Protein AF-A0A7Y9R5J8-F1 (afdb_monomer_lite)

Secondary structure (DSSP, 8-state):
------------PPPPPPPPPS--EE-TTTT-EE--SSHHHHHHHHHHHHHHTGGGGG--S---TTSTTHHHHHHHHHHHHHHHHHHHHHHHHHHHTTSS-HHHHHHHHHHHHHHHHHHHHIIIIIS-PPPTTSHHHHHHHHHHHHT-HHHHHHHHHHHHS---TTS--TT--HHHHHHHHHHHHHHTTTTTTTHHHHHHHHHHHHHHHHHHHHHHHHHHHHHHHHHHHHHHHHHHHHHHHHHHHHHHHHHHHHHHHHHHHHHHHHHHHHHHHHHHHHHHHHHHHHHHHHHHHHHHHHHHHHHHHHHHHHHHHHHHHHHHHHHHHHHHHTS-TTSPPPHHHHHHHHHHHHHHHHHHHHHHHHHHHHHHHHHHHHHHHHHHHHHHHHHHTT----HHHHHHHHHHHTPPP--TTSS----S--HHHHHSSS---

Foldseek 3Di:
DDDDDDDDDDDDDDDDDQAFFLDWDALDLQPGIDGHRDLVRVLVQLVVQCVLLVVLVVDDPDLDPLQLSNLLVLLSVLSV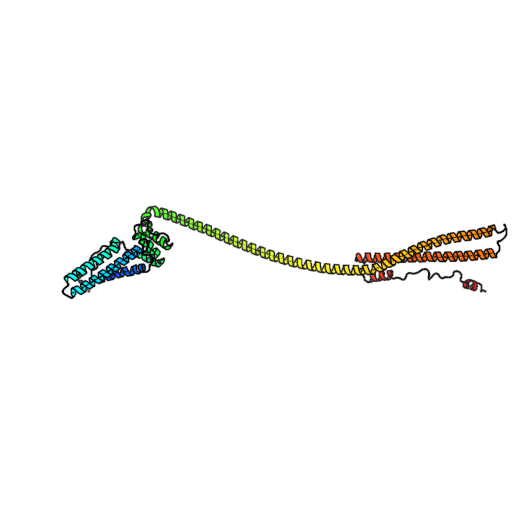LLNVLSVLLVVLVVVLVPDDCVVVSPVSNNVSNVSSSVSNCCNCVVQVNHRCPHPLSVVLVVLCVPPHNLLSSLLVCLRRPDPDPPRCPDPDDPSNVNSVVVSVCVVVVVVPVCPPPVVVVVVVVVVVVVVVVVVVVVVVVVVVVVVVVVVVVVVVVVVVVVVVCVVVVVVVVVVVVVVVVVVVVVVVVVVVLVVVLVVVVVVLVVVLVVLVVQLVVLVVQLVVLVVVLVVLVVCLCVVLVVLVVVQVVPDDPPDDGDPVSVVVSVVSNVVSVVVSVVSVLSSVLSVLSSVLSVVLSVLSVVVSVCVVVCVCVDPVSVVVSVCVNPDDRPRPPPPPPPDPDDPVVVVVVPDDD

Sequence (433 aa):
MSEDNQAEEIETSAPEPKPEPLFTLDLGANGGVLAPTSYAEIKSWIETELTFWGWVSRYSHRTSEGDPGYRLQLGLQMLRQAQQHLVDAEKNKSDANKVEENQKNLAAEKSNQERCQSRIREAYVGGKFPHSSTSAAKRIQQLQASSDDISAFMYAAVYLQPVNAQNSIYGQPLSGWRGLVEGLVDRYDLIGEVSDGRQQAAEASFEQLRNKAEQFVSEKSQACDALHRDYAGLTDSVRQEAERQVTEFGESHTRWQAEFDQLKAKHQQDMEKLRKTFEEEMGLRAPALYWKDKQKTHGTWSNVWGAVSFLGIVGAASGLGFQIHDLLKNTPANTAPETWRLAVLALVAVFTVWGVRLIVRLFLSHQHLYTDAQERITMVQTYLSLMEGEHLASRKDRQLILQALFRPASDGLVKDEGVPFSLAEVITRQGKP

InterPro domains:
  IPR046159 Domain of unknown function DUF6161 [PF19658] (213-417)

pLDDT: mean 77.53, std 15.86, range [37.41, 97.06]

Organism: NCBI:txid522889

Structure (mmCIF, N/CA/C/O backbone):
data_AF-A0A7Y9R5J8-F1
#
_entry.id   AF-A0A7Y9R5J8-F1
#
loop_
_atom_site.group_PDB
_atom_site.id
_atom_site.type_symbol
_atom_site.label_atom_id
_atom_site.label_alt_id
_atom_site.label_comp_id
_atom_site.label_asym_id
_atom_site.label_entity_id
_atom_site.label_seq_id
_atom_site.pdbx_PDB_ins_code
_atom_site.Cartn_x
_atom_site.Cartn_y
_atom_site.Cartn_z
_atom_site.occupancy
_atom_site.B_iso_or_equiv
_atom_site.auth_seq_id
_atom_site.auth_comp_id
_atom_site.auth_asym_id
_atom_site.auth_atom_id
_atom_site.pdbx_PDB_model_num
ATOM 1 N N . MET A 1 1 ? -17.378 -50.065 108.145 1.00 40.97 1 MET A N 1
ATOM 2 C CA . MET A 1 1 ? -16.885 -49.335 106.964 1.00 40.97 1 MET A CA 1
ATOM 3 C C . MET A 1 1 ? -17.875 -48.227 106.705 1.00 40.97 1 MET A C 1
ATOM 5 O O . MET A 1 1 ? -19.066 -48.494 106.652 1.00 40.97 1 MET A O 1
ATOM 9 N N . SER A 1 2 ? -17.337 -47.021 106.746 1.00 41.38 2 SER A N 1
ATOM 10 C CA . SER A 1 2 ? -17.929 -45.705 106.537 1.00 41.38 2 SER A CA 1
ATOM 11 C C . SER A 1 2 ? -18.759 -45.600 105.259 1.00 41.38 2 SER A C 1
ATOM 13 O O . SER A 1 2 ? -18.359 -46.165 104.248 1.00 41.38 2 SER A O 1
ATOM 15 N N . GLU A 1 3 ? -19.845 -44.831 105.290 1.00 39.44 3 GLU A N 1
ATOM 16 C CA . GLU A 1 3 ? -19.858 -43.462 104.749 1.00 39.44 3 GLU A CA 1
ATOM 17 C C . GLU A 1 3 ? -21.209 -42.790 105.042 1.00 39.44 3 GLU A C 1
ATOM 19 O O . GLU A 1 3 ? -22.273 -43.304 104.700 1.00 39.44 3 GLU A O 1
ATOM 24 N N . ASP A 1 4 ? -21.123 -41.654 105.738 1.00 42.91 4 ASP A N 1
ATOM 25 C CA . ASP A 1 4 ? -22.171 -40.647 105.887 1.00 42.91 4 ASP A CA 1
ATOM 26 C C . ASP A 1 4 ? -22.551 -40.085 104.514 1.00 42.91 4 ASP A C 1
ATOM 28 O O . ASP A 1 4 ? -21.674 -39.749 103.719 1.00 42.91 4 ASP A O 1
ATOM 32 N N . ASN A 1 5 ? -23.845 -39.876 104.275 1.00 39.56 5 ASN A N 1
ATOM 33 C CA . ASN A 1 5 ? -24.283 -38.908 103.278 1.00 39.56 5 ASN A CA 1
ATOM 34 C C . ASN A 1 5 ? -25.372 -38.029 103.897 1.00 39.56 5 ASN A C 1
ATOM 36 O O . ASN A 1 5 ? -26.485 -38.484 104.168 1.00 39.56 5 ASN A O 1
ATOM 40 N N . GLN A 1 6 ? -24.991 -36.788 104.195 1.00 37.41 6 GLN A N 1
ATOM 41 C CA . GLN A 1 6 ? -25.854 -35.746 104.734 1.00 37.41 6 GLN A CA 1
ATOM 42 C C . GLN A 1 6 ? -26.847 -35.305 103.653 1.00 37.41 6 GLN A C 1
ATOM 44 O O . GLN A 1 6 ? -26.457 -34.963 102.540 1.00 37.41 6 GLN A O 1
ATOM 49 N N . ALA A 1 7 ? -28.134 -35.317 103.991 1.00 39.88 7 ALA A N 1
ATOM 50 C CA . ALA A 1 7 ? -29.174 -34.678 103.201 1.00 39.88 7 ALA A CA 1
ATOM 51 C C . ALA A 1 7 ? -29.146 -33.170 103.491 1.00 39.88 7 ALA A C 1
ATOM 53 O O . ALA A 1 7 ? -29.428 -32.752 104.613 1.00 39.88 7 ALA A O 1
ATOM 54 N N . GLU A 1 8 ? -28.781 -32.371 102.491 1.00 39.62 8 GLU A N 1
ATOM 55 C CA . GLU A 1 8 ? -28.863 -30.911 102.531 1.00 39.62 8 GLU A CA 1
ATOM 56 C C . GLU A 1 8 ? -30.209 -30.489 101.918 1.00 39.62 8 GLU A C 1
ATOM 58 O O . GLU A 1 8 ? -30.462 -30.637 100.720 1.00 39.62 8 GLU A O 1
ATOM 63 N N . GLU A 1 9 ? -31.118 -30.054 102.786 1.00 40.31 9 GLU A N 1
ATOM 64 C CA . GLU A 1 9 ? -32.468 -29.588 102.475 1.00 40.31 9 GLU A CA 1
ATOM 65 C C . GLU A 1 9 ? -32.381 -28.132 101.980 1.00 40.31 9 GLU A C 1
ATOM 67 O O . GLU A 1 9 ? -32.170 -27.207 102.760 1.00 40.31 9 GLU A O 1
ATOM 72 N N . ILE A 1 10 ? -32.477 -27.919 100.662 1.00 43.81 10 ILE A N 1
ATOM 73 C CA . ILE A 1 10 ? -32.489 -26.576 100.062 1.00 43.81 10 ILE A CA 1
ATOM 74 C C . ILE A 1 10 ? -33.928 -26.044 100.086 1.00 43.81 10 ILE A C 1
ATOM 76 O O . ILE A 1 10 ? -34.751 -26.390 99.234 1.00 43.81 10 ILE A O 1
ATOM 80 N N . GLU A 1 11 ? -34.220 -25.173 101.055 1.00 43.16 11 GLU A N 1
ATOM 81 C CA . GLU A 1 11 ? -35.382 -24.280 101.038 1.00 43.16 11 GLU A CA 1
ATOM 82 C C . GLU A 1 11 ? -35.344 -23.408 99.772 1.00 43.16 11 GLU A C 1
ATOM 84 O O . GLU A 1 11 ? -34.515 -22.511 99.617 1.00 43.16 11 GLU A O 1
ATOM 89 N N . THR A 1 12 ? -36.266 -23.662 98.845 1.00 41.41 12 THR A N 1
ATOM 90 C CA . THR A 1 12 ? -36.516 -22.787 97.697 1.00 41.41 12 THR A CA 1
ATOM 91 C C . THR A 1 12 ? -37.517 -21.714 98.114 1.00 41.41 12 THR A C 1
ATOM 93 O O . THR A 1 12 ? -38.727 -21.935 98.141 1.00 41.41 12 THR A O 1
ATOM 96 N N . SER A 1 13 ? -37.012 -20.531 98.467 1.00 44.38 13 SER A N 1
ATOM 97 C CA . SER A 1 13 ? -37.839 -19.335 98.620 1.00 44.38 13 SER A CA 1
ATOM 98 C C . SER A 1 13 ? -38.467 -18.969 97.269 1.00 44.38 13 SER A C 1
ATOM 100 O O . SER A 1 13 ? -37.791 -18.849 96.246 1.00 44.38 13 SER A O 1
ATOM 102 N N . ALA A 1 14 ? -39.794 -18.839 97.245 1.00 42.12 14 ALA A N 1
ATOM 103 C CA . ALA A 1 14 ? -40.527 -18.408 96.061 1.00 42.12 14 ALA A CA 1
ATOM 104 C C . ALA A 1 14 ? -40.142 -16.956 95.692 1.00 42.12 14 ALA A C 1
ATOM 106 O O . ALA A 1 14 ? -40.027 -16.120 96.590 1.00 42.12 14 ALA A O 1
ATOM 107 N N . PRO A 1 15 ? -39.954 -16.623 94.400 1.00 43.84 15 PRO A N 1
ATOM 108 C CA . PRO A 1 15 ? -39.610 -15.267 93.975 1.00 43.84 15 PRO A CA 1
ATOM 109 C C . PRO A 1 15 ? -40.742 -14.269 94.279 1.00 43.84 15 PRO A C 1
ATOM 111 O O . PRO A 1 15 ? -41.916 -14.571 94.059 1.00 43.84 15 PRO A O 1
ATOM 114 N N . GLU A 1 16 ? -40.374 -13.077 94.766 1.00 49.28 16 GLU A N 1
ATOM 115 C CA . GLU A 1 16 ? -41.291 -11.968 95.067 1.00 49.28 16 GLU A CA 1
ATOM 116 C C . GLU A 1 16 ? -42.192 -11.612 93.862 1.00 49.28 16 GLU A C 1
ATOM 118 O O . GLU A 1 16 ? -41.730 -11.622 92.713 1.00 49.28 16 GLU A O 1
ATOM 123 N N . PRO A 1 17 ? -43.481 -11.285 94.090 1.00 51.00 17 PRO A N 1
ATOM 124 C CA . PRO A 1 17 ? -44.402 -10.921 93.020 1.00 51.00 17 PRO A CA 1
ATOM 125 C C . PRO A 1 17 ? -43.940 -9.634 92.328 1.00 51.00 17 PRO A C 1
ATOM 127 O O . PRO A 1 17 ? -43.669 -8.622 92.974 1.00 51.00 17 PRO A O 1
ATOM 130 N N . LYS A 1 18 ? -43.862 -9.670 90.991 1.00 54.66 18 LYS A N 1
ATOM 131 C CA . LYS A 1 18 ? -43.503 -8.499 90.180 1.00 54.66 18 LYS A CA 1
ATOM 132 C C . LYS A 1 18 ? -44.492 -7.346 90.443 1.00 54.66 18 LYS A C 1
ATOM 134 O O . LYS A 1 18 ? -45.693 -7.611 90.516 1.00 54.66 18 LYS A O 1
ATOM 139 N N . PRO A 1 19 ? -44.019 -6.090 90.556 1.00 67.12 19 PRO A N 1
ATOM 140 C CA . PRO A 1 19 ? -44.882 -4.920 90.728 1.00 67.12 19 PRO A CA 1
ATOM 141 C C . PRO A 1 19 ? -45.920 -4.794 89.602 1.00 67.12 19 PRO A C 1
ATOM 143 O O . PRO A 1 19 ? -45.661 -5.203 88.468 1.00 67.12 19 PRO A O 1
ATOM 146 N N . GLU A 1 20 ? -47.091 -4.224 89.916 1.00 71.69 20 GLU A N 1
ATOM 147 C CA . GLU A 1 20 ? -48.155 -4.007 88.927 1.00 71.69 20 GLU A CA 1
ATOM 148 C C . GLU A 1 20 ? -47.654 -3.129 87.764 1.00 71.69 20 GLU A C 1
ATOM 150 O O . GLU A 1 20 ? -46.968 -2.126 87.993 1.00 71.69 20 GLU A O 1
ATOM 155 N N . PRO A 1 21 ? -47.972 -3.488 86.507 1.00 77.31 21 PRO A N 1
ATOM 156 C CA . PRO A 1 21 ? -47.527 -2.726 85.354 1.00 77.31 21 PRO A CA 1
ATOM 157 C C . PRO A 1 21 ? -48.221 -1.363 85.312 1.00 77.31 21 PRO A C 1
ATOM 159 O O . PRO A 1 21 ? -49.416 -1.252 85.583 1.00 77.31 21 PRO A O 1
ATOM 162 N N . LEU A 1 22 ? -47.489 -0.330 84.889 1.00 80.62 22 LEU A N 1
ATOM 163 C CA . LEU A 1 22 ? -48.034 1.013 84.677 1.00 80.62 22 LEU A CA 1
ATOM 164 C C . LEU A 1 22 ? -49.226 0.956 83.714 1.00 80.62 22 LEU A C 1
ATOM 166 O O . LEU A 1 22 ? -50.276 1.544 83.962 1.00 80.62 22 LEU A O 1
ATOM 170 N N . PHE A 1 23 ? -49.076 0.206 82.627 1.00 82.75 23 PHE A N 1
ATOM 171 C CA . PHE A 1 23 ? -50.154 -0.162 81.721 1.00 82.75 23 PHE A CA 1
ATOM 172 C C . PHE A 1 23 ? -49.800 -1.461 80.998 1.00 82.75 23 PHE A C 1
ATOM 174 O O . PHE A 1 23 ? -48.646 -1.882 80.981 1.00 82.75 23 PHE A O 1
ATOM 181 N N . THR A 1 24 ? -50.781 -2.062 80.329 1.00 78.94 24 THR A N 1
ATOM 182 C CA . THR A 1 24 ? -50.566 -3.212 79.443 1.00 78.94 24 THR A CA 1
ATOM 183 C C . THR A 1 24 ? -51.010 -2.865 78.028 1.00 78.94 24 THR A C 1
ATOM 185 O O . THR A 1 24 ? -52.100 -2.328 77.819 1.00 78.94 24 THR A O 1
ATOM 188 N N . LEU A 1 25 ? -50.156 -3.137 77.046 1.00 80.75 25 LEU A N 1
ATOM 189 C CA . LEU A 1 25 ? -50.439 -2.939 75.631 1.00 80.75 25 LEU A CA 1
ATOM 190 C C . LEU A 1 25 ? -50.018 -4.180 74.846 1.00 80.75 25 LEU A C 1
ATOM 192 O O . LEU A 1 25 ? -48.844 -4.532 74.819 1.00 80.75 25 LEU A O 1
ATOM 196 N N . ASP A 1 26 ? -50.979 -4.819 74.190 1.00 77.12 26 ASP A N 1
ATOM 197 C CA . ASP A 1 26 ? -50.710 -5.942 73.299 1.00 77.12 26 ASP A CA 1
ATOM 198 C C . ASP A 1 26 ? -50.351 -5.432 71.895 1.00 77.12 26 ASP A C 1
ATOM 200 O O . ASP A 1 26 ? -51.147 -4.746 71.247 1.00 77.12 26 ASP A O 1
ATOM 204 N N . LEU A 1 27 ? -49.132 -5.736 71.447 1.00 75.62 27 LEU A N 1
ATOM 205 C CA . LEU A 1 27 ? -48.619 -5.457 70.104 1.00 75.62 27 LEU A CA 1
ATOM 206 C C . LEU A 1 27 ? -48.731 -6.693 69.186 1.00 75.62 27 LEU A C 1
ATOM 208 O O . LEU A 1 27 ? -48.358 -6.634 68.011 1.00 75.62 27 LEU A O 1
ATOM 212 N N . GLY A 1 28 ? -49.241 -7.821 69.692 1.00 74.81 28 GLY A N 1
ATOM 213 C CA . GLY A 1 28 ? -49.423 -9.069 68.958 1.00 74.81 28 GLY A CA 1
ATOM 214 C C . GLY A 1 28 ? -48.113 -9.621 68.392 1.00 74.81 28 GLY A C 1
ATOM 215 O O . GLY A 1 28 ? -47.068 -9.605 69.040 1.00 74.81 28 GLY A O 1
ATOM 216 N N . ALA A 1 29 ? -48.142 -10.074 67.135 1.00 67.25 29 ALA A N 1
ATOM 217 C CA . ALA A 1 29 ? -46.948 -10.545 66.423 1.00 67.25 29 ALA A CA 1
ATOM 218 C C . ALA A 1 29 ? -45.885 -9.443 66.197 1.00 67.25 29 ALA A C 1
ATOM 220 O O . ALA A 1 29 ? -44.755 -9.741 65.816 1.00 67.25 29 ALA A O 1
ATOM 221 N N . ASN A 1 30 ? -46.231 -8.175 66.441 1.00 70.44 30 ASN A N 1
ATOM 222 C CA . ASN A 1 30 ? -45.393 -7.004 66.211 1.00 70.44 30 ASN A CA 1
ATOM 223 C C . ASN A 1 30 ? -44.743 -6.487 67.510 1.00 70.44 30 ASN A C 1
ATOM 225 O O . ASN A 1 30 ? -44.787 -5.296 67.800 1.00 70.44 30 ASN A O 1
ATOM 229 N N . GLY A 1 31 ? -44.166 -7.390 68.309 1.00 67.25 31 GLY A N 1
ATOM 230 C CA . GLY A 1 31 ? -43.444 -7.040 69.542 1.00 67.25 31 GLY A CA 1
ATOM 231 C C . GLY A 1 31 ? -44.000 -7.643 70.836 1.00 67.25 31 GLY A C 1
ATOM 232 O O . GLY A 1 31 ? -43.413 -7.421 71.890 1.00 67.25 31 GLY A O 1
ATOM 233 N N . GLY A 1 32 ? -45.070 -8.441 70.777 1.00 73.25 32 GLY A N 1
ATOM 234 C CA . GLY A 1 32 ? -45.648 -9.109 71.946 1.00 73.25 32 GLY A CA 1
ATOM 235 C C . GLY A 1 32 ? -46.385 -8.151 72.885 1.00 73.25 32 GLY A C 1
ATOM 236 O O . GLY A 1 32 ? -46.927 -7.138 72.454 1.00 73.25 32 GLY A O 1
ATOM 237 N N . VAL A 1 33 ? -46.422 -8.470 74.180 1.00 76.12 33 VAL A N 1
ATOM 238 C CA . VAL A 1 33 ? -47.106 -7.647 75.189 1.00 76.12 33 VAL A CA 1
ATOM 239 C C . VAL A 1 33 ? -46.108 -6.723 75.882 1.00 76.12 33 VAL A C 1
ATOM 241 O O . VAL A 1 33 ? -45.167 -7.181 76.527 1.00 76.12 33 VAL A O 1
ATOM 244 N N . LEU A 1 34 ? -46.353 -5.417 75.796 1.00 78.50 34 LEU A N 1
ATOM 245 C CA . LEU A 1 34 ? -45.625 -4.382 76.520 1.00 78.50 34 LEU A CA 1
ATOM 246 C C . LEU A 1 34 ? -46.340 -4.090 77.849 1.00 78.50 34 LEU A C 1
ATOM 248 O O . LEU A 1 34 ? -47.455 -3.563 77.857 1.00 78.50 34 LEU A O 1
ATOM 252 N N . ALA A 1 35 ? -45.700 -4.429 78.970 1.00 77.06 35 ALA A N 1
ATOM 253 C CA . ALA A 1 35 ? -46.237 -4.236 80.321 1.00 77.06 35 ALA A CA 1
ATOM 254 C C . ALA A 1 35 ? -45.166 -3.681 81.284 1.00 77.06 35 ALA A C 1
ATOM 256 O O . ALA A 1 35 ? -44.714 -4.399 82.176 1.00 77.06 35 ALA A O 1
ATOM 257 N N . PRO A 1 36 ? -44.714 -2.428 81.088 1.00 79.75 36 PRO A N 1
ATOM 258 C CA . PRO A 1 36 ? -43.628 -1.852 81.867 1.00 79.75 36 PRO A CA 1
ATOM 259 C C . PRO A 1 36 ? -44.050 -1.635 83.318 1.00 79.75 36 PRO A C 1
ATOM 261 O O . PRO A 1 36 ? -45.131 -1.120 83.599 1.00 79.75 36 PRO A O 1
ATOM 264 N N . THR A 1 37 ? -43.159 -1.969 84.240 1.00 77.75 37 THR A N 1
ATOM 265 C CA . THR A 1 37 ? -43.347 -1.833 85.690 1.00 77.75 37 THR A CA 1
ATOM 266 C C . THR A 1 37 ? -42.757 -0.539 86.256 1.00 77.75 37 THR A C 1
ATOM 268 O O . THR A 1 37 ? -43.031 -0.162 87.395 1.00 77.75 37 THR A O 1
ATOM 271 N N . SER A 1 38 ? -41.963 0.186 85.461 1.00 82.88 38 SER A N 1
ATOM 272 C CA . SER A 1 38 ? -41.358 1.464 85.850 1.00 82.88 38 SER A CA 1
ATOM 273 C C . SER A 1 38 ? -41.208 2.433 84.673 1.00 82.88 38 SER A C 1
ATOM 275 O O . SER A 1 38 ? -41.140 2.015 83.517 1.00 82.88 38 SER A O 1
ATOM 277 N N . TYR A 1 39 ? -41.103 3.736 84.971 1.00 87.62 39 TYR A N 1
ATOM 278 C CA . TYR A 1 39 ? -40.827 4.785 83.975 1.00 87.62 39 TYR A CA 1
ATOM 279 C C . TYR A 1 39 ? -39.477 4.574 83.271 1.00 87.62 39 TYR A C 1
ATOM 281 O O . TYR A 1 39 ? -39.366 4.806 82.069 1.00 87.62 39 TYR A O 1
ATOM 289 N N . ALA A 1 40 ? -38.472 4.071 83.994 1.00 87.19 40 ALA A N 1
ATOM 290 C CA . ALA A 1 40 ? -37.159 3.756 83.436 1.00 87.19 40 ALA A CA 1
ATOM 291 C C . ALA A 1 40 ? -37.222 2.614 82.408 1.00 87.19 40 ALA A C 1
ATOM 293 O O . ALA A 1 40 ? -36.589 2.699 81.357 1.00 87.19 40 ALA A O 1
ATOM 294 N N . GLU A 1 41 ? -38.020 1.578 82.682 1.00 81.25 41 GLU A N 1
ATOM 295 C CA . GLU A 1 41 ? -38.196 0.429 81.788 1.00 81.25 41 GLU A CA 1
ATOM 296 C C . GLU A 1 41 ? -38.827 0.847 80.455 1.00 81.25 41 GLU A C 1
ATOM 298 O O . GLU A 1 41 ? -38.275 0.569 79.390 1.00 81.25 41 GLU A O 1
ATOM 303 N N . ILE A 1 42 ? -39.934 1.594 80.495 1.00 88.69 42 ILE A N 1
ATOM 304 C CA . ILE A 1 42 ? -40.563 2.101 79.269 1.00 88.69 42 ILE A CA 1
ATOM 305 C C . ILE A 1 42 ? -39.687 3.134 78.551 1.00 88.69 42 ILE A C 1
ATOM 307 O O . ILE A 1 42 ? -39.650 3.141 77.323 1.00 88.69 42 ILE A O 1
ATOM 311 N N . LYS A 1 43 ? -38.937 3.974 79.274 1.00 91.62 43 LYS A N 1
ATOM 312 C CA . LYS A 1 43 ? -37.991 4.913 78.657 1.00 91.62 43 LYS A CA 1
ATOM 313 C C . LYS A 1 43 ? -36.917 4.170 77.866 1.00 91.62 43 LYS A C 1
ATOM 315 O O . LYS A 1 43 ? -36.712 4.484 76.698 1.00 91.62 43 LYS A O 1
ATOM 320 N N . SER A 1 44 ? -36.293 3.161 78.475 1.00 87.88 44 SER A N 1
ATOM 321 C CA . SER A 1 44 ? -35.281 2.325 77.823 1.00 87.88 44 SER A CA 1
ATOM 322 C C . SER A 1 44 ? -35.850 1.576 76.613 1.00 87.88 44 SER A C 1
ATOM 324 O O . SER A 1 44 ? -35.199 1.499 75.568 1.00 87.88 44 SER A O 1
ATOM 326 N N . TRP A 1 45 ? -37.090 1.090 76.711 1.00 88.62 45 TRP A N 1
ATOM 327 C CA . TRP A 1 45 ? -37.788 0.464 75.590 1.00 88.62 45 TRP A CA 1
ATOM 328 C C . TRP A 1 45 ? -37.996 1.443 74.421 1.00 88.62 45 TRP A C 1
ATOM 330 O O . TRP A 1 45 ? -37.615 1.139 73.291 1.00 88.62 45 TRP A O 1
ATOM 340 N N . ILE A 1 46 ? -38.509 2.653 74.687 1.00 92.44 46 ILE A N 1
ATOM 341 C CA . ILE A 1 46 ? -38.690 3.686 73.652 1.00 92.44 46 ILE A CA 1
ATOM 342 C C . ILE A 1 46 ? -37.335 4.096 73.051 1.00 92.44 46 ILE A C 1
ATOM 344 O O . ILE A 1 46 ? -37.222 4.241 71.836 1.00 92.44 46 ILE A O 1
ATOM 348 N N . GLU A 1 47 ? -36.294 4.261 73.869 1.00 93.69 47 GLU A N 1
ATOM 349 C CA . GLU A 1 47 ? -34.943 4.618 73.413 1.00 93.69 47 GLU A CA 1
ATOM 350 C C . GLU A 1 47 ? -34.319 3.543 72.518 1.00 93.69 47 GLU A C 1
ATOM 352 O O . GLU A 1 47 ? -33.662 3.877 71.529 1.00 93.69 47 GLU A O 1
ATOM 357 N N . THR A 1 48 ? -34.562 2.267 72.817 1.00 90.31 48 THR A N 1
ATOM 358 C CA . THR A 1 48 ? -34.113 1.143 71.985 1.00 90.31 48 THR A CA 1
ATOM 359 C C . THR A 1 48 ? -34.724 1.231 70.588 1.00 90.31 48 THR A C 1
ATOM 361 O O . THR A 1 48 ? -34.000 1.185 69.592 1.00 90.31 48 THR A O 1
ATOM 364 N N . GLU A 1 49 ? -36.036 1.457 70.502 1.00 91.62 49 GLU A N 1
ATOM 365 C CA . GLU A 1 49 ? -36.735 1.604 69.221 1.00 91.62 49 GLU A CA 1
ATOM 366 C C . GLU A 1 49 ? -36.308 2.877 68.472 1.00 91.62 49 GLU A C 1
ATOM 368 O O . GLU A 1 49 ? -36.025 2.832 67.274 1.00 91.62 49 GLU A O 1
ATOM 373 N N . LEU A 1 50 ? -36.179 4.013 69.166 1.00 93.12 50 LEU A N 1
ATOM 374 C CA . LEU A 1 50 ? -35.695 5.264 68.570 1.00 93.12 50 LEU A CA 1
ATOM 375 C C . LEU A 1 50 ? -34.274 5.126 68.010 1.00 93.12 50 LEU A C 1
ATOM 377 O O . LEU A 1 50 ? -33.972 5.699 66.962 1.00 93.12 50 LEU A O 1
ATOM 381 N N . THR A 1 51 ? -33.412 4.371 68.694 1.00 92.50 51 THR A N 1
ATOM 382 C CA . THR A 1 51 ? -32.035 4.109 68.257 1.00 92.50 51 THR A CA 1
ATOM 383 C C . THR A 1 51 ? -32.018 3.189 67.043 1.00 92.50 51 THR A C 1
ATOM 385 O O . THR A 1 51 ? -31.369 3.509 66.046 1.00 92.50 51 THR A O 1
ATOM 388 N N . PHE A 1 52 ? -32.775 2.088 67.082 1.00 90.69 52 PHE A N 1
ATOM 389 C CA . PHE A 1 52 ? -32.877 1.137 65.974 1.00 90.69 52 PHE A CA 1
ATOM 390 C C . PHE A 1 52 ? -33.338 1.820 64.677 1.00 90.69 52 PHE A C 1
ATOM 392 O O . PHE A 1 52 ? -32.752 1.622 63.612 1.00 90.69 52 PHE A O 1
ATOM 399 N N . TRP A 1 53 ? -34.345 2.688 64.779 1.00 91.94 53 TRP A N 1
ATOM 400 C CA . TRP A 1 53 ? -34.931 3.410 63.650 1.00 91.94 53 TRP A CA 1
ATOM 401 C C . TRP A 1 53 ? -34.296 4.779 63.381 1.00 91.94 53 TRP A C 1
ATOM 403 O O . TRP A 1 53 ? -34.764 5.517 62.513 1.00 91.94 53 TRP A O 1
ATOM 413 N N . GLY A 1 54 ? -33.212 5.136 64.077 1.00 88.38 54 GLY A N 1
ATOM 414 C CA . GLY A 1 54 ? -32.595 6.462 63.977 1.00 88.38 54 GLY A CA 1
ATOM 415 C C . GLY A 1 54 ? -32.165 6.832 62.554 1.00 88.38 54 GLY A C 1
ATOM 416 O O . GLY A 1 54 ? -32.249 8.001 62.161 1.00 88.38 54 GLY A O 1
ATOM 417 N N . TRP A 1 55 ? -31.794 5.835 61.746 1.00 89.31 55 TRP A N 1
ATOM 418 C CA . TRP A 1 55 ? -31.398 6.016 60.350 1.00 89.31 55 TRP A CA 1
ATOM 419 C C . TRP A 1 55 ? -32.513 6.625 59.485 1.00 89.31 55 TRP A C 1
ATOM 421 O O . TRP A 1 55 ? -32.202 7.411 58.594 1.00 89.31 55 TRP A O 1
ATOM 431 N N . VAL A 1 56 ? -33.790 6.356 59.795 1.00 87.56 56 VAL A N 1
ATOM 432 C CA . VAL A 1 56 ? -34.961 6.861 59.048 1.00 87.56 56 VAL A CA 1
ATOM 433 C C . VAL A 1 56 ? -34.971 8.388 58.994 1.00 87.56 56 VAL A C 1
ATOM 435 O O . VAL A 1 56 ? -35.374 8.983 58.002 1.00 87.56 56 VAL A O 1
ATOM 438 N N . SER A 1 57 ? -34.477 9.041 60.049 1.00 80.44 57 SER A N 1
ATOM 439 C CA . SER A 1 57 ? -34.430 10.502 60.142 1.00 80.44 57 SER A CA 1
ATOM 440 C C . SER A 1 57 ? -33.363 11.166 59.266 1.00 80.44 57 SER A C 1
ATOM 442 O O . SER A 1 57 ? -33.423 12.377 59.064 1.00 80.44 57 SER A O 1
ATOM 444 N N . ARG A 1 58 ? -32.405 10.395 58.732 1.00 78.38 58 ARG A N 1
ATOM 445 C CA . ARG A 1 58 ? -31.386 10.900 57.796 1.00 78.38 58 ARG A CA 1
ATOM 446 C C . ARG A 1 58 ? -31.952 11.130 56.396 1.00 78.38 58 ARG A C 1
ATOM 448 O O . ARG A 1 58 ? -31.384 11.907 55.633 1.00 78.38 58 ARG A O 1
ATOM 455 N N . TYR A 1 59 ? -33.068 10.484 56.068 1.00 69.44 59 TYR A N 1
ATOM 456 C CA . TYR A 1 59 ? -33.721 10.625 54.778 1.00 69.44 59 TYR A CA 1
ATOM 457 C C . TYR A 1 59 ? -34.646 11.850 54.793 1.00 69.44 59 TYR A C 1
ATOM 459 O O . TYR A 1 59 ? -35.706 11.846 55.411 1.00 69.44 59 TYR A O 1
ATOM 467 N N . SER A 1 60 ? -34.203 12.940 54.161 1.00 55.59 60 SER A N 1
ATOM 468 C CA . SER A 1 60 ? -34.832 14.270 54.247 1.00 55.59 60 SER A CA 1
ATOM 469 C C . SER A 1 60 ? -35.654 14.675 53.016 1.00 55.59 60 SER A C 1
ATOM 471 O O . SER A 1 60 ? -36.039 15.840 52.890 1.00 55.59 60 SER A O 1
ATOM 473 N N . HIS A 1 61 ? -35.921 13.751 52.088 1.00 55.53 61 HIS A N 1
ATOM 474 C CA . HIS A 1 61 ? -36.733 14.067 50.912 1.00 55.53 61 HIS A CA 1
ATOM 475 C C . HIS A 1 61 ? -38.229 14.136 51.263 1.00 55.53 61 HIS A C 1
ATOM 477 O O . HIS A 1 61 ? -38.683 13.581 52.259 1.00 55.53 61 HIS A O 1
ATOM 483 N N . ARG A 1 62 ? -38.948 14.960 50.489 1.00 54.53 62 ARG A N 1
ATOM 484 C CA . ARG A 1 62 ? -40.305 15.486 50.731 1.00 54.53 62 ARG A CA 1
ATOM 485 C C . ARG A 1 62 ? -41.212 14.540 51.523 1.00 54.53 62 ARG A C 1
ATOM 487 O O . ARG A 1 62 ? -41.624 13.501 51.026 1.00 54.53 62 ARG A O 1
ATOM 494 N N . THR A 1 63 ? -41.666 15.013 52.682 1.00 53.81 63 THR A N 1
ATOM 495 C CA . THR A 1 63 ? -42.698 14.399 53.533 1.00 53.81 63 THR A CA 1
ATOM 496 C C . THR A 1 63 ? -44.091 14.476 52.890 1.00 53.81 63 THR A C 1
ATOM 498 O O . THR A 1 63 ? -45.011 15.089 53.432 1.00 53.81 63 THR A O 1
ATOM 501 N N . SER A 1 64 ? -44.243 13.932 51.688 1.00 64.62 64 SER A N 1
ATOM 502 C CA . SER A 1 64 ? -45.552 13.689 51.088 1.00 64.62 64 SER A CA 1
ATOM 503 C C . SER A 1 64 ? -46.007 12.281 51.455 1.00 64.62 64 SER A C 1
ATOM 505 O O . SER A 1 64 ? -45.176 11.386 51.584 1.00 64.62 64 SER A O 1
ATOM 507 N N . GLU A 1 65 ? -47.315 12.062 51.593 1.00 60.88 65 GLU A N 1
ATOM 508 C CA . GLU A 1 65 ? -47.864 10.740 51.936 1.00 60.88 65 GLU A CA 1
ATOM 509 C C . GLU A 1 65 ? -47.470 9.633 50.939 1.00 60.88 65 GLU A C 1
ATOM 511 O O . GLU A 1 65 ? -47.483 8.456 51.296 1.00 60.88 65 GLU A O 1
ATOM 516 N N . GLY A 1 66 ? -47.092 10.012 49.712 1.00 61.56 66 GLY A N 1
ATOM 517 C CA . GLY A 1 66 ? -46.622 9.113 48.658 1.00 61.56 66 GLY A CA 1
ATOM 518 C C . GLY A 1 66 ? -45.117 8.817 48.667 1.00 61.56 66 GLY A C 1
ATOM 519 O O . GLY A 1 66 ? -44.660 8.104 47.772 1.00 61.56 66 GLY A O 1
ATOM 520 N N . ASP A 1 67 ? -44.341 9.354 49.617 1.00 70.62 67 ASP A N 1
ATOM 521 C CA . ASP A 1 67 ? -42.915 9.030 49.760 1.00 70.62 67 ASP A CA 1
ATOM 522 C C . ASP A 1 67 ? -42.743 7.662 50.462 1.00 70.62 67 ASP A C 1
ATOM 524 O O . ASP A 1 67 ? -43.379 7.418 51.498 1.00 70.62 67 ASP A O 1
ATOM 528 N N . PRO A 1 68 ? -41.883 6.766 49.940 1.00 68.69 68 PRO A N 1
ATOM 529 C CA . PRO A 1 68 ? -41.591 5.467 50.551 1.00 68.69 68 PRO A CA 1
ATOM 530 C C . PRO A 1 68 ? -41.224 5.517 52.044 1.00 68.69 68 PRO A C 1
ATOM 532 O O . PRO A 1 68 ? -41.589 4.615 52.798 1.00 68.69 68 PRO A O 1
ATOM 535 N N . GLY A 1 69 ? -40.530 6.567 52.496 1.00 76.31 69 GLY A N 1
ATOM 536 C CA . GLY A 1 69 ? -40.082 6.703 53.886 1.00 76.31 69 GLY A CA 1
ATOM 537 C C . GLY A 1 69 ? -41.124 7.275 54.851 1.00 76.31 69 GLY A C 1
ATOM 538 O O . GLY A 1 69 ? -40.969 7.161 56.071 1.00 76.31 69 GLY A O 1
ATOM 539 N N . TYR A 1 70 ? -42.215 7.849 54.335 1.00 79.81 70 TYR A N 1
ATOM 540 C CA . TYR A 1 70 ? -43.149 8.664 55.117 1.00 79.81 70 TYR A CA 1
ATOM 541 C C . TYR A 1 70 ? -43.772 7.920 56.310 1.00 79.81 70 TYR A C 1
ATOM 543 O O . TYR A 1 70 ? -43.851 8.452 57.417 1.00 79.81 70 TYR A O 1
ATOM 551 N N . ARG A 1 71 ? -44.198 6.664 56.123 1.00 79.81 71 ARG A N 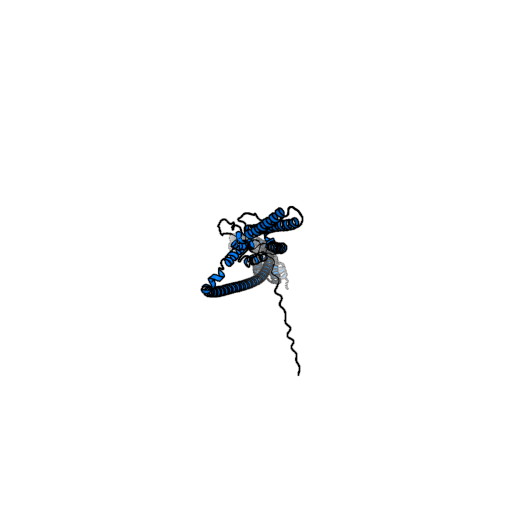1
ATOM 552 C CA . ARG A 1 71 ? -44.877 5.889 57.181 1.00 79.81 71 ARG A CA 1
ATOM 553 C C . ARG A 1 71 ? -43.939 5.493 58.321 1.00 79.81 71 ARG A C 1
ATOM 555 O O . ARG A 1 71 ? -44.353 5.533 59.478 1.00 79.81 71 ARG A O 1
ATOM 562 N N . LEU A 1 72 ? -42.684 5.162 58.011 1.00 86.75 72 LEU A N 1
ATOM 563 C CA . LEU A 1 72 ? -41.674 4.906 59.039 1.00 86.75 72 LEU A CA 1
ATOM 564 C C . LEU A 1 72 ? -41.353 6.188 59.813 1.00 86.75 72 LEU A C 1
ATOM 566 O O . LEU A 1 72 ? -41.247 6.161 61.037 1.00 86.75 72 LEU A O 1
ATOM 570 N N . GLN A 1 73 ? -41.280 7.329 59.125 1.00 86.88 73 GLN A N 1
ATOM 571 C CA . GLN A 1 73 ? -41.077 8.618 59.778 1.00 86.88 73 GLN A CA 1
ATOM 572 C C . GLN A 1 73 ? -42.247 8.997 60.698 1.00 86.88 73 GLN A C 1
ATOM 574 O O . GLN A 1 73 ? -42.016 9.484 61.805 1.00 86.88 73 GLN A O 1
ATOM 579 N N . LEU A 1 74 ? -43.489 8.735 60.279 1.00 85.94 74 LEU A N 1
ATOM 580 C CA . LEU A 1 74 ? -44.682 8.972 61.093 1.00 85.94 74 LEU A CA 1
ATOM 581 C C . LEU A 1 74 ? -44.683 8.107 62.362 1.00 85.94 74 LEU A C 1
ATOM 583 O O . LEU A 1 74 ? -44.915 8.626 63.453 1.00 85.94 74 LEU A O 1
ATOM 587 N N . GLY A 1 75 ? -44.364 6.813 62.241 1.00 88.25 75 GLY A N 1
ATOM 588 C CA . GLY A 1 75 ? -44.217 5.927 63.399 1.00 88.25 75 GLY A CA 1
ATOM 589 C C . GLY A 1 75 ? -43.119 6.405 64.353 1.00 88.25 75 GLY A C 1
ATOM 590 O O . GLY A 1 75 ? -43.351 6.530 65.555 1.00 88.25 75 GLY A O 1
ATOM 591 N N . LEU A 1 76 ? -41.961 6.806 63.818 1.00 90.69 76 LEU A N 1
ATOM 592 C CA . LEU A 1 76 ? -40.867 7.366 64.615 1.00 90.69 76 LEU A CA 1
ATOM 593 C C . LEU A 1 76 ? -41.275 8.663 65.336 1.00 90.69 76 LEU A C 1
ATOM 595 O O . LEU A 1 76 ? -40.906 8.884 66.489 1.00 90.69 76 LEU A O 1
ATOM 599 N N . GLN A 1 77 ? -42.062 9.521 64.682 1.00 90.69 77 GLN A N 1
ATOM 600 C CA . GLN A 1 77 ? -42.602 10.737 65.289 1.00 90.69 77 GLN A CA 1
ATOM 601 C C . GLN A 1 77 ? -43.562 10.418 66.443 1.00 90.69 77 GLN A C 1
ATOM 603 O O . GLN A 1 77 ? -43.490 1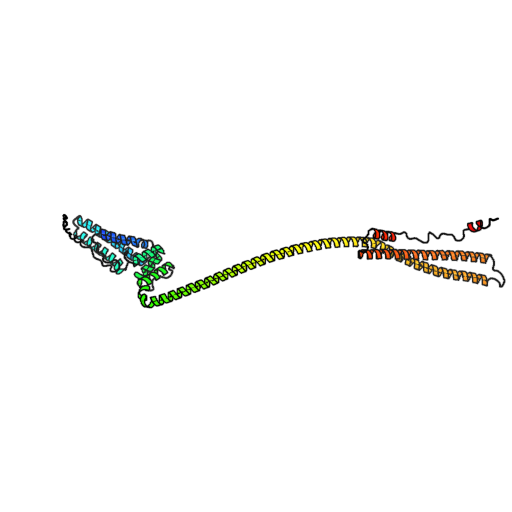1.075 67.482 1.00 90.69 77 GLN A O 1
ATOM 608 N N . MET A 1 78 ? -44.420 9.405 66.298 1.00 91.69 78 MET A N 1
ATOM 609 C CA . MET A 1 78 ? -45.308 8.948 67.372 1.00 91.69 78 MET A CA 1
ATOM 610 C C . MET A 1 78 ? -44.515 8.422 68.575 1.00 91.69 78 MET A C 1
ATOM 612 O O . MET A 1 78 ? -44.854 8.754 69.709 1.00 91.69 78 MET A O 1
ATOM 616 N N . LEU A 1 79 ? -43.411 7.696 68.358 1.00 93.50 79 LEU A N 1
ATOM 617 C CA . LEU A 1 79 ? -42.530 7.253 69.450 1.00 93.50 79 LEU A CA 1
ATOM 618 C C . LEU A 1 79 ? -41.844 8.418 70.165 1.00 93.50 79 LEU A C 1
ATOM 620 O O . LEU A 1 79 ? -41.767 8.423 71.391 1.00 93.50 79 LEU A O 1
ATOM 624 N N . ARG A 1 80 ? -41.413 9.449 69.430 1.00 94.25 80 ARG A N 1
ATOM 625 C CA . ARG A 1 80 ? -40.882 10.680 70.042 1.00 94.25 80 ARG A CA 1
ATOM 626 C C . ARG A 1 80 ? -41.942 11.405 70.877 1.00 94.25 80 ARG A C 1
ATOM 628 O O . ARG A 1 80 ? -41.640 11.889 71.962 1.00 94.25 80 ARG A O 1
ATOM 635 N N . GLN A 1 81 ? -43.191 11.451 70.410 1.00 94.31 81 GLN A N 1
ATOM 636 C CA . GLN A 1 81 ? -44.304 12.014 71.185 1.00 94.31 81 GLN A CA 1
ATOM 637 C C . GLN A 1 81 ? -44.616 11.176 72.432 1.00 94.31 81 GLN A C 1
ATOM 639 O O . GLN A 1 81 ? -44.875 11.741 73.492 1.00 94.31 81 GLN A O 1
ATOM 644 N N . ALA A 1 82 ? -44.552 9.845 72.330 1.00 94.38 82 ALA A N 1
ATOM 645 C CA . ALA A 1 82 ? -44.683 8.954 73.478 1.00 94.38 82 ALA A CA 1
ATOM 646 C C . ALA A 1 82 ? -43.584 9.222 74.516 1.00 94.38 82 ALA A C 1
ATOM 648 O O . ALA A 1 82 ? -43.888 9.382 75.696 1.00 94.38 82 ALA A O 1
ATOM 649 N N . GLN A 1 83 ? -42.330 9.364 74.069 1.00 95.00 83 GLN A N 1
ATOM 650 C CA . GLN A 1 83 ? -41.201 9.716 74.931 1.00 95.00 83 GLN A CA 1
ATOM 651 C C . GLN A 1 83 ? -41.434 11.048 75.653 1.00 95.00 83 GLN A C 1
ATOM 653 O O . GLN A 1 83 ? -41.196 11.140 76.854 1.00 95.00 83 GLN A O 1
ATOM 658 N N . GLN A 1 84 ? -41.947 12.064 74.952 1.00 94.19 84 GLN A N 1
ATOM 659 C CA . GLN A 1 84 ? -42.248 13.358 75.563 1.00 94.19 84 GLN A CA 1
ATOM 660 C C . GLN A 1 84 ? -43.329 13.240 76.647 1.00 94.19 84 GLN A C 1
ATOM 662 O O . GLN A 1 84 ? -43.132 13.713 77.763 1.00 94.19 84 GLN A O 1
ATOM 667 N N . HIS A 1 85 ? -44.442 12.560 76.353 1.00 93.62 85 HIS A N 1
ATOM 668 C CA . HIS A 1 85 ? -45.501 12.336 77.341 1.00 93.62 85 HIS A CA 1
ATOM 669 C C . HIS A 1 85 ? -45.015 11.522 78.544 1.00 93.62 85 HIS A C 1
ATOM 671 O O . HIS A 1 85 ? -45.445 11.775 79.666 1.00 93.62 85 HIS A O 1
ATOM 677 N N . LEU A 1 86 ? -44.095 10.580 78.334 1.00 93.06 86 LEU A N 1
ATOM 678 C CA . LEU A 1 86 ? -43.479 9.816 79.410 1.00 93.06 86 LEU A CA 1
ATOM 679 C C . LEU A 1 86 ? -42.639 10.701 80.342 1.00 93.06 86 LEU A C 1
ATOM 681 O O . LEU A 1 86 ? -42.770 10.592 81.559 1.00 93.06 86 LEU A O 1
ATOM 685 N N . VAL A 1 87 ? -41.816 11.589 79.779 1.00 92.62 87 VAL A N 1
ATOM 686 C CA . VAL A 1 87 ? -41.013 12.555 80.549 1.00 92.62 87 VAL A CA 1
ATOM 687 C C . VAL A 1 87 ? -41.917 13.496 81.349 1.00 92.62 87 VAL A C 1
ATOM 689 O O . VAL A 1 87 ? -41.658 13.752 82.525 1.00 92.62 87 VAL A O 1
ATOM 692 N N . ASP A 1 88 ? -43.013 13.968 80.749 1.00 91.56 88 ASP A N 1
ATOM 693 C CA . ASP A 1 88 ? -43.982 14.825 81.436 1.00 91.56 88 ASP A CA 1
ATOM 694 C C . ASP A 1 88 ? -44.717 14.073 82.565 1.00 91.56 88 ASP A C 1
ATOM 696 O O . ASP A 1 88 ? -44.984 14.649 83.620 1.00 91.56 88 ASP A O 1
ATOM 700 N N . ALA A 1 89 ? -45.029 12.783 82.383 1.00 89.31 89 ALA A N 1
ATOM 701 C CA . ALA A 1 89 ? -45.619 11.938 83.425 1.00 89.31 89 ALA A CA 1
ATOM 702 C C . ALA A 1 89 ? -44.649 11.700 84.596 1.00 89.31 89 ALA A C 1
ATOM 704 O O . ALA A 1 89 ? -45.031 11.873 85.753 1.00 89.31 89 ALA A O 1
ATOM 705 N N . GLU A 1 90 ? -43.382 11.388 84.309 1.00 89.38 90 GLU A N 1
ATOM 706 C CA . GLU A 1 90 ? -42.338 11.203 85.326 1.00 89.38 90 GLU A CA 1
ATOM 707 C C . GLU A 1 90 ? -42.109 12.488 86.141 1.00 89.38 90 GLU A C 1
ATOM 709 O O . GLU A 1 90 ? -41.997 12.447 87.371 1.00 89.38 90 GLU A O 1
ATOM 714 N N . LYS A 1 91 ? -42.125 13.649 85.474 1.00 88.12 91 LYS A N 1
ATOM 715 C CA . LYS A 1 91 ? -42.067 14.955 86.138 1.00 88.12 91 LYS A CA 1
ATOM 716 C C . LYS A 1 91 ? -43.279 15.185 87.046 1.00 88.12 91 LYS A C 1
ATOM 718 O O . LYS A 1 91 ? -43.095 15.533 88.210 1.00 88.12 91 LYS A O 1
ATOM 723 N N . ASN A 1 92 ? -44.495 14.936 86.554 1.00 86.38 92 ASN A N 1
ATOM 724 C CA . ASN A 1 92 ? -45.722 15.086 87.344 1.00 86.38 92 ASN A CA 1
ATOM 725 C C . ASN A 1 92 ? -45.731 14.173 88.579 1.00 86.38 92 ASN A C 1
ATOM 727 O O . ASN A 1 92 ? -46.138 14.618 89.649 1.00 86.38 92 ASN A O 1
ATOM 731 N N . LYS A 1 93 ? -45.213 12.942 88.467 1.00 85.00 93 LYS A N 1
ATOM 732 C CA . LYS A 1 93 ? -45.021 12.032 89.606 1.00 85.00 93 LYS A CA 1
ATOM 733 C C . LYS A 1 93 ? -44.027 12.589 90.626 1.00 85.00 93 LYS A C 1
ATOM 735 O O . LYS A 1 93 ? -44.279 12.556 91.830 1.00 85.00 93 LYS A O 1
ATOM 740 N N . SER A 1 94 ? -42.893 13.116 90.153 1.00 83.38 94 SER A N 1
ATOM 741 C CA . SER A 1 94 ? -41.888 13.757 91.013 1.00 83.38 94 SER A CA 1
ATOM 742 C C . SER A 1 94 ? -42.469 14.952 91.771 1.00 83.38 94 SER A C 1
ATOM 744 O O . SER A 1 94 ? -42.160 15.137 92.947 1.00 83.38 94 SER A O 1
ATOM 746 N N . ASP A 1 95 ? -43.317 15.748 91.119 1.00 79.75 95 ASP A N 1
ATOM 747 C CA . ASP A 1 95 ? -43.910 16.956 91.694 1.00 79.75 95 ASP A CA 1
ATOM 748 C C . ASP A 1 95 ? -45.137 16.659 92.582 1.00 79.75 95 ASP A C 1
ATOM 750 O O . ASP A 1 95 ? -45.339 17.347 93.584 1.00 79.75 95 ASP A O 1
ATOM 754 N N . ALA A 1 96 ? -45.901 15.592 92.309 1.00 73.50 96 ALA A N 1
ATOM 755 C CA . ALA A 1 96 ? -46.964 15.083 93.188 1.00 73.50 96 ALA A CA 1
ATOM 756 C C . ALA A 1 96 ? -46.427 14.644 94.563 1.00 73.50 96 ALA A C 1
ATOM 758 O O . ALA A 1 96 ? -47.063 14.881 95.589 1.00 73.50 96 ALA A O 1
ATOM 759 N N . ASN A 1 97 ? -45.210 14.093 94.595 1.00 72.25 97 ASN A N 1
ATOM 760 C CA . ASN A 1 97 ? -44.532 13.701 95.831 1.00 72.25 97 ASN A CA 1
ATOM 761 C C . ASN A 1 97 ? -44.047 14.894 96.682 1.00 72.25 97 ASN A C 1
ATOM 763 O O . ASN A 1 97 ? -43.547 14.669 97.784 1.00 72.25 97 ASN A O 1
ATOM 767 N N . LYS A 1 98 ? -44.152 16.145 96.192 1.00 69.75 98 LYS A N 1
ATOM 768 C CA . LYS A 1 98 ? -43.593 17.333 96.857 1.00 69.75 98 LYS A CA 1
ATOM 769 C C . LYS A 1 98 ? -44.611 18.147 97.687 1.00 69.75 98 LYS A C 1
ATOM 771 O O . LYS A 1 98 ? -44.267 18.377 98.837 1.00 69.75 98 LYS A O 1
ATOM 776 N N . VAL A 1 99 ? -45.802 18.582 97.211 1.00 62.44 99 VAL A N 1
ATOM 777 C CA . VAL A 1 99 ? -46.745 19.501 97.951 1.00 62.44 99 VAL A CA 1
ATOM 778 C C . VAL A 1 99 ? -48.198 19.573 97.359 1.00 62.44 99 VAL A C 1
ATOM 780 O O . VAL A 1 99 ? -48.403 19.228 96.199 1.00 62.44 99 VAL A O 1
ATOM 783 N N . GLU A 1 100 ? -49.174 20.049 98.174 1.00 58.59 100 GLU A N 1
ATOM 784 C CA . GLU A 1 100 ? -50.622 20.443 98.043 1.00 58.59 100 GLU A CA 1
ATOM 785 C C . GLU A 1 100 ? -51.424 20.315 96.720 1.00 58.59 100 GLU A C 1
ATOM 787 O O . GLU A 1 100 ? -52.625 20.064 96.796 1.00 58.59 100 GLU A O 1
ATOM 792 N N . GLU A 1 101 ? -50.844 20.396 95.517 1.00 61.84 101 GLU A N 1
ATOM 793 C CA . GLU A 1 101 ? -51.564 20.125 94.246 1.00 61.84 101 GLU A CA 1
ATOM 794 C C . GLU A 1 101 ? -51.546 18.626 93.864 1.00 61.84 101 GLU A C 1
ATOM 796 O O . GLU A 1 101 ? -51.724 18.253 92.701 1.00 61.84 101 GLU A O 1
ATOM 801 N N . ASN A 1 102 ? -51.356 17.742 94.849 1.00 70.31 102 ASN A N 1
ATOM 802 C CA . ASN A 1 102 ? -51.151 16.301 94.669 1.00 70.31 102 ASN A CA 1
ATOM 803 C C . ASN A 1 102 ? -52.210 15.652 93.755 1.00 70.31 102 ASN A C 1
ATOM 805 O O . ASN A 1 102 ? -51.880 14.932 92.819 1.00 70.31 102 ASN A O 1
ATOM 809 N N . GLN A 1 103 ? -53.491 15.980 93.942 1.00 75.19 103 GLN A N 1
ATOM 810 C CA . GLN A 1 103 ? -54.572 15.369 93.163 1.00 75.19 103 GLN A CA 1
ATOM 811 C C . GLN A 1 103 ? -54.568 15.794 91.682 1.00 75.19 103 GLN A C 1
ATOM 813 O O . GLN A 1 103 ? -54.871 14.989 90.802 1.00 75.19 103 GLN A O 1
ATOM 818 N N . LYS A 1 104 ? -54.187 17.044 91.394 1.00 81.75 104 LYS A N 1
ATOM 819 C CA . LYS A 1 104 ? -54.073 17.583 90.031 1.00 81.75 104 LYS A CA 1
ATOM 820 C C . LYS A 1 104 ? -52.836 17.026 89.323 1.00 81.75 104 LYS A C 1
ATOM 822 O O . LYS A 1 104 ? -52.931 16.650 88.157 1.00 81.75 104 LYS A O 1
ATOM 827 N N . ASN A 1 105 ? -51.715 16.906 90.036 1.00 83.06 105 ASN A N 1
ATOM 828 C CA . ASN A 1 105 ? -50.479 16.327 89.506 1.00 83.06 105 ASN A CA 1
ATOM 829 C C . ASN A 1 105 ? -50.610 14.817 89.264 1.00 83.06 105 ASN A C 1
ATOM 831 O O . ASN A 1 105 ? -50.173 14.342 88.221 1.00 83.06 105 ASN A O 1
ATOM 835 N N . LEU A 1 106 ? -51.299 14.082 90.143 1.00 82.38 106 LEU A N 1
ATOM 836 C CA . LEU A 1 106 ? -51.598 12.657 89.957 1.00 82.38 106 LEU A CA 1
ATOM 837 C C . LEU A 1 106 ? -52.548 12.418 88.768 1.00 82.38 106 LEU A C 1
ATOM 839 O O . LEU A 1 106 ? -52.352 11.496 87.976 1.00 82.38 106 LEU A O 1
ATOM 843 N N . ALA A 1 107 ? -53.555 13.282 88.585 1.00 85.50 107 ALA A N 1
ATOM 844 C CA . ALA A 1 107 ? -54.418 13.237 87.403 1.00 85.50 107 ALA A CA 1
ATOM 845 C C . ALA A 1 107 ? -53.641 13.552 86.109 1.00 85.50 107 ALA A C 1
ATOM 847 O O . ALA A 1 107 ? -53.854 12.903 85.082 1.00 85.50 107 ALA A O 1
ATOM 848 N N . ALA A 1 108 ? -52.718 14.518 86.155 1.00 87.56 108 ALA A N 1
ATOM 849 C CA . ALA A 1 108 ? -51.864 14.873 85.025 1.00 87.56 108 ALA A CA 1
ATOM 850 C C . ALA A 1 108 ? -50.820 13.787 84.704 1.00 87.56 108 ALA A C 1
ATOM 852 O O . ALA A 1 108 ? -50.547 13.545 83.530 1.00 87.56 108 ALA A O 1
ATOM 853 N N . GLU A 1 109 ? -50.258 13.111 85.713 1.00 88.69 109 GLU A N 1
ATOM 854 C CA . GLU A 1 109 ? -49.417 11.916 85.550 1.00 88.69 109 GLU A CA 1
ATOM 855 C C . GLU A 1 109 ? -50.186 10.841 84.781 1.00 88.69 109 GLU A C 1
ATOM 857 O O . GLU A 1 109 ? -49.756 10.434 83.700 1.00 88.69 109 GLU A O 1
ATOM 862 N N . LYS A 1 110 ? -51.362 10.445 85.285 1.00 87.75 110 LYS A N 1
ATOM 863 C CA . LYS A 1 110 ? -52.180 9.401 84.661 1.00 87.75 110 LYS A CA 1
ATOM 864 C C . LYS A 1 110 ? -52.576 9.761 83.227 1.00 87.75 110 LYS A C 1
ATOM 866 O O . LYS A 1 110 ? -52.448 8.931 82.332 1.00 87.75 110 LYS A O 1
ATOM 871 N N . SER A 1 111 ? -52.981 11.009 82.979 1.00 90.69 111 SER A N 1
ATOM 872 C CA . SER A 1 111 ? -53.328 11.468 81.628 1.00 90.69 111 SER A CA 1
ATOM 873 C C . SER A 1 111 ? -52.135 11.419 80.665 1.00 90.69 111 SER A C 1
ATOM 875 O O . SER A 1 111 ? -52.282 11.002 79.516 1.00 90.69 111 SER A O 1
ATOM 877 N N . ASN A 1 112 ? -50.939 11.810 81.113 1.00 91.31 112 ASN A N 1
ATOM 878 C CA . ASN A 1 112 ? -49.732 11.726 80.291 1.00 91.31 112 ASN A CA 1
ATOM 879 C C . ASN A 1 112 ? -49.292 10.274 80.061 1.00 91.31 112 ASN A C 1
ATOM 881 O O . ASN A 1 112 ? -48.868 9.938 78.954 1.00 91.31 112 ASN A O 1
ATOM 885 N N . GLN A 1 113 ? -49.472 9.391 81.045 1.00 90.44 113 GLN A N 1
ATOM 886 C CA . GLN A 1 113 ? -49.251 7.957 80.878 1.00 90.44 113 GLN A CA 1
ATOM 887 C C . GLN A 1 113 ? -50.196 7.360 79.821 1.00 90.44 113 GLN A C 1
ATOM 889 O O . GLN A 1 113 ? -49.750 6.645 78.924 1.00 90.44 113 GLN A O 1
ATOM 894 N N . GLU A 1 114 ? -51.485 7.706 79.867 1.00 91.75 114 GLU A N 1
ATOM 895 C CA . GLU A 1 114 ? -52.480 7.289 78.871 1.00 91.75 114 GLU A CA 1
ATOM 896 C C . GLU A 1 114 ? -52.144 7.824 77.470 1.00 91.75 114 GLU A C 1
ATOM 898 O O . GLU A 1 114 ? -52.253 7.092 76.485 1.00 91.75 114 GLU A O 1
ATOM 903 N N . ARG A 1 115 ? -51.664 9.072 77.357 1.00 93.44 115 ARG A N 1
ATOM 904 C CA . ARG A 1 115 ? -51.194 9.640 76.080 1.00 93.44 115 ARG A CA 1
ATOM 905 C C . ARG A 1 115 ? -49.953 8.928 75.553 1.00 93.44 115 ARG A C 1
ATOM 907 O O . ARG A 1 115 ? -49.894 8.649 74.358 1.00 93.44 115 ARG A O 1
ATOM 914 N N . CYS A 1 116 ? -48.990 8.604 76.417 1.00 93.44 116 CYS A N 1
ATOM 915 C CA . CYS A 1 116 ? -47.820 7.807 76.051 1.00 93.44 116 CYS A CA 1
ATOM 916 C C . CYS A 1 116 ? -48.252 6.446 75.486 1.00 93.44 116 CYS A C 1
ATOM 918 O O . CYS A 1 116 ? -47.909 6.111 74.351 1.00 93.44 116 CYS A O 1
ATOM 920 N N . GLN A 1 117 ? -49.103 5.720 76.218 1.00 92.06 117 GLN A N 1
ATOM 921 C CA . GLN A 1 117 ? -49.654 4.445 75.763 1.00 92.06 117 GLN A CA 1
ATOM 922 C C . GLN A 1 117 ? -50.425 4.594 74.440 1.00 92.06 117 GLN A C 1
ATOM 924 O O . GLN A 1 117 ? -50.267 3.758 73.550 1.00 92.06 117 GLN A O 1
ATOM 929 N N . SER A 1 118 ? -51.228 5.654 74.279 1.00 93.31 118 SER A N 1
ATOM 930 C CA . SER A 1 118 ? -51.977 5.922 73.043 1.00 93.31 118 SER A CA 1
ATOM 931 C C . SER A 1 118 ? -51.049 6.124 71.853 1.00 93.31 118 SER A C 1
ATOM 933 O O . SER A 1 118 ? -51.279 5.530 70.807 1.00 93.31 118 SER A O 1
ATOM 935 N N . ARG A 1 119 ? -49.961 6.890 72.004 1.00 94.19 119 ARG A N 1
ATOM 936 C CA . ARG A 1 119 ? -48.990 7.110 70.921 1.00 94.19 119 ARG A CA 1
ATOM 937 C C . ARG A 1 119 ? -48.242 5.840 70.533 1.00 94.19 119 ARG A C 1
ATOM 939 O O . ARG A 1 119 ? -48.055 5.594 69.345 1.00 94.19 119 ARG A O 1
ATOM 946 N N . ILE A 1 120 ? -47.877 5.002 71.505 1.00 91.94 120 ILE A N 1
ATOM 947 C CA . ILE A 1 120 ? -47.279 3.686 71.227 1.00 91.94 120 ILE A CA 1
ATOM 948 C C . ILE A 1 120 ? -48.290 2.794 70.492 1.00 91.94 120 ILE A C 1
ATOM 950 O O . ILE A 1 120 ? -47.953 2.173 69.484 1.00 91.94 120 ILE A O 1
ATOM 954 N N . ARG A 1 121 ? -49.551 2.771 70.941 1.00 91.12 121 ARG A N 1
ATOM 955 C CA . ARG A 1 121 ? -50.632 2.021 70.284 1.00 91.12 121 ARG A CA 1
ATOM 956 C C . ARG A 1 121 ? -50.872 2.510 68.855 1.00 91.12 121 ARG A C 1
ATOM 958 O O . ARG A 1 121 ? -50.989 1.696 67.945 1.00 91.12 121 ARG A O 1
ATOM 965 N N . GLU A 1 122 ? -50.930 3.818 68.641 1.00 89.50 122 GLU A N 1
ATOM 966 C CA . GLU A 1 122 ? -51.090 4.421 67.316 1.00 89.50 122 GLU A CA 1
ATOM 967 C C . GLU A 1 122 ? -49.935 4.042 66.386 1.00 89.50 122 GLU A C 1
ATOM 969 O O . GLU A 1 122 ? -50.196 3.687 65.241 1.00 89.50 122 GLU A O 1
ATOM 974 N N . ALA A 1 123 ? -48.691 4.029 66.875 1.00 89.75 123 ALA A N 1
ATOM 975 C CA . ALA A 1 123 ? -47.533 3.633 66.078 1.00 89.75 123 ALA A CA 1
ATOM 976 C C . ALA A 1 123 ? -47.591 2.150 65.668 1.00 89.75 123 ALA A C 1
ATOM 978 O O . ALA A 1 123 ? -47.565 1.828 64.478 1.00 89.75 123 ALA A O 1
ATOM 979 N N . TYR A 1 124 ? -47.703 1.245 66.642 1.00 87.06 124 TYR A N 1
ATOM 980 C CA . TYR A 1 124 ? -47.516 -0.195 66.422 1.00 87.06 124 TYR A CA 1
ATOM 981 C C . TYR A 1 124 ? -48.782 -0.945 66.014 1.00 87.06 124 TYR A C 1
ATOM 983 O O . TYR A 1 124 ? -48.710 -1.858 65.194 1.00 87.06 124 TYR A O 1
ATOM 991 N N . VAL A 1 125 ? -49.938 -0.574 66.570 1.00 84.88 125 VAL A N 1
ATOM 992 C CA . VAL A 1 125 ? -51.220 -1.243 66.292 1.00 84.88 125 VAL A CA 1
ATOM 993 C C . VAL A 1 125 ? -51.935 -0.547 65.138 1.00 84.88 125 VAL A C 1
ATOM 995 O O . VAL A 1 125 ? -52.354 -1.200 64.186 1.00 84.88 125 VAL A O 1
ATOM 998 N N . GLY A 1 126 ? -52.042 0.785 65.193 1.00 82.81 126 GLY A N 1
ATOM 999 C CA . GLY A 1 126 ? -52.712 1.574 64.155 1.00 82.81 126 GLY A CA 1
ATOM 1000 C C . GLY A 1 126 ? -51.890 1.692 62.870 1.00 82.81 126 GLY A C 1
ATOM 1001 O O . GLY A 1 126 ? -52.369 1.380 61.783 1.00 82.81 126 GLY A O 1
ATOM 1002 N N . GLY A 1 127 ? -50.639 2.132 63.002 1.00 80.44 127 GLY A N 1
ATOM 1003 C CA . GLY A 1 127 ? -49.714 2.375 61.896 1.00 80.44 127 GLY A CA 1
ATOM 1004 C C . GLY A 1 127 ? -48.926 1.147 61.445 1.00 80.44 127 GLY A C 1
ATOM 1005 O O . GLY A 1 127 ? -48.235 1.227 60.431 1.00 80.44 127 GLY A O 1
ATOM 1006 N N . LYS A 1 128 ? -49.026 0.027 62.178 1.00 83.75 128 LYS A N 1
ATOM 1007 C CA . LYS A 1 128 ? -48.264 -1.214 61.949 1.00 83.75 128 LYS A CA 1
ATOM 1008 C C . LYS A 1 128 ? -46.747 -1.013 61.904 1.00 83.75 128 LYS A C 1
ATOM 1010 O O . LYS A 1 128 ? -46.048 -1.808 61.282 1.00 83.75 128 LYS A O 1
ATOM 1015 N N . PHE A 1 129 ? -46.237 0.039 62.546 1.00 87.94 129 PHE A N 1
ATOM 1016 C CA . PHE A 1 129 ? -44.809 0.336 62.590 1.00 87.94 129 PHE A CA 1
ATOM 1017 C C . PHE A 1 129 ? -44.035 -0.895 63.093 1.00 87.94 129 PHE A C 1
ATOM 1019 O O . PHE A 1 129 ? -44.452 -1.455 64.104 1.00 87.94 129 PHE A O 1
ATOM 1026 N N . PRO A 1 130 ? -42.976 -1.380 62.422 1.00 87.12 130 PRO A N 1
ATOM 1027 C CA . PRO A 1 130 ? -42.392 -2.671 62.771 1.00 87.12 130 PRO A CA 1
ATOM 1028 C C . PRO A 1 130 ? -41.561 -2.555 64.052 1.00 87.12 130 PRO A C 1
ATOM 1030 O O . PRO A 1 130 ? -40.664 -1.720 64.136 1.00 87.12 130 PRO A O 1
ATOM 1033 N N . HIS A 1 131 ? -41.824 -3.398 65.046 1.00 85.94 131 HIS A N 1
ATOM 1034 C CA . HIS A 1 131 ? -41.006 -3.441 66.261 1.00 85.94 131 HIS A CA 1
ATOM 1035 C C . HIS A 1 131 ? -39.635 -4.053 65.963 1.00 85.94 131 HIS A C 1
ATOM 1037 O O . HIS A 1 131 ? -39.562 -5.042 65.226 1.00 85.94 131 HIS A O 1
ATOM 1043 N N . SER A 1 132 ? -38.555 -3.507 66.536 1.00 83.12 132 SER A N 1
ATOM 1044 C CA . SER A 1 132 ? -37.166 -3.904 66.225 1.00 83.12 132 SER A CA 1
ATOM 1045 C C . SER A 1 132 ? -36.881 -5.406 66.391 1.00 83.12 132 SER A C 1
ATOM 1047 O O . SER A 1 132 ? -36.026 -5.973 65.707 1.00 83.12 132 SER A O 1
ATOM 1049 N N . SER A 1 133 ? -37.629 -6.089 67.263 1.00 74.94 133 SER A N 1
ATOM 1050 C CA . SER A 1 133 ? -37.499 -7.536 67.485 1.00 74.94 133 SER A CA 1
ATOM 1051 C C . SER A 1 133 ? -38.057 -8.406 66.349 1.00 74.94 133 SER A C 1
ATOM 1053 O O . SER A 1 133 ? -37.696 -9.584 66.260 1.00 74.94 133 SER A O 1
ATOM 1055 N N . THR A 1 134 ? -38.906 -7.855 65.478 1.00 76.75 134 THR A N 1
ATOM 1056 C CA . THR A 1 134 ? -39.571 -8.601 64.400 1.00 76.75 134 THR A CA 1
ATOM 1057 C C . THR A 1 134 ? -38.606 -8.974 63.275 1.00 76.75 134 THR A C 1
ATOM 1059 O O . THR A 1 134 ? -37.626 -8.277 63.002 1.00 76.75 134 THR A O 1
ATOM 1062 N N . SER A 1 135 ? -38.895 -10.074 62.574 1.00 74.88 135 SER A N 1
ATOM 1063 C CA . SER A 1 135 ? -38.147 -10.470 61.372 1.00 74.88 135 SER A CA 1
ATOM 1064 C C . SER A 1 135 ? -38.193 -9.383 60.296 1.00 74.88 135 SER A C 1
ATOM 1066 O O . SER A 1 135 ? -37.165 -9.076 59.697 1.00 74.88 135 SER A O 1
ATOM 1068 N N . ALA A 1 136 ? -39.351 -8.740 60.120 1.00 78.44 136 ALA A N 1
ATOM 1069 C CA . ALA A 1 136 ? -39.533 -7.633 59.188 1.00 78.44 136 ALA A CA 1
ATOM 1070 C C . ALA A 1 136 ? -38.612 -6.445 59.514 1.00 78.44 136 ALA A C 1
ATOM 1072 O O . ALA A 1 136 ? -37.918 -5.957 58.624 1.00 78.44 136 ALA A O 1
ATOM 1073 N N . ALA A 1 137 ? -38.537 -6.013 60.778 1.00 82.31 137 ALA A N 1
ATOM 1074 C CA . ALA A 1 137 ? -37.642 -4.927 61.184 1.00 82.31 137 ALA A CA 1
ATOM 1075 C C . ALA A 1 137 ? -36.163 -5.276 60.962 1.00 82.31 137 ALA A C 1
ATOM 1077 O O . ALA A 1 137 ? -35.412 -4.477 60.399 1.00 82.31 137 ALA A O 1
ATOM 1078 N N . LYS A 1 138 ? -35.749 -6.496 61.330 1.00 83.56 138 LYS A N 1
ATOM 1079 C CA . LYS A 1 138 ? -34.381 -6.983 61.091 1.00 83.56 138 LYS A CA 1
ATOM 1080 C C . LYS A 1 138 ? -34.042 -7.018 59.601 1.00 83.56 138 LYS A C 1
ATOM 1082 O O . LYS A 1 138 ? -32.939 -6.634 59.217 1.00 83.56 138 LYS A O 1
ATOM 1087 N N . ARG A 1 139 ? -34.990 -7.428 58.753 1.00 81.38 139 ARG A N 1
ATOM 1088 C CA . ARG A 1 139 ? -34.810 -7.448 57.298 1.00 81.38 139 ARG A CA 1
ATOM 1089 C C . ARG A 1 139 ? -34.669 -6.040 56.721 1.00 81.38 139 ARG A C 1
ATOM 1091 O O . ARG A 1 139 ? -33.763 -5.806 55.925 1.00 81.38 139 ARG A O 1
ATOM 1098 N N . ILE A 1 140 ? -35.486 -5.091 57.180 1.00 86.75 140 ILE A N 1
ATOM 1099 C CA . ILE A 1 140 ? -35.378 -3.675 56.798 1.00 86.75 140 ILE A CA 1
ATOM 1100 C C . ILE A 1 140 ? -33.983 -3.131 57.139 1.00 86.75 140 ILE A C 1
ATOM 1102 O O . ILE A 1 140 ? -33.347 -2.501 56.297 1.00 86.75 140 ILE A O 1
ATOM 1106 N N . GLN A 1 141 ? -33.466 -3.425 58.336 1.00 85.44 141 GLN A N 1
ATOM 1107 C CA . GLN A 1 141 ? -32.126 -2.996 58.746 1.00 85.44 141 GLN A CA 1
ATOM 1108 C C . GLN A 1 141 ? -31.010 -3.640 57.903 1.00 85.44 141 GLN A C 1
ATOM 1110 O O . GLN A 1 141 ? -30.040 -2.975 57.546 1.00 85.44 141 GLN A O 1
ATOM 1115 N N . GLN A 1 142 ? -31.140 -4.915 57.531 1.00 83.19 142 GLN A N 1
ATOM 1116 C CA . GLN A 1 142 ? -30.182 -5.571 56.631 1.00 83.19 142 GLN A CA 1
ATOM 1117 C C . GLN A 1 142 ? -30.167 -4.936 55.234 1.00 83.19 142 GLN A C 1
ATOM 1119 O O . GLN A 1 142 ? -29.098 -4.759 54.646 1.00 83.19 142 GLN A O 1
ATOM 1124 N N . LEU A 1 143 ? -31.334 -4.577 54.696 1.00 84.19 143 LEU A N 1
ATOM 1125 C CA . LEU A 1 143 ? -31.443 -3.901 53.399 1.00 84.19 143 LEU A CA 1
ATOM 1126 C C . LEU A 1 143 ? -30.847 -2.493 53.438 1.00 84.19 143 LEU A C 1
ATOM 1128 O O . LEU A 1 143 ? -30.144 -2.100 52.506 1.00 84.19 143 LEU A O 1
ATOM 1132 N N . GLN A 1 144 ? -31.061 -1.784 54.547 1.00 84.31 144 GLN A N 1
ATOM 1133 C CA . GLN A 1 144 ? -30.457 -0.483 54.826 1.00 84.31 144 GLN A CA 1
ATOM 1134 C C . GLN A 1 144 ? -28.921 -0.576 54.831 1.00 84.31 144 GLN A C 1
ATOM 1136 O O . GLN A 1 144 ? -28.253 0.261 54.233 1.00 84.31 144 GLN A O 1
ATOM 1141 N N . ALA A 1 145 ? -28.355 -1.612 55.459 1.00 83.38 145 ALA A N 1
ATOM 1142 C CA . ALA A 1 145 ? -26.907 -1.785 55.562 1.00 83.38 145 ALA A CA 1
ATOM 1143 C C . ALA A 1 145 ? -26.235 -2.275 54.264 1.00 83.38 145 ALA A C 1
ATOM 1145 O O . ALA A 1 145 ? -25.065 -1.979 54.033 1.00 83.38 145 ALA A O 1
ATOM 1146 N N . SER A 1 146 ? -26.940 -3.062 53.443 1.00 75.00 146 SER A N 1
ATOM 1147 C CA . SER A 1 146 ? -26.349 -3.776 52.297 1.00 75.00 146 SER A CA 1
ATOM 1148 C C . SER A 1 146 ? -26.521 -3.089 50.945 1.00 75.00 146 SER A C 1
ATOM 1150 O O . SER A 1 146 ? -25.713 -3.325 50.050 1.00 75.00 146 SER A O 1
ATOM 1152 N N . SER A 1 147 ? -27.584 -2.303 50.767 1.00 67.06 147 SER A N 1
ATOM 1153 C CA . SER A 1 147 ? -27.955 -1.757 49.459 1.00 67.06 147 SER A CA 1
ATOM 1154 C C . SER A 1 147 ? -28.026 -0.236 49.490 1.00 67.06 147 SER A C 1
ATOM 1156 O O . SER A 1 147 ? -27.106 0.428 49.023 1.00 67.06 147 SER A O 1
ATOM 1158 N N . ASP A 1 148 ? -29.133 0.301 50.005 1.00 76.50 148 ASP A N 1
ATOM 1159 C CA . ASP A 1 148 ? -29.424 1.733 50.091 1.00 76.50 148 ASP A CA 1
ATOM 1160 C C . ASP A 1 148 ? -30.695 1.937 50.933 1.00 76.50 148 ASP A C 1
ATOM 1162 O O . ASP A 1 148 ? -31.570 1.060 50.962 1.00 76.50 148 ASP A O 1
ATOM 1166 N N . ASP A 1 149 ? -30.836 3.109 51.552 1.00 83.38 149 ASP A N 1
ATOM 1167 C CA . ASP A 1 149 ? -31.977 3.473 52.399 1.00 83.38 149 ASP A CA 1
ATOM 1168 C C . ASP A 1 149 ? -33.308 3.344 51.620 1.00 83.38 149 ASP A C 1
ATOM 1170 O O . ASP A 1 149 ? -34.307 2.861 52.156 1.00 83.38 149 ASP A O 1
ATOM 1174 N N . ILE A 1 150 ? -33.313 3.666 50.316 1.00 78.81 150 ILE A N 1
ATOM 1175 C CA . ILE A 1 150 ? -34.491 3.559 49.432 1.00 78.81 150 ILE A CA 1
ATOM 1176 C C . ILE A 1 150 ? -35.002 2.112 49.322 1.00 78.81 150 ILE A C 1
ATOM 1178 O O . ILE A 1 150 ? -36.214 1.885 49.309 1.00 78.81 150 ILE A O 1
ATOM 1182 N N . SER A 1 151 ? -34.109 1.116 49.295 1.00 81.88 151 SER A N 1
ATOM 1183 C CA . SER A 1 151 ? -34.512 -0.303 49.240 1.00 81.88 151 SER A CA 1
ATOM 1184 C C . SER A 1 151 ? -35.235 -0.710 50.521 1.00 81.88 151 SER A C 1
ATOM 1186 O O . SER A 1 151 ? -36.272 -1.372 50.478 1.00 81.88 151 SER A O 1
ATOM 1188 N N . ALA A 1 152 ? -34.701 -0.278 51.665 1.00 86.06 152 ALA A N 1
ATOM 1189 C CA . ALA A 1 152 ? -35.271 -0.541 52.978 1.00 86.06 152 ALA A CA 1
ATOM 1190 C C . ALA A 1 152 ? -36.652 0.119 53.135 1.00 86.06 152 ALA A C 1
ATOM 1192 O O . ALA A 1 152 ? -37.583 -0.511 53.640 1.00 86.06 152 ALA A O 1
ATOM 1193 N N . PHE A 1 153 ? -36.817 1.350 52.637 1.00 85.19 153 PHE A N 1
ATOM 1194 C CA . PHE A 1 153 ? -38.107 2.043 52.627 1.00 85.19 153 PHE A CA 1
ATOM 1195 C C . PHE A 1 153 ? -39.149 1.341 51.757 1.00 85.19 153 PHE A C 1
ATOM 1197 O O . PHE A 1 153 ? -40.271 1.117 52.208 1.00 85.19 153 PHE A O 1
ATOM 1204 N N . MET A 1 154 ? -38.783 0.949 50.537 1.00 79.88 154 MET A N 1
ATOM 1205 C CA . MET A 1 154 ? -39.703 0.268 49.622 1.00 79.88 154 MET A CA 1
ATOM 1206 C C . MET A 1 154 ? -40.104 -1.122 50.125 1.00 79.88 154 MET A C 1
ATOM 1208 O O . MET A 1 154 ? -41.264 -1.504 49.984 1.00 79.88 154 MET A O 1
ATOM 1212 N N . TYR A 1 155 ? -39.190 -1.843 50.779 1.00 83.94 155 TYR A N 1
ATOM 1213 C CA . TYR A 1 155 ? -39.518 -3.085 51.480 1.00 83.94 155 TYR A CA 1
ATOM 1214 C C . TYR A 1 155 ? -40.519 -2.827 52.614 1.00 83.94 155 TYR A C 1
ATOM 1216 O O . TYR A 1 155 ? -41.552 -3.490 52.705 1.00 83.94 155 TYR A O 1
ATOM 1224 N N . ALA A 1 156 ? -40.262 -1.826 53.463 1.00 85.00 156 ALA A N 1
ATOM 1225 C CA . ALA A 1 156 ? -41.149 -1.486 54.573 1.00 85.00 156 ALA A CA 1
ATOM 1226 C C . ALA A 1 156 ? -42.542 -1.042 54.093 1.00 85.00 156 ALA A C 1
ATOM 1228 O O . ALA A 1 156 ? -43.549 -1.398 54.708 1.00 85.00 156 ALA A O 1
ATOM 1229 N N . ALA A 1 157 ? -42.625 -0.322 52.969 1.00 77.81 157 ALA A N 1
ATOM 1230 C CA . ALA A 1 157 ? -43.885 0.125 52.379 1.00 77.81 157 ALA A CA 1
ATOM 1231 C C . ALA A 1 157 ? -44.833 -1.043 52.073 1.00 77.81 157 ALA A C 1
ATOM 1233 O O . ALA A 1 157 ? -46.044 -0.899 52.254 1.00 77.81 157 ALA A O 1
ATOM 1234 N N . VAL A 1 158 ? -44.295 -2.218 51.720 1.00 76.00 158 VAL A N 1
ATOM 1235 C CA . VAL A 1 158 ? -45.100 -3.426 51.507 1.00 76.00 158 VAL A CA 1
ATOM 1236 C C . VAL A 1 158 ? -45.864 -3.817 52.761 1.00 76.00 158 VAL A C 1
ATOM 1238 O O . VAL A 1 158 ? -46.974 -4.298 52.629 1.00 76.00 158 VAL A O 1
ATOM 1241 N N . TYR A 1 159 ? -45.346 -3.600 53.966 1.00 75.38 159 TYR A N 1
ATOM 1242 C CA . TYR A 1 159 ? -46.032 -3.968 55.212 1.00 75.38 159 TYR A CA 1
ATOM 1243 C C . TYR A 1 159 ? -46.880 -2.825 55.787 1.00 75.38 159 TYR A C 1
ATOM 1245 O O . TYR A 1 159 ? -47.862 -3.077 56.489 1.00 75.38 159 TYR A O 1
ATOM 1253 N N . LEU A 1 160 ? -46.514 -1.579 55.472 1.00 76.31 160 LEU A N 1
ATOM 1254 C CA . LEU A 1 160 ? -47.028 -0.371 56.125 1.00 76.31 160 LEU A CA 1
ATOM 1255 C C . LEU A 1 160 ? -48.087 0.393 55.324 1.00 76.31 160 LEU A C 1
ATOM 1257 O O . LEU A 1 160 ? -48.817 1.195 55.907 1.00 76.31 160 LEU A O 1
ATOM 1261 N N . GLN A 1 161 ? -48.185 0.187 54.009 1.00 65.69 161 GLN A N 1
ATOM 1262 C CA . GLN A 1 161 ? -49.147 0.891 53.158 1.00 65.69 161 GLN A CA 1
ATOM 1263 C C . GLN A 1 161 ? -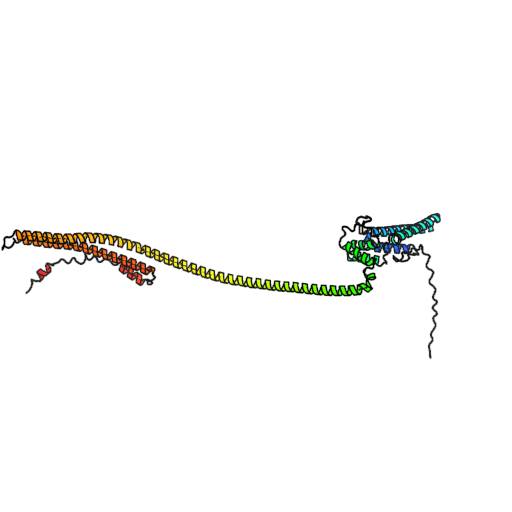50.215 -0.068 52.601 1.00 65.69 161 GLN A C 1
ATOM 1265 O O . GLN A 1 161 ? -49.900 -1.199 52.216 1.00 65.69 161 GLN A O 1
ATOM 1270 N N . PRO A 1 162 ? -51.494 0.348 52.524 1.00 55.94 162 PRO A N 1
ATOM 1271 C CA . PRO A 1 162 ? -52.425 -0.295 51.610 1.00 55.94 162 PRO A CA 1
ATOM 1272 C C . PRO A 1 162 ? -51.917 -0.068 50.182 1.00 55.94 162 PRO A C 1
ATOM 1274 O O . PRO A 1 162 ? -51.495 1.029 49.831 1.00 55.94 162 PRO A O 1
ATOM 1277 N N . VAL A 1 163 ? -51.923 -1.116 49.360 1.00 48.47 163 VAL A N 1
ATOM 1278 C CA . VAL A 1 163 ? -51.519 -1.028 47.953 1.00 48.47 163 VAL A CA 1
ATOM 1279 C C . VAL A 1 163 ? -52.662 -0.368 47.177 1.00 48.47 163 VAL A C 1
ATOM 1281 O O . VAL A 1 163 ? -53.477 -1.042 46.555 1.00 48.47 163 VAL A O 1
ATOM 1284 N N . ASN A 1 164 ? -52.788 0.954 47.266 1.00 46.53 164 ASN A N 1
ATOM 1285 C CA . ASN A 1 164 ? -53.645 1.747 46.392 1.00 46.53 164 ASN A CA 1
ATOM 1286 C C . ASN A 1 164 ? -52.781 2.578 45.430 1.00 46.53 164 ASN A C 1
ATOM 1288 O O . ASN A 1 164 ? -51.751 3.139 45.789 1.00 46.53 164 ASN A O 1
ATOM 1292 N N . ALA A 1 165 ? -53.189 2.596 44.160 1.00 41.81 165 ALA A N 1
ATOM 1293 C CA . ALA A 1 165 ? -52.375 2.925 42.984 1.00 41.81 165 ALA A CA 1
ATOM 1294 C C . ALA A 1 165 ? -51.912 4.395 42.847 1.00 41.81 165 ALA A C 1
ATOM 1296 O O . ALA A 1 165 ? -51.457 4.796 41.779 1.00 41.81 165 ALA A O 1
ATOM 1297 N N . GLN A 1 166 ? -52.034 5.210 43.896 1.00 48.28 166 GLN A N 1
ATOM 1298 C CA . GLN A 1 166 ? -51.626 6.620 43.907 1.00 48.28 166 GLN A CA 1
ATOM 1299 C C . GLN A 1 166 ? -50.247 6.858 44.532 1.00 48.28 166 GLN A C 1
ATOM 1301 O O . GLN A 1 166 ? -49.777 7.994 44.545 1.00 48.28 166 GLN A O 1
ATOM 1306 N N . ASN A 1 167 ? -49.566 5.807 44.993 1.00 54.16 167 ASN A N 1
ATOM 1307 C CA . ASN A 1 167 ? -48.221 5.944 45.540 1.00 54.16 167 ASN A CA 1
ATOM 1308 C C . ASN A 1 167 ? -47.218 6.129 44.397 1.00 54.16 167 ASN A C 1
ATOM 1310 O O . ASN A 1 167 ? -47.200 5.373 43.423 1.00 54.16 167 ASN A O 1
ATOM 1314 N N . SER A 1 168 ? -46.385 7.159 44.505 1.00 52.94 168 SER A N 1
ATOM 1315 C CA . SER A 1 168 ? -45.356 7.536 43.536 1.00 52.94 168 SER A CA 1
ATOM 1316 C C . SER A 1 168 ? -44.204 6.519 43.508 1.00 52.94 168 SER A C 1
ATOM 1318 O O . SER A 1 168 ? -43.095 6.778 43.966 1.00 52.94 168 SER A O 1
ATOM 1320 N N . ILE A 1 169 ? -44.467 5.341 42.937 1.00 55.38 169 ILE A N 1
ATOM 1321 C CA . ILE A 1 169 ? -43.448 4.339 42.572 1.00 55.38 169 ILE A CA 1
ATOM 1322 C C . ILE A 1 169 ? -42.702 4.787 41.288 1.00 55.38 169 ILE A C 1
ATOM 1324 O O . ILE A 1 169 ? -41.647 4.267 40.930 1.00 55.38 169 ILE A O 1
ATOM 1328 N N . TYR A 1 170 ? -43.220 5.804 40.592 1.00 48.91 170 TYR A N 1
ATOM 1329 C CA . TYR A 1 170 ? -42.611 6.373 39.393 1.00 48.91 170 TYR A CA 1
ATOM 1330 C C . TYR A 1 170 ? -41.317 7.133 39.713 1.00 48.91 170 TYR A C 1
ATOM 1332 O O . TYR A 1 170 ? -41.304 8.026 40.556 1.00 48.91 170 TYR A O 1
ATOM 1340 N N . GLY A 1 171 ? -40.237 6.797 38.999 1.00 53.97 171 GLY A N 1
ATOM 1341 C CA . GLY A 1 171 ? -38.932 7.459 39.122 1.00 53.97 171 GLY A CA 1
ATOM 1342 C C . GLY A 1 171 ? -37.990 6.866 40.177 1.00 53.97 171 GLY A C 1
ATOM 1343 O O . GLY A 1 171 ? -36.936 7.447 40.421 1.00 53.97 171 GLY A O 1
ATOM 1344 N N . GLN A 1 172 ? -38.338 5.727 40.788 1.00 65.25 172 GLN A N 1
ATOM 1345 C CA . GLN A 1 172 ? -37.480 5.068 41.777 1.00 65.25 172 GLN A CA 1
ATOM 1346 C C . GLN A 1 172 ? -36.247 4.412 41.122 1.00 65.25 172 GLN A C 1
ATOM 1348 O O . GLN A 1 172 ? -36.377 3.803 40.052 1.00 65.25 172 GLN A O 1
ATOM 1353 N N . PRO A 1 173 ? -35.059 4.486 41.755 1.00 69.50 173 PRO A N 1
ATOM 1354 C CA . PRO A 1 173 ? -33.878 3.758 41.303 1.00 69.50 173 PRO A CA 1
ATOM 1355 C C . PRO A 1 173 ? -34.102 2.240 41.386 1.00 69.50 173 PRO A C 1
ATOM 1357 O O . PRO A 1 173 ? -34.988 1.755 42.092 1.00 69.50 173 PRO A O 1
ATOM 1360 N N . LEU A 1 174 ? -33.266 1.468 40.685 1.00 72.62 174 LEU A N 1
ATOM 1361 C CA . LEU A 1 174 ? -33.345 -0.000 40.649 1.00 72.62 174 LEU A CA 1
ATOM 1362 C C . LEU A 1 174 ? -33.345 -0.637 42.056 1.00 72.62 174 LEU A C 1
ATOM 1364 O O . LEU A 1 174 ? -34.013 -1.645 42.281 1.00 72.62 174 LEU A O 1
ATOM 1368 N N . SER A 1 175 ? -32.641 -0.023 43.009 1.00 72.81 175 SER A N 1
ATOM 1369 C CA . SER A 1 175 ? -32.598 -0.417 44.421 1.00 72.81 175 SER A CA 1
ATOM 1370 C C . SER A 1 175 ? -33.983 -0.370 45.093 1.00 72.81 175 SER A C 1
ATOM 1372 O O . SER A 1 175 ? -34.370 -1.310 45.787 1.00 72.81 175 SER A O 1
ATOM 1374 N N . GLY A 1 176 ? -34.795 0.648 44.797 1.00 70.75 176 GLY A N 1
ATOM 1375 C CA . GLY A 1 176 ? -36.170 0.757 45.294 1.00 70.75 176 GLY A CA 1
ATOM 1376 C C . GLY A 1 176 ? -37.094 -0.345 44.767 1.00 70.75 176 GLY A C 1
ATOM 1377 O O . GLY A 1 176 ? -37.855 -0.936 45.532 1.00 70.75 176 GLY A O 1
ATOM 1378 N N . TRP A 1 177 ? -36.987 -0.687 43.479 1.00 67.94 177 TRP A N 1
ATOM 1379 C CA . TRP A 1 177 ? -37.743 -1.803 42.893 1.00 67.94 177 TRP A CA 1
ATOM 1380 C C . TRP A 1 177 ? -37.365 -3.147 43.506 1.00 67.94 177 TRP A C 1
ATOM 1382 O O . TRP A 1 177 ? -38.239 -3.966 43.781 1.00 67.94 177 TRP A O 1
ATOM 1392 N N . ARG A 1 178 ? -36.073 -3.355 43.770 1.00 74.19 178 ARG A N 1
ATOM 1393 C CA . ARG A 1 178 ? -35.590 -4.554 44.455 1.00 74.19 178 ARG A CA 1
ATOM 1394 C C . ARG A 1 178 ? -36.202 -4.686 45.849 1.00 74.19 178 ARG A C 1
ATOM 1396 O O . ARG A 1 178 ? -36.755 -5.735 46.157 1.00 74.19 178 ARG A O 1
ATOM 1403 N N . GLY A 1 179 ? -36.173 -3.617 46.647 1.00 73.50 179 GLY A N 1
ATOM 1404 C CA . GLY A 1 179 ? -36.790 -3.601 47.976 1.00 73.50 179 GLY A CA 1
ATOM 1405 C C . GLY A 1 179 ? -38.288 -3.924 47.952 1.00 73.50 179 GLY A C 1
ATOM 1406 O O . GLY A 1 179 ? -38.757 -4.724 48.758 1.00 73.50 179 GLY A O 1
ATOM 1407 N N . LEU A 1 180 ? -39.030 -3.364 46.988 1.00 74.44 180 LEU A N 1
ATOM 1408 C CA . LEU A 1 180 ? -40.460 -3.640 46.803 1.00 74.44 180 LEU A CA 1
ATOM 1409 C C . LEU A 1 180 ? -40.731 -5.117 46.477 1.00 74.44 180 LEU A C 1
ATOM 1411 O O . LEU A 1 180 ? -41.628 -5.723 47.060 1.00 74.44 180 LEU A O 1
ATOM 1415 N N . VAL A 1 181 ? -39.968 -5.694 45.544 1.00 69.50 181 VAL A N 1
ATOM 1416 C CA . VAL A 1 181 ? -40.122 -7.099 45.134 1.00 69.50 181 VAL A CA 1
ATOM 1417 C C . VAL A 1 181 ? -39.777 -8.039 46.284 1.00 69.50 181 VAL A C 1
ATOM 1419 O O . VAL A 1 181 ? -40.560 -8.942 46.568 1.00 69.50 181 VAL A O 1
ATOM 1422 N N . GLU A 1 182 ? -38.661 -7.805 46.979 1.00 72.81 182 GLU A N 1
ATOM 1423 C CA . GLU A 1 182 ? -38.272 -8.611 48.142 1.00 72.81 182 GLU A CA 1
ATOM 1424 C C . GLU A 1 182 ? -39.341 -8.547 49.248 1.00 72.81 182 GLU A C 1
ATOM 1426 O O . GLU A 1 182 ? -39.722 -9.580 49.792 1.00 72.81 182 GLU A O 1
ATOM 1431 N N . GLY A 1 183 ? -39.922 -7.370 49.507 1.00 72.00 183 GLY A N 1
ATOM 1432 C CA . GLY A 1 183 ? -41.003 -7.229 50.487 1.00 72.00 183 GLY A CA 1
ATOM 1433 C C . GLY A 1 183 ? -42.290 -7.959 50.095 1.00 72.00 183 GLY A C 1
ATOM 1434 O O . GLY A 1 183 ? -42.965 -8.513 50.959 1.00 72.00 183 GLY A O 1
ATOM 1435 N N . LEU A 1 184 ? -42.653 -7.985 48.807 1.00 71.06 184 LEU A N 1
ATOM 1436 C CA . LEU A 1 184 ? -43.831 -8.720 48.325 1.00 71.06 184 LEU A CA 1
ATOM 1437 C C . LEU A 1 184 ? -43.635 -10.237 48.407 1.00 71.06 184 LEU A C 1
ATOM 1439 O O . LEU A 1 184 ? -44.574 -10.944 48.770 1.00 71.06 184 LEU A O 1
ATOM 1443 N N . VAL A 1 185 ? -42.430 -10.721 48.100 1.00 67.94 185 VAL A N 1
ATOM 1444 C CA . VAL A 1 185 ? -42.065 -12.138 48.231 1.00 67.94 185 VAL A CA 1
ATOM 1445 C C . VAL A 1 185 ? -42.183 -12.593 49.683 1.00 67.94 185 VAL A C 1
ATOM 1447 O O . VAL A 1 185 ? -42.870 -13.580 49.945 1.00 67.94 185 VAL A O 1
ATOM 1450 N N . ASP A 1 186 ? -41.602 -11.835 50.614 1.00 71.62 186 ASP A N 1
ATOM 1451 C CA . ASP A 1 186 ? -41.598 -12.180 52.037 1.00 71.62 186 ASP A CA 1
ATOM 1452 C C . ASP A 1 186 ? -42.978 -11.982 52.693 1.00 71.62 186 ASP A C 1
ATOM 1454 O O . ASP A 1 186 ? -43.371 -12.755 53.565 1.00 71.62 186 ASP A O 1
ATOM 1458 N N . ARG A 1 187 ? -43.753 -10.953 52.306 1.00 71.06 187 ARG A N 1
ATOM 1459 C CA . ARG A 1 187 ? -45.074 -10.672 52.908 1.00 71.06 187 ARG A CA 1
ATOM 1460 C C . ARG A 1 187 ? -46.114 -11.740 52.583 1.00 71.06 187 ARG A C 1
ATOM 1462 O O . ARG A 1 187 ? -46.958 -12.023 53.430 1.00 71.06 187 ARG A O 1
ATOM 1469 N N . TYR A 1 188 ? -46.105 -12.248 51.357 1.00 67.50 188 TYR A N 1
ATOM 1470 C CA . TYR A 1 188 ? -47.102 -13.210 50.885 1.00 67.50 188 TYR A CA 1
ATOM 1471 C C . TYR A 1 188 ? -46.590 -14.647 50.895 1.00 67.50 188 TYR A C 1
ATOM 1473 O O . TYR A 1 188 ? -47.256 -15.507 50.332 1.00 67.50 188 TYR A O 1
ATOM 1481 N N . ASP A 1 189 ? -45.416 -14.885 51.492 1.00 61.09 189 ASP A N 1
ATOM 1482 C CA . ASP A 1 189 ? -44.745 -16.185 51.510 1.00 61.09 189 ASP A CA 1
ATOM 1483 C C . ASP A 1 189 ? -44.829 -16.889 50.144 1.00 61.09 189 ASP A C 1
ATOM 1485 O O . ASP A 1 189 ? -45.161 -18.070 50.024 1.00 61.09 189 ASP A O 1
ATOM 1489 N N . LEU A 1 190 ? -44.557 -16.123 49.075 1.00 55.53 190 LEU A N 1
ATOM 1490 C CA . LEU A 1 190 ? -44.733 -16.582 47.689 1.00 55.53 190 LEU A CA 1
ATOM 1491 C C . LEU A 1 190 ? -43.829 -17.779 47.357 1.00 55.53 190 LEU A C 1
ATOM 1493 O O . LEU A 1 190 ? -44.007 -18.425 46.324 1.00 55.53 190 LEU A O 1
ATOM 1497 N N . ILE A 1 191 ? -42.850 -18.048 48.223 1.00 54.66 191 ILE A N 1
ATOM 1498 C CA . ILE A 1 191 ? -41.923 -19.172 48.155 1.00 54.66 191 ILE A CA 1
ATOM 1499 C C . ILE A 1 191 ? -42.419 -20.351 49.024 1.00 54.66 191 ILE A C 1
ATOM 1501 O O . ILE A 1 191 ? -42.241 -21.494 48.608 1.00 54.66 191 ILE A O 1
ATOM 1505 N N . GLY A 1 192 ? -43.083 -20.117 50.166 1.00 51.53 192 GLY A N 1
ATOM 1506 C CA . GLY A 1 192 ? -43.555 -21.161 51.087 1.00 51.53 192 GLY A CA 1
ATOM 1507 C C . GLY A 1 192 ? -44.896 -21.821 50.731 1.00 51.53 192 GLY A C 1
ATOM 1508 O O . GLY A 1 192 ? -44.973 -23.052 50.749 1.00 51.53 192 GLY A O 1
ATOM 1509 N N . GLU A 1 193 ? -45.925 -21.076 50.295 1.00 47.91 193 GLU A N 1
ATOM 1510 C CA . GLU A 1 193 ? -47.242 -21.647 49.893 1.00 47.91 193 GLU A CA 1
ATOM 1511 C C . GLU A 1 193 ? -47.198 -22.448 48.573 1.00 47.91 193 GLU A C 1
ATOM 1513 O O . GLU A 1 193 ? -48.168 -23.073 48.142 1.00 47.91 193 GLU A O 1
ATOM 1518 N N . VAL A 1 194 ? -46.042 -22.448 47.918 1.00 49.34 194 VAL A N 1
ATOM 1519 C CA . VAL A 1 194 ? -45.789 -23.029 46.599 1.00 49.34 194 VAL A CA 1
ATOM 1520 C C . VAL A 1 194 ? -44.991 -24.349 46.685 1.00 49.34 194 VAL A C 1
ATOM 1522 O O . VAL A 1 194 ? -44.729 -24.993 45.666 1.00 49.34 194 VAL A O 1
ATOM 1525 N N . SER A 1 195 ? -44.646 -24.788 47.897 1.00 52.97 195 SER A N 1
ATOM 1526 C CA . SER A 1 195 ? -43.653 -25.839 48.143 1.00 52.97 195 SER A CA 1
ATOM 1527 C C . SER A 1 195 ? -44.046 -27.239 47.637 1.00 52.97 195 SER A C 1
ATOM 1529 O O . SER A 1 195 ? -43.376 -27.729 46.742 1.00 52.97 195 SER A O 1
ATOM 1531 N N . ASP A 1 196 ? -45.135 -27.898 48.028 1.00 48.72 196 ASP A N 1
ATOM 1532 C CA . ASP A 1 196 ? -45.220 -29.348 47.713 1.00 48.72 196 ASP A CA 1
ATOM 1533 C C . ASP A 1 196 ? -45.419 -29.723 46.224 1.00 48.72 196 ASP A C 1
ATOM 1535 O O . ASP A 1 196 ? -44.810 -30.671 45.726 1.00 48.72 196 ASP A O 1
ATOM 1539 N N . GLY A 1 197 ? -46.234 -28.984 45.466 1.00 53.47 197 GLY A N 1
ATOM 1540 C CA . GLY A 1 197 ? -46.491 -29.300 44.049 1.00 53.47 197 GLY A CA 1
ATOM 1541 C C . GLY A 1 197 ? -45.521 -28.629 43.074 1.00 53.47 197 GLY A C 1
ATOM 1542 O O . GLY A 1 197 ? -45.245 -29.147 41.989 1.00 53.47 197 GLY A O 1
ATOM 1543 N N . ARG A 1 198 ? -44.998 -27.456 43.444 1.00 51.66 198 ARG A N 1
ATOM 1544 C CA . ARG A 1 198 ? -44.107 -26.672 42.590 1.00 51.66 198 ARG A CA 1
ATOM 1545 C C . ARG A 1 198 ? -42.654 -26.872 42.961 1.00 51.66 198 ARG A C 1
ATOM 1547 O O . ARG A 1 198 ? -41.859 -26.618 42.086 1.00 51.66 198 ARG A O 1
ATOM 1554 N N . GLN A 1 199 ? -42.270 -27.354 44.141 1.00 50.59 199 GLN A N 1
ATOM 1555 C CA . GLN A 1 199 ? -40.861 -27.630 44.434 1.00 50.59 199 GLN A CA 1
ATOM 1556 C C . GLN A 1 199 ? -40.339 -28.810 43.616 1.00 50.59 199 GLN A C 1
ATOM 1558 O O . GLN A 1 199 ? -39.279 -28.672 43.039 1.00 50.59 199 GLN A O 1
ATOM 1563 N N . GLN A 1 200 ? -41.103 -29.888 43.398 1.00 51.94 200 GLN A N 1
ATOM 1564 C CA . GLN A 1 200 ? -40.684 -30.943 42.455 1.00 51.94 200 GLN A CA 1
ATOM 1565 C C . GLN A 1 200 ? -40.690 -30.469 40.995 1.00 51.94 200 GLN A C 1
ATOM 1567 O O . GLN A 1 200 ? -39.770 -30.769 40.237 1.00 51.94 200 GLN A O 1
ATOM 1572 N N . ALA A 1 201 ? -41.703 -29.700 40.581 1.00 48.03 201 ALA A N 1
ATOM 1573 C CA . ALA A 1 201 ? -41.769 -29.165 39.220 1.00 48.03 201 ALA A CA 1
ATOM 1574 C C . ALA A 1 201 ? -40.746 -28.040 38.977 1.00 48.03 201 ALA A C 1
ATOM 1576 O O . ALA A 1 201 ? -40.251 -27.904 37.863 1.00 48.03 201 ALA A O 1
ATOM 1577 N N . ALA A 1 202 ? -40.413 -27.248 39.995 1.00 48.38 202 ALA A N 1
ATOM 1578 C CA . ALA A 1 202 ? -39.433 -26.171 39.971 1.00 48.38 202 ALA A CA 1
ATOM 1579 C C . ALA A 1 202 ? -38.031 -26.720 40.165 1.00 48.38 202 ALA A C 1
ATOM 1581 O O . ALA A 1 202 ? -37.176 -26.261 39.446 1.00 48.38 202 ALA A O 1
ATOM 1582 N N . GLU A 1 203 ? -37.770 -27.719 41.007 1.00 49.56 203 GLU A N 1
ATOM 1583 C CA . GLU A 1 203 ? -36.497 -28.451 41.018 1.00 49.56 203 GLU A CA 1
ATOM 1584 C C . GLU A 1 203 ? -36.287 -29.116 39.664 1.00 49.56 203 GLU A C 1
ATOM 1586 O O . GLU A 1 203 ? -35.249 -28.899 39.064 1.00 49.56 203 GLU A O 1
ATOM 1591 N N . ALA A 1 204 ? -37.287 -29.787 39.084 1.00 54.78 204 ALA A N 1
ATOM 1592 C CA . ALA A 1 204 ? -37.174 -30.307 37.721 1.00 54.78 204 ALA A CA 1
ATOM 1593 C C . ALA A 1 204 ? -36.973 -29.193 36.671 1.00 54.78 204 ALA A C 1
ATOM 1595 O O . ALA A 1 204 ? -36.181 -29.359 35.745 1.00 54.78 204 ALA A O 1
ATOM 1596 N N . SER A 1 205 ? -37.644 -28.042 36.808 1.00 50.53 205 SER A N 1
ATOM 1597 C CA . SER A 1 205 ? -37.493 -26.896 35.894 1.00 50.53 205 SER A CA 1
ATOM 1598 C C . SER A 1 205 ? -36.187 -26.127 36.108 1.00 50.53 205 SER A C 1
ATOM 1600 O O . SER A 1 205 ? -35.648 -25.597 35.145 1.00 50.53 205 SER A O 1
ATOM 1602 N N . PHE A 1 206 ? -35.662 -26.072 37.331 1.00 51.97 206 PHE A N 1
ATOM 1603 C CA . PHE A 1 206 ? -34.392 -25.463 37.720 1.00 51.97 206 PHE A CA 1
ATOM 1604 C C . PHE A 1 206 ? -33.241 -26.387 37.356 1.00 51.97 206 PHE A C 1
ATOM 1606 O O . PHE A 1 206 ? -32.235 -25.888 36.885 1.00 51.97 206 PHE A O 1
ATOM 1613 N N . GLU A 1 207 ? -33.394 -27.706 37.461 1.00 58.25 207 GLU A N 1
ATOM 1614 C CA . GLU A 1 207 ? -32.453 -28.699 36.941 1.00 58.25 207 GLU A CA 1
ATOM 1615 C C . GLU A 1 207 ? -32.439 -28.631 35.407 1.00 58.25 207 GLU A C 1
ATOM 1617 O O . GLU A 1 207 ? -31.376 -28.585 34.799 1.00 58.25 207 GLU A O 1
ATOM 1622 N N . GLN A 1 208 ? -33.603 -28.515 34.752 1.00 60.41 208 GLN A N 1
ATOM 1623 C CA . GLN A 1 208 ? -33.680 -28.279 33.305 1.00 60.41 208 GLN A CA 1
ATOM 1624 C C . GLN A 1 208 ? -33.108 -26.919 32.894 1.00 60.41 208 GLN A C 1
ATOM 1626 O O . GLN A 1 208 ? -32.448 -26.835 31.861 1.00 60.41 208 GLN A O 1
ATOM 1631 N N . LEU A 1 209 ? -33.350 -25.855 33.661 1.00 55.62 209 LEU A N 1
ATOM 1632 C CA . LEU A 1 209 ? -32.796 -24.527 33.407 1.00 55.62 209 LEU A CA 1
ATOM 1633 C C . LEU A 1 209 ? -31.291 -24.511 33.667 1.00 55.62 209 LEU A C 1
ATOM 1635 O O . LEU A 1 209 ? -30.579 -23.911 32.877 1.00 55.62 209 LEU A O 1
ATOM 1639 N N . ARG A 1 210 ? -30.805 -25.197 34.707 1.00 60.59 210 ARG A N 1
ATOM 1640 C CA . ARG A 1 210 ? -29.381 -25.385 35.003 1.00 60.59 210 ARG A CA 1
ATOM 1641 C C . ARG A 1 210 ? -28.721 -26.153 33.874 1.00 60.59 210 ARG A C 1
ATOM 1643 O O . ARG A 1 210 ? -27.762 -25.651 33.321 1.00 60.59 210 ARG A O 1
ATOM 1650 N N . ASN A 1 211 ? -29.288 -27.277 33.446 1.00 63.94 211 ASN A N 1
ATOM 1651 C CA . ASN A 1 211 ? -28.764 -28.059 32.327 1.00 63.94 211 ASN A CA 1
ATOM 1652 C C . ASN A 1 211 ? -28.791 -27.257 31.015 1.00 63.94 211 ASN A C 1
ATOM 1654 O O . ASN A 1 211 ? -27.827 -27.292 30.260 1.00 63.94 211 ASN A O 1
ATOM 1658 N N . LYS A 1 212 ? -29.849 -26.477 30.747 1.00 58.12 212 LYS A N 1
ATOM 1659 C CA . LYS A 1 212 ? -29.908 -25.577 29.581 1.00 58.12 212 LYS A CA 1
ATOM 1660 C C . LYS A 1 212 ? -28.939 -24.406 29.694 1.00 58.12 212 LYS A C 1
ATOM 1662 O O . LYS A 1 212 ? -28.401 -23.990 28.679 1.00 58.12 212 LYS A O 1
ATOM 1667 N N . ALA A 1 213 ? -28.722 -23.867 30.889 1.00 53.22 213 ALA A N 1
ATOM 1668 C CA . ALA A 1 213 ? -27.771 -22.793 31.138 1.00 53.22 213 ALA A CA 1
ATOM 1669 C C . ALA A 1 213 ? -26.335 -23.309 31.025 1.00 53.22 213 ALA A C 1
ATOM 1671 O O . ALA A 1 213 ? -25.530 -22.666 30.374 1.00 53.22 213 ALA A O 1
ATOM 1672 N N . GLU A 1 214 ? -26.025 -24.484 31.570 1.00 60.50 214 GLU A N 1
ATOM 1673 C CA . GLU A 1 214 ? -24.742 -25.172 31.413 1.00 60.50 214 GLU A CA 1
ATOM 1674 C C . GLU A 1 214 ? -24.492 -25.531 29.949 1.00 60.50 214 GLU A C 1
ATOM 1676 O O . GLU A 1 214 ? -23.408 -25.262 29.439 1.00 60.50 214 GLU A O 1
ATOM 1681 N N . GLN A 1 215 ? -25.496 -26.049 29.236 1.00 67.12 215 GLN A N 1
ATOM 1682 C CA . GLN A 1 215 ? -25.402 -26.314 27.803 1.00 67.12 215 GLN A CA 1
ATOM 1683 C C . GLN A 1 215 ? -25.205 -25.019 27.009 1.00 67.12 215 GLN A C 1
ATOM 1685 O O . GLN A 1 215 ? -24.311 -24.954 26.176 1.00 67.12 215 GLN A O 1
ATOM 1690 N N . PHE A 1 216 ? -25.978 -23.968 27.288 1.00 62.53 216 PHE A N 1
ATOM 1691 C CA . PHE A 1 216 ? -25.844 -22.674 26.620 1.00 62.53 216 PHE A CA 1
ATOM 1692 C C . PHE A 1 216 ? -24.488 -22.025 26.907 1.00 62.53 216 PHE A C 1
ATOM 1694 O O . PHE A 1 216 ? -23.848 -21.507 25.997 1.00 62.53 216 PHE A O 1
ATOM 1701 N N . VAL A 1 217 ? -24.015 -22.070 28.153 1.00 65.81 217 VAL A N 1
ATOM 1702 C CA . VAL A 1 217 ? -22.686 -21.585 28.542 1.00 65.81 217 VAL A CA 1
ATOM 1703 C C . VAL A 1 217 ? -21.604 -22.420 27.867 1.00 65.81 217 VAL A C 1
ATOM 1705 O O . VAL A 1 217 ? -20.651 -21.843 27.360 1.00 65.81 217 VAL A O 1
ATOM 1708 N N . SER A 1 218 ? -21.760 -23.743 27.781 1.00 67.44 218 SER A N 1
ATOM 1709 C CA . SER A 1 218 ? -20.828 -24.623 27.069 1.00 67.44 218 SER A CA 1
ATOM 1710 C C . SER A 1 218 ? -20.801 -24.323 25.569 1.00 67.44 218 SER A C 1
ATOM 1712 O O . SER A 1 218 ? -19.727 -24.130 25.011 1.00 67.44 218 SER A O 1
ATOM 1714 N N . GLU A 1 219 ? -21.959 -24.178 24.921 1.00 74.50 219 GLU A N 1
ATOM 1715 C CA . GLU A 1 219 ? -22.084 -23.803 23.507 1.00 74.50 219 GLU A CA 1
ATOM 1716 C C . GLU A 1 219 ? -21.480 -22.421 23.236 1.00 74.50 219 GLU A C 1
ATOM 1718 O O . GLU A 1 219 ? -20.742 -22.242 22.268 1.00 74.50 219 GLU A O 1
ATOM 1723 N N . LYS A 1 220 ? -21.746 -21.432 24.099 1.00 69.88 220 LYS A N 1
ATOM 1724 C CA . LYS A 1 220 ? -21.165 -20.090 23.972 1.00 69.88 220 LYS A CA 1
ATOM 1725 C C . LYS A 1 220 ? -19.672 -20.077 24.263 1.00 69.88 220 LYS A C 1
ATOM 1727 O O . LYS A 1 220 ? -18.957 -19.377 23.555 1.00 69.88 220 LYS A O 1
ATOM 1732 N N . SER A 1 221 ? -19.197 -20.861 25.227 1.00 68.88 221 SER A N 1
ATOM 1733 C CA . SER A 1 221 ? -17.768 -21.049 25.487 1.00 68.88 221 SER A CA 1
ATOM 1734 C C . SER A 1 221 ? -17.091 -21.665 24.270 1.00 68.88 221 SER A C 1
ATOM 1736 O O . SER A 1 221 ? -16.141 -21.090 23.760 1.00 68.88 221 SER A O 1
ATOM 1738 N N . GLN A 1 222 ? -17.636 -22.754 23.720 1.00 76.62 222 GLN A N 1
ATOM 1739 C CA . GLN A 1 222 ? -17.109 -23.396 22.515 1.00 76.62 222 GLN A CA 1
ATOM 1740 C C . GLN A 1 222 ? -17.121 -22.459 21.306 1.00 76.62 222 GLN A C 1
ATOM 1742 O O . GLN A 1 222 ? -16.163 -22.455 20.536 1.00 76.62 222 GLN A O 1
ATOM 1747 N N . ALA A 1 223 ? -18.169 -21.645 21.143 1.00 76.69 223 ALA A N 1
ATOM 1748 C CA . ALA A 1 223 ? -18.235 -20.638 20.090 1.00 76.69 223 ALA A CA 1
ATOM 1749 C C . ALA A 1 223 ? -17.195 -19.526 20.294 1.00 76.69 223 ALA A C 1
ATOM 1751 O O . ALA A 1 223 ? -16.570 -19.095 19.331 1.00 76.69 223 ALA A O 1
ATOM 1752 N N . CYS A 1 224 ? -16.975 -19.084 21.535 1.00 75.31 224 CYS A N 1
ATOM 1753 C CA . CYS A 1 224 ? -15.960 -18.087 21.869 1.00 75.31 224 CYS A CA 1
ATOM 1754 C C . CYS A 1 224 ? -14.540 -18.641 21.667 1.00 75.31 224 CYS A C 1
ATOM 1756 O O . CYS A 1 224 ? -13.680 -17.942 21.137 1.00 75.31 224 CYS A O 1
ATOM 1758 N N . ASP A 1 225 ? -14.312 -19.908 22.017 1.00 79.75 225 ASP A N 1
ATOM 1759 C CA . ASP A 1 225 ? -13.050 -20.618 21.804 1.00 79.75 225 ASP A CA 1
ATOM 1760 C C . ASP A 1 225 ? -12.790 -20.864 20.313 1.00 79.75 225 ASP A C 1
ATOM 1762 O O . ASP A 1 225 ? -11.659 -20.736 19.849 1.00 79.75 225 ASP A O 1
ATOM 1766 N N . ALA A 1 226 ? -13.830 -21.204 19.543 1.00 84.81 226 ALA A N 1
ATOM 1767 C CA . ALA A 1 226 ? -13.749 -21.318 18.090 1.00 84.81 226 ALA A CA 1
ATOM 1768 C C . ALA A 1 226 ? -13.410 -19.965 17.458 1.00 84.81 226 ALA A C 1
ATOM 1770 O O . ALA A 1 226 ? -12.466 -19.887 16.682 1.00 84.81 226 ALA A O 1
ATOM 1771 N N . LEU A 1 227 ? -14.085 -18.894 17.881 1.00 87.19 227 LEU A N 1
ATOM 1772 C CA . LEU A 1 227 ? -13.800 -17.538 17.420 1.00 87.19 227 LEU A CA 1
ATOM 1773 C C . LEU A 1 227 ? -12.363 -17.115 17.765 1.00 87.19 227 LEU A C 1
ATOM 1775 O O . LEU A 1 227 ? -11.686 -16.537 16.922 1.00 87.19 227 LEU A O 1
ATOM 1779 N N . HIS A 1 228 ? -11.863 -17.438 18.963 1.00 86.88 228 HIS A N 1
ATOM 1780 C CA . HIS A 1 228 ? -10.464 -17.187 19.329 1.00 86.88 228 HIS A CA 1
ATOM 1781 C C . HIS A 1 228 ? -9.484 -17.974 18.456 1.00 86.88 228 HIS A C 1
ATOM 1783 O O . HIS A 1 228 ? -8.478 -17.409 18.031 1.00 86.88 228 HIS A O 1
ATOM 1789 N N . ARG A 1 229 ? -9.763 -19.252 18.165 1.00 88.19 229 ARG A N 1
ATOM 1790 C CA . ARG A 1 229 ? -8.936 -20.060 17.252 1.00 88.19 229 ARG A CA 1
ATOM 1791 C C . ARG A 1 229 ? -8.936 -19.491 15.837 1.00 88.19 229 ARG A C 1
ATOM 1793 O O . ARG A 1 229 ? -7.868 -19.398 15.241 1.00 88.19 229 ARG A O 1
ATOM 1800 N N . ASP A 1 230 ? -10.090 -19.062 15.336 1.00 93.00 230 ASP A N 1
ATOM 1801 C CA . ASP A 1 230 ? -10.215 -18.454 14.011 1.00 93.00 230 ASP A CA 1
ATOM 1802 C C . ASP A 1 230 ? -9.470 -17.115 13.948 1.00 93.00 230 ASP A C 1
ATOM 1804 O O . ASP A 1 230 ? -8.738 -16.864 12.995 1.00 93.00 230 ASP A O 1
ATOM 1808 N N . TYR A 1 231 ? -9.577 -16.277 14.986 1.00 91.00 231 TYR A N 1
ATOM 1809 C CA . TYR A 1 231 ? -8.814 -15.029 15.086 1.00 91.00 231 TYR A CA 1
ATOM 1810 C C . TYR A 1 231 ? -7.308 -15.267 15.188 1.00 91.00 231 TYR A C 1
ATOM 1812 O O . TYR A 1 231 ? -6.540 -14.539 14.556 1.00 91.00 231 TYR A O 1
ATOM 1820 N N . ALA A 1 232 ? -6.874 -16.264 15.962 1.00 92.00 232 ALA A N 1
ATOM 1821 C CA . ALA A 1 232 ? -5.467 -16.639 16.057 1.00 92.00 232 ALA A CA 1
ATOM 1822 C C . ALA A 1 232 ? -4.947 -17.129 14.698 1.00 92.00 232 ALA A C 1
ATOM 1824 O O . ALA A 1 232 ? -3.950 -16.607 14.207 1.00 92.00 232 ALA A O 1
ATOM 1825 N N . GLY A 1 233 ? -5.681 -18.030 14.035 1.00 95.38 233 GLY A N 1
ATOM 1826 C CA . GLY A 1 233 ? -5.342 -18.524 12.701 1.00 95.38 233 GLY A CA 1
ATOM 1827 C C . GLY A 1 233 ? -5.326 -17.419 11.643 1.00 95.38 233 GLY A C 1
ATOM 1828 O O . GLY A 1 233 ? -4.405 -17.355 10.830 1.00 95.38 233 GLY A O 1
ATOM 1829 N N . LEU A 1 234 ? -6.291 -16.495 11.684 1.00 94.69 234 LEU A N 1
ATOM 1830 C CA . LEU A 1 234 ? -6.307 -15.325 10.810 1.00 94.69 234 LEU A CA 1
ATOM 1831 C C . LEU A 1 234 ? -5.087 -14.438 11.069 1.00 94.69 234 LEU A C 1
ATOM 1833 O O . LEU A 1 234 ? -4.409 -14.054 10.122 1.00 94.69 234 LEU A O 1
ATOM 1837 N N . THR A 1 235 ? -4.778 -14.146 12.333 1.00 94.56 235 THR A N 1
ATOM 1838 C CA . THR A 1 235 ? -3.625 -13.317 12.712 1.00 94.56 235 THR A CA 1
ATOM 1839 C C . THR A 1 235 ? -2.314 -13.939 12.239 1.00 94.56 235 THR A C 1
ATOM 1841 O O . THR A 1 235 ? -1.481 -13.233 11.672 1.00 94.56 235 THR A O 1
ATOM 1844 N N . ASP A 1 236 ? -2.153 -15.253 12.400 1.00 95.56 236 ASP A N 1
ATOM 1845 C CA . ASP A 1 236 ? -0.977 -15.981 11.926 1.00 95.56 236 ASP A CA 1
ATOM 1846 C C . ASP A 1 236 ? -0.890 -15.972 10.397 1.00 95.56 236 ASP A C 1
ATOM 1848 O O . ASP A 1 236 ? 0.175 -15.690 9.854 1.00 95.56 236 ASP A O 1
ATOM 1852 N N . SER A 1 237 ? -2.007 -16.178 9.689 1.00 96.44 237 SER A N 1
ATOM 1853 C CA . SER A 1 237 ? -2.033 -16.110 8.221 1.00 96.44 237 SER A CA 1
ATOM 1854 C C . SER A 1 237 ? -1.703 -14.710 7.690 1.00 96.44 237 SER A C 1
ATOM 1856 O O . SER A 1 237 ? -0.938 -14.574 6.738 1.00 96.44 237 SER A O 1
ATOM 1858 N N . VAL A 1 238 ? -2.212 -13.658 8.342 1.00 95.94 238 VAL A N 1
ATOM 1859 C CA . VAL A 1 238 ? -1.922 -12.261 7.997 1.00 95.94 238 VAL A CA 1
ATOM 1860 C C . VAL A 1 238 ? -0.459 -11.940 8.274 1.00 95.94 238 VAL A C 1
ATOM 1862 O O . VAL A 1 238 ? 0.182 -11.309 7.439 1.00 95.94 238 VAL A O 1
ATOM 1865 N N . ARG A 1 239 ? 0.093 -12.390 9.409 1.00 96.12 239 ARG A N 1
ATOM 1866 C CA . ARG A 1 239 ? 1.521 -12.235 9.715 1.00 96.12 239 ARG A CA 1
ATOM 1867 C C . ARG A 1 239 ? 2.376 -12.943 8.667 1.00 96.12 239 ARG A C 1
ATOM 1869 O O . ARG A 1 239 ? 3.297 -12.330 8.140 1.00 96.12 239 ARG A O 1
ATOM 1876 N N . GLN A 1 240 ? 2.059 -14.193 8.346 1.00 96.94 240 GLN A N 1
ATOM 1877 C CA . GLN A 1 240 ? 2.832 -14.994 7.403 1.00 96.94 240 GLN A CA 1
ATOM 1878 C C . GLN A 1 240 ? 2.786 -14.404 5.988 1.00 96.94 240 GLN A C 1
ATOM 1880 O O . GLN A 1 240 ? 3.818 -14.311 5.326 1.00 96.94 240 GLN A O 1
ATOM 1885 N N . GLU A 1 241 ? 1.620 -13.937 5.537 1.00 95.69 241 GLU A N 1
ATOM 1886 C CA . GLU A 1 241 ? 1.488 -13.285 4.233 1.00 95.69 241 GLU A CA 1
ATOM 1887 C C . GLU A 1 241 ? 2.167 -11.909 4.211 1.00 95.69 241 GLU A C 1
ATOM 1889 O O . GLU A 1 241 ? 2.797 -11.557 3.216 1.00 95.69 241 GLU A O 1
ATOM 1894 N N . ALA A 1 242 ? 2.116 -11.145 5.307 1.00 95.50 242 ALA A N 1
ATOM 1895 C CA . ALA A 1 242 ? 2.849 -9.887 5.426 1.00 95.50 242 ALA A CA 1
ATOM 1896 C C . ALA A 1 242 ? 4.370 -10.108 5.372 1.00 95.50 242 ALA A C 1
ATOM 1898 O O . ALA A 1 242 ? 5.067 -9.400 4.647 1.00 95.50 242 ALA A O 1
ATOM 1899 N N . GLU A 1 243 ? 4.891 -11.109 6.085 1.00 96.25 243 GLU A N 1
ATOM 1900 C CA . GLU A 1 243 ? 6.307 -11.497 6.031 1.00 96.25 243 GLU A CA 1
ATOM 1901 C C . GLU A 1 243 ? 6.711 -11.960 4.624 1.00 96.25 243 GLU A C 1
ATOM 1903 O O . GLU A 1 243 ? 7.768 -11.564 4.117 1.00 96.25 243 GLU A O 1
ATOM 1908 N N . ARG A 1 244 ? 5.845 -12.734 3.956 1.00 96.50 244 ARG A N 1
ATOM 1909 C CA . ARG A 1 244 ? 6.054 -13.171 2.571 1.00 96.50 244 ARG A CA 1
ATOM 1910 C C . ARG A 1 244 ? 6.111 -11.982 1.619 1.00 96.50 244 ARG A C 1
ATOM 1912 O O . ARG A 1 244 ? 7.058 -11.883 0.847 1.00 96.50 244 ARG A O 1
ATOM 1919 N N . GLN A 1 245 ? 5.170 -11.045 1.723 1.00 95.69 245 GLN A N 1
ATOM 1920 C CA . GLN A 1 245 ? 5.150 -9.838 0.894 1.00 95.69 245 GLN A CA 1
ATOM 1921 C C . GLN A 1 245 ? 6.362 -8.942 1.132 1.00 95.69 245 GLN A C 1
ATOM 1923 O O . GLN A 1 245 ? 6.932 -8.440 0.169 1.00 95.69 245 GLN A O 1
ATOM 1928 N N . VAL A 1 246 ? 6.790 -8.750 2.384 1.00 96.56 246 VAL A N 1
ATOM 1929 C CA . VAL A 1 246 ? 8.002 -7.973 2.693 1.00 96.56 246 VAL A CA 1
ATOM 1930 C C . VAL A 1 246 ? 9.232 -8.619 2.055 1.00 96.56 246 VAL A C 1
ATOM 1932 O O . VAL A 1 246 ? 10.058 -7.917 1.469 1.00 96.56 246 VAL A O 1
ATOM 1935 N N . THR A 1 247 ? 9.333 -9.947 2.122 1.00 96.38 247 THR A N 1
ATOM 1936 C CA . THR A 1 247 ? 10.450 -10.700 1.538 1.00 96.38 247 THR A CA 1
ATOM 1937 C C . THR A 1 247 ? 10.424 -10.634 0.010 1.00 96.38 247 THR A C 1
ATOM 1939 O O . THR A 1 247 ? 11.405 -10.209 -0.596 1.00 96.38 247 THR A O 1
ATOM 1942 N N . GLU A 1 248 ? 9.290 -10.955 -0.620 1.00 96.50 248 GLU A N 1
ATOM 1943 C CA . GLU A 1 248 ? 9.118 -10.904 -2.079 1.00 96.50 248 GLU A CA 1
ATOM 1944 C C . GLU A 1 248 ? 9.336 -9.486 -2.629 1.00 96.50 248 GLU A C 1
ATOM 1946 O O . GLU A 1 248 ? 10.012 -9.305 -3.645 1.00 96.50 248 GLU A O 1
ATOM 1951 N N . PHE A 1 249 ? 8.820 -8.461 -1.943 1.00 95.62 249 PHE A N 1
ATOM 1952 C CA . PHE A 1 249 ? 9.037 -7.069 -2.323 1.00 95.62 249 PHE A CA 1
ATOM 1953 C C . PHE A 1 249 ? 10.512 -6.674 -2.188 1.00 95.62 249 PHE A C 1
ATOM 1955 O O . PHE A 1 249 ? 11.058 -6.049 -3.095 1.00 95.62 249 PHE A O 1
ATOM 1962 N N . GLY A 1 250 ? 11.177 -7.065 -1.096 1.00 97.06 250 GLY A N 1
ATOM 1963 C CA . GLY A 1 250 ? 12.604 -6.816 -0.876 1.00 97.06 250 GLY A CA 1
ATOM 1964 C C . GLY A 1 250 ? 13.495 -7.468 -1.937 1.00 97.06 250 GLY A C 1
ATOM 1965 O O . GLY A 1 250 ? 14.383 -6.816 -2.497 1.00 97.06 250 GLY A O 1
ATOM 1966 N N . GLU A 1 251 ? 13.223 -8.727 -2.279 1.00 96.50 251 GLU A N 1
ATOM 1967 C CA . GLU A 1 251 ? 13.913 -9.443 -3.355 1.00 96.50 251 GLU A CA 1
ATOM 1968 C C . GLU A 1 251 ? 13.654 -8.806 -4.724 1.00 96.50 251 GLU A C 1
ATOM 1970 O O . GLU A 1 251 ? 14.595 -8.574 -5.489 1.00 96.50 251 GLU A O 1
ATOM 1975 N N . SER A 1 252 ? 12.396 -8.466 -5.029 1.00 95.94 252 SER A N 1
ATOM 1976 C CA . SER A 1 252 ? 12.031 -7.811 -6.288 1.00 95.94 252 SER A CA 1
ATOM 1977 C C . SER A 1 252 ? 12.663 -6.427 -6.414 1.00 95.94 252 SER A C 1
ATOM 1979 O O . SER A 1 252 ? 13.125 -6.067 -7.495 1.00 95.94 252 SER A O 1
ATOM 1981 N N . HIS A 1 253 ? 12.712 -5.651 -5.331 1.00 95.81 253 HIS A N 1
ATOM 1982 C CA . HIS A 1 253 ? 13.333 -4.330 -5.319 1.00 95.81 253 HIS A CA 1
ATOM 1983 C C . HIS A 1 253 ? 14.843 -4.428 -5.540 1.00 95.81 253 HIS A C 1
ATOM 1985 O O . HIS A 1 253 ? 15.394 -3.699 -6.360 1.00 95.81 253 HIS A O 1
ATOM 1991 N N . THR A 1 254 ? 15.503 -5.384 -4.881 1.00 96.44 254 THR A N 1
ATOM 1992 C CA . THR A 1 254 ? 16.941 -5.629 -5.058 1.00 96.44 254 THR A CA 1
ATOM 1993 C C . THR A 1 254 ? 17.255 -6.065 -6.491 1.00 96.44 254 THR A C 1
ATOM 1995 O O . THR A 1 254 ? 18.202 -5.560 -7.097 1.00 96.44 254 THR A O 1
ATOM 1998 N N . ARG A 1 255 ? 16.436 -6.955 -7.070 1.00 96.62 255 ARG A N 1
ATOM 1999 C CA . ARG A 1 255 ? 16.570 -7.386 -8.469 1.00 96.62 255 ARG A CA 1
ATOM 2000 C C . ARG A 1 255 ? 16.377 -6.221 -9.433 1.00 96.62 255 ARG A C 1
ATOM 2002 O O . ARG A 1 255 ? 17.220 -6.015 -10.299 1.00 96.62 255 ARG A O 1
ATOM 2009 N N . TRP A 1 256 ? 15.310 -5.444 -9.259 1.00 95.75 256 TRP A N 1
ATOM 2010 C CA . TRP A 1 256 ? 15.025 -4.293 -10.113 1.00 95.75 256 TRP A CA 1
ATOM 2011 C C . TRP A 1 256 ? 16.131 -3.241 -10.035 1.00 95.75 256 TRP A C 1
ATOM 2013 O O . TRP A 1 256 ? 16.542 -2.715 -11.062 1.00 95.75 256 TRP A O 1
ATOM 2023 N N . GLN A 1 257 ? 16.662 -2.976 -8.839 1.00 96.56 257 GLN A N 1
ATOM 2024 C CA . GLN A 1 257 ? 17.770 -2.044 -8.657 1.00 96.56 257 GLN A CA 1
ATOM 2025 C C . GLN A 1 257 ? 19.019 -2.515 -9.418 1.00 96.56 257 GLN A C 1
ATOM 2027 O O . GLN A 1 257 ? 19.621 -1.733 -10.151 1.00 96.56 257 GLN A O 1
ATOM 2032 N N . ALA A 1 258 ? 19.363 -3.803 -9.316 1.00 96.44 258 ALA A N 1
ATOM 2033 C CA . ALA A 1 258 ? 20.483 -4.383 -10.053 1.00 96.44 258 ALA A CA 1
ATOM 2034 C C . ALA A 1 258 ? 20.271 -4.334 -11.579 1.00 96.44 258 ALA A C 1
ATOM 2036 O O . ALA A 1 258 ? 21.182 -3.949 -12.314 1.00 96.44 258 ALA A O 1
ATOM 2037 N N . GLU A 1 259 ? 19.072 -4.674 -12.062 1.00 96.62 259 GLU A N 1
ATOM 2038 C CA . GLU A 1 259 ? 18.711 -4.591 -13.484 1.00 96.62 259 GLU A CA 1
ATOM 2039 C C . GLU A 1 259 ? 18.751 -3.148 -13.999 1.00 96.62 259 GLU A C 1
ATOM 2041 O O . GLU A 1 259 ? 19.261 -2.891 -15.091 1.00 96.62 259 GLU A O 1
ATOM 2046 N N . PHE A 1 260 ? 18.257 -2.191 -13.213 1.00 96.25 260 PHE A N 1
ATOM 2047 C CA . PHE A 1 260 ? 18.265 -0.775 -13.557 1.00 96.25 260 PHE A CA 1
ATOM 2048 C C . PHE A 1 260 ? 19.687 -0.215 -13.615 1.00 96.25 260 PHE A C 1
ATOM 2050 O O . PHE A 1 260 ? 20.037 0.475 -14.574 1.00 96.25 260 PHE A O 1
ATOM 2057 N N . ASP A 1 261 ? 20.533 -0.546 -12.638 1.00 96.81 261 ASP A N 1
ATOM 2058 C CA . ASP A 1 261 ? 21.933 -0.125 -12.625 1.00 96.81 261 ASP A CA 1
ATOM 2059 C C . ASP A 1 261 ? 22.712 -0.749 -13.793 1.00 96.81 261 ASP A C 1
ATOM 2061 O O . ASP A 1 261 ? 23.484 -0.055 -14.464 1.00 96.81 261 ASP A O 1
ATOM 2065 N N . GLN A 1 262 ? 22.447 -2.018 -14.120 1.00 97.00 262 GLN A N 1
ATOM 2066 C CA . GLN A 1 262 ? 23.012 -2.672 -15.299 1.00 97.00 262 GLN A CA 1
ATOM 2067 C C . GLN A 1 262 ? 22.542 -2.006 -16.599 1.00 97.00 262 GLN A C 1
ATOM 2069 O O . GLN A 1 262 ? 23.357 -1.741 -17.486 1.00 97.00 262 GLN A O 1
ATOM 2074 N N . LEU A 1 263 ? 21.247 -1.703 -16.722 1.00 96.50 263 LEU A N 1
ATOM 2075 C CA . LEU A 1 263 ? 20.680 -1.028 -17.888 1.00 96.50 263 LEU A CA 1
ATOM 2076 C C . LEU A 1 263 ? 21.273 0.372 -18.056 1.00 96.50 263 LEU A C 1
ATOM 2078 O O . LEU A 1 263 ? 21.636 0.758 -19.165 1.00 96.50 263 LEU A O 1
ATOM 2082 N N . LYS A 1 264 ? 21.415 1.118 -16.958 1.00 95.94 264 LYS A N 1
ATOM 2083 C CA . LYS A 1 264 ? 22.017 2.451 -16.945 1.00 95.94 264 LYS A CA 1
ATOM 2084 C C . LYS A 1 264 ? 23.482 2.403 -17.369 1.00 95.94 264 LYS A C 1
ATOM 2086 O O . LYS A 1 264 ? 23.879 3.191 -18.225 1.00 95.94 264 LYS A O 1
ATOM 2091 N N . ALA A 1 265 ? 24.267 1.477 -16.819 1.00 95.25 265 ALA A N 1
ATOM 2092 C CA . ALA A 1 265 ? 25.667 1.295 -17.195 1.00 95.25 265 ALA A CA 1
ATOM 2093 C C . ALA A 1 265 ? 25.805 0.917 -18.678 1.00 95.25 265 ALA A C 1
ATOM 2095 O O . ALA A 1 265 ? 26.598 1.525 -19.400 1.00 95.25 265 ALA A O 1
ATOM 2096 N N . LYS A 1 266 ? 24.975 -0.020 -19.157 1.00 94.75 266 LYS A N 1
ATOM 2097 C CA . LYS A 1 266 ? 24.937 -0.413 -20.569 1.00 94.75 266 LYS A CA 1
ATOM 2098 C C . LYS A 1 266 ? 24.568 0.764 -21.469 1.00 94.75 266 LYS A C 1
ATOM 2100 O O . LYS A 1 266 ? 25.260 1.022 -22.444 1.00 94.75 266 LYS A O 1
ATOM 2105 N N . HIS A 1 267 ? 23.536 1.525 -21.115 1.00 92.44 267 HIS A N 1
ATOM 2106 C CA . HIS A 1 267 ? 23.120 2.694 -21.883 1.00 92.44 267 HIS A CA 1
ATOM 2107 C C . HIS A 1 267 ? 24.218 3.765 -21.942 1.00 92.44 267 HIS A C 1
ATOM 2109 O O . HIS A 1 267 ? 24.483 4.308 -23.009 1.00 92.44 267 HIS A O 1
ATOM 2115 N N . GLN A 1 268 ? 24.900 4.043 -20.827 1.00 94.44 268 GLN A N 1
ATOM 2116 C CA . GLN A 1 268 ? 26.038 4.968 -20.807 1.00 94.44 268 GLN A CA 1
ATOM 2117 C C . GLN A 1 268 ? 27.175 4.494 -21.721 1.00 94.44 268 GLN A C 1
ATOM 2119 O O . GLN A 1 268 ? 27.732 5.296 -22.472 1.00 94.44 268 GLN A O 1
ATOM 2124 N N . GLN A 1 269 ? 27.492 3.198 -21.693 1.00 93.44 269 GLN A N 1
ATOM 2125 C CA . GLN A 1 269 ? 28.505 2.607 -22.564 1.00 93.44 269 GLN A CA 1
ATOM 2126 C C . GLN A 1 269 ? 28.105 2.684 -24.044 1.00 93.44 269 GLN A C 1
ATOM 2128 O O . GLN A 1 269 ? 28.920 3.088 -24.876 1.00 93.44 269 GLN A O 1
ATOM 2133 N N . ASP A 1 270 ? 26.857 2.346 -24.370 1.00 87.19 270 ASP A N 1
ATOM 2134 C CA . ASP A 1 270 ? 26.326 2.386 -25.734 1.00 87.19 270 ASP A CA 1
ATOM 2135 C C . ASP A 1 270 ? 26.291 3.824 -26.275 1.00 87.19 270 ASP A C 1
ATOM 2137 O O . ASP A 1 270 ? 26.674 4.056 -27.422 1.00 87.19 270 ASP A O 1
ATOM 2141 N N . MET A 1 271 ? 25.916 4.810 -25.452 1.00 87.50 271 MET A N 1
ATOM 2142 C CA . MET A 1 271 ? 25.938 6.228 -25.831 1.00 87.50 271 MET A CA 1
ATOM 2143 C C . MET A 1 271 ? 27.356 6.742 -26.076 1.00 87.50 271 MET A C 1
ATOM 2145 O O . MET A 1 271 ? 27.585 7.451 -27.055 1.00 87.50 271 MET A O 1
ATOM 2149 N N . GLU A 1 272 ? 28.327 6.368 -25.241 1.00 88.44 272 GLU A N 1
ATOM 2150 C CA . GLU A 1 272 ? 29.723 6.757 -25.460 1.00 88.44 272 GLU A CA 1
ATOM 2151 C C . GLU A 1 272 ? 30.302 6.095 -26.720 1.00 88.44 272 GLU A C 1
ATOM 2153 O O . GLU A 1 272 ? 31.026 6.736 -27.486 1.00 88.44 272 GLU A O 1
ATOM 2158 N N . LYS A 1 273 ? 29.950 4.830 -26.982 1.00 85.38 273 LYS A N 1
ATOM 2159 C CA . LYS A 1 273 ? 30.321 4.130 -28.219 1.00 85.38 273 LYS A CA 1
ATOM 2160 C C . LYS A 1 273 ? 29.696 4.796 -29.448 1.00 85.38 273 LYS A C 1
ATOM 2162 O O . LYS A 1 273 ? 30.398 5.017 -30.436 1.00 85.38 273 LYS A O 1
ATOM 2167 N N . LEU A 1 274 ? 28.413 5.154 -29.381 1.00 81.75 274 LEU A N 1
ATOM 2168 C CA . LEU A 1 274 ? 27.713 5.855 -30.456 1.00 81.75 274 LEU A CA 1
ATOM 2169 C C . LEU A 1 274 ? 28.341 7.227 -30.721 1.00 81.75 274 LEU A C 1
ATOM 2171 O O . LEU A 1 274 ? 28.613 7.554 -31.872 1.00 81.75 274 LEU A O 1
ATOM 2175 N N . ARG A 1 275 ? 28.644 7.997 -29.667 1.00 80.81 275 ARG A N 1
ATOM 2176 C CA . ARG A 1 275 ? 29.308 9.304 -29.775 1.00 80.81 275 ARG A CA 1
ATOM 2177 C C . ARG A 1 275 ? 30.653 9.201 -30.488 1.00 80.81 275 ARG A C 1
ATOM 2179 O O . ARG A 1 275 ? 30.883 9.942 -31.437 1.00 80.81 275 ARG A O 1
ATOM 2186 N N . LYS A 1 276 ? 31.507 8.255 -30.083 1.00 81.69 276 LYS A N 1
ATOM 2187 C CA . LYS A 1 276 ? 32.809 8.022 -30.734 1.00 81.69 276 LYS A CA 1
ATOM 2188 C C . LYS A 1 276 ? 32.662 7.618 -32.196 1.00 81.69 276 LYS A C 1
ATOM 2190 O O . LYS A 1 276 ? 33.369 8.152 -33.042 1.00 81.69 276 LYS A O 1
ATOM 2195 N N . THR A 1 277 ? 31.729 6.715 -32.493 1.00 76.75 277 THR A N 1
ATOM 2196 C CA . THR A 1 277 ? 31.465 6.271 -33.871 1.00 76.75 277 THR A CA 1
ATOM 2197 C C . THR A 1 277 ? 31.001 7.446 -34.734 1.00 76.75 277 THR A C 1
ATOM 2199 O O . THR A 1 277 ? 31.524 7.653 -35.823 1.00 76.75 277 THR A O 1
ATOM 2202 N N . PHE A 1 278 ? 30.100 8.281 -34.212 1.00 75.75 278 PHE A N 1
ATOM 2203 C CA . PHE A 1 278 ? 29.604 9.471 -34.900 1.00 75.75 278 PHE A CA 1
ATOM 2204 C C . PHE A 1 278 ? 30.690 10.537 -35.121 1.00 75.75 278 PHE A C 1
ATOM 2206 O O . PHE A 1 278 ? 30.770 11.120 -36.202 1.00 75.75 278 PHE A O 1
ATOM 2213 N N . GLU A 1 279 ? 31.547 10.797 -34.127 1.00 76.44 279 GLU A N 1
ATOM 2214 C CA . GLU A 1 279 ? 32.694 11.706 -34.269 1.00 76.44 279 GLU A CA 1
ATOM 2215 C C . GLU A 1 279 ? 33.681 11.207 -35.343 1.00 76.44 279 GLU A C 1
ATOM 2217 O O . GLU A 1 279 ? 34.122 11.993 -36.188 1.00 76.44 279 GLU A O 1
ATOM 2222 N N . GLU A 1 280 ? 33.983 9.903 -35.363 1.00 70.62 280 GLU A N 1
ATOM 2223 C CA . GLU A 1 280 ? 34.839 9.273 -36.378 1.00 70.62 280 GLU A CA 1
ATOM 2224 C C . GLU A 1 280 ? 34.195 9.324 -37.783 1.00 70.62 280 GLU A C 1
ATOM 2226 O O . GLU A 1 280 ? 34.863 9.694 -38.755 1.00 70.62 280 GLU A O 1
ATOM 2231 N N . GLU A 1 281 ? 32.890 9.049 -37.904 1.00 70.81 281 GLU A N 1
ATOM 2232 C CA . GLU A 1 281 ? 32.131 9.180 -39.158 1.00 70.81 281 GLU A CA 1
ATOM 2233 C C . GLU A 1 281 ? 32.143 10.612 -39.700 1.00 70.81 281 GLU A C 1
ATOM 2235 O O . GLU A 1 281 ? 32.425 10.840 -40.882 1.00 70.81 281 GLU A O 1
ATOM 2240 N N . MET A 1 282 ? 31.868 11.597 -38.844 1.00 70.62 282 MET A N 1
ATOM 2241 C CA . MET A 1 282 ? 31.881 13.009 -39.222 1.00 70.62 282 MET A CA 1
ATOM 2242 C C . MET A 1 282 ? 33.271 13.457 -39.685 1.00 70.62 282 MET A C 1
ATOM 2244 O O . MET A 1 282 ? 33.378 14.196 -40.670 1.00 70.62 282 MET A O 1
ATOM 2248 N N . GLY A 1 283 ? 34.334 12.962 -39.042 1.00 74.56 283 GLY A N 1
ATOM 2249 C CA . GLY A 1 283 ? 35.718 13.217 -39.446 1.00 74.56 283 GLY A CA 1
ATOM 2250 C C . GLY A 1 283 ? 36.069 12.669 -40.835 1.00 74.56 283 GLY A C 1
ATOM 2251 O O . GLY A 1 283 ? 36.829 13.299 -41.571 1.00 74.56 283 GLY A O 1
ATOM 2252 N N . LEU A 1 284 ? 35.489 11.533 -41.235 1.00 72.00 284 LEU A N 1
ATOM 2253 C CA . LEU A 1 284 ? 35.780 10.859 -42.512 1.00 72.00 284 LEU A CA 1
ATOM 2254 C C . LEU A 1 284 ? 34.846 11.262 -43.657 1.00 72.00 284 LEU A C 1
ATOM 2256 O O . LEU A 1 284 ? 35.218 11.181 -44.834 1.00 72.00 284 LEU A O 1
ATOM 2260 N N . ARG A 1 285 ? 33.657 11.773 -43.331 1.00 75.25 285 ARG A N 1
ATOM 2261 C CA . ARG A 1 285 ? 32.696 12.280 -44.314 1.00 75.25 285 ARG A CA 1
ATOM 2262 C C . ARG A 1 285 ? 33.230 13.489 -45.078 1.00 75.25 285 ARG A C 1
ATOM 2264 O O . ARG A 1 285 ? 33.018 13.579 -46.287 1.00 75.25 285 ARG A O 1
ATOM 2271 N N . ALA A 1 286 ? 33.936 14.401 -44.409 1.00 76.69 286 ALA A N 1
ATOM 2272 C CA . ALA A 1 286 ? 34.505 15.584 -45.056 1.00 76.69 286 ALA A CA 1
ATOM 2273 C C . ALA A 1 286 ? 35.535 15.223 -46.159 1.00 76.69 286 ALA A C 1
ATOM 2275 O O . ALA A 1 286 ? 35.356 15.674 -47.295 1.00 76.69 286 ALA A O 1
ATOM 2276 N N . PRO A 1 287 ? 36.535 14.349 -45.914 1.00 77.00 287 PRO A N 1
ATOM 2277 C CA . PRO A 1 287 ? 37.409 13.818 -46.964 1.00 77.00 287 PRO A CA 1
ATOM 2278 C C . PRO A 1 287 ? 36.665 13.093 -48.094 1.00 77.00 287 PRO A C 1
ATOM 2280 O O . PRO A 1 287 ? 36.980 13.308 -49.263 1.00 77.00 287 PRO A O 1
ATOM 2283 N N . ALA A 1 288 ? 35.664 12.261 -47.781 1.00 81.31 288 ALA A N 1
ATOM 2284 C CA . ALA A 1 288 ? 34.894 11.546 -48.805 1.00 81.31 288 ALA A CA 1
ATOM 2285 C C . ALA A 1 288 ? 34.146 12.506 -49.745 1.00 81.31 288 ALA A C 1
ATOM 2287 O O . ALA A 1 288 ? 34.131 12.307 -50.961 1.00 81.31 288 ALA A O 1
ATOM 2288 N N . LEU A 1 289 ? 33.552 13.570 -49.194 1.00 81.75 289 LEU A N 1
ATOM 2289 C CA . LEU A 1 289 ? 32.885 14.610 -49.978 1.00 81.75 289 LEU A CA 1
ATOM 2290 C C . LEU A 1 289 ? 33.873 15.386 -50.855 1.00 81.75 289 LEU A C 1
ATOM 2292 O O . LEU A 1 289 ? 33.573 15.626 -52.024 1.00 81.75 289 LEU A O 1
ATOM 2296 N N . TYR A 1 290 ? 35.057 15.714 -50.332 1.00 83.94 290 TYR A N 1
ATOM 2297 C CA . TYR A 1 290 ? 36.121 16.358 -51.104 1.00 83.94 290 TYR A CA 1
ATOM 2298 C C . TYR A 1 290 ? 36.555 15.511 -52.310 1.00 83.94 290 TYR A C 1
ATOM 2300 O O . TYR A 1 290 ? 36.586 16.000 -53.441 1.00 83.94 290 TYR A O 1
ATOM 2308 N N . TRP A 1 291 ? 36.840 14.221 -52.101 1.00 86.50 291 TRP A N 1
ATOM 2309 C CA . TRP A 1 291 ? 37.243 13.330 -53.193 1.00 86.50 291 TRP A CA 1
ATOM 2310 C C . TRP A 1 291 ? 36.118 13.093 -54.195 1.00 86.50 291 TRP A C 1
ATOM 2312 O O . TRP A 1 291 ? 36.387 12.994 -55.388 1.00 86.50 291 TRP A O 1
ATOM 2322 N N . LYS A 1 292 ? 34.857 13.082 -53.751 1.00 88.25 292 LYS A N 1
ATOM 2323 C CA . LYS A 1 292 ? 33.688 13.008 -54.639 1.00 88.25 292 LYS A CA 1
ATOM 2324 C C . LYS A 1 292 ? 33.564 14.232 -55.543 1.00 88.25 292 LYS A C 1
ATOM 2326 O O . LYS A 1 292 ? 33.236 14.091 -56.721 1.00 88.25 292 LYS A O 1
ATOM 2331 N N . ASP A 1 293 ? 33.838 15.420 -55.018 1.00 87.25 293 ASP A N 1
ATOM 2332 C CA . ASP A 1 293 ? 33.873 16.648 -55.814 1.00 87.25 293 ASP A CA 1
ATOM 2333 C C . ASP A 1 293 ? 35.031 16.639 -56.830 1.00 87.25 293 ASP A C 1
ATOM 2335 O O . ASP A 1 293 ? 34.839 16.887 -58.028 1.00 87.25 293 ASP A O 1
ATOM 2339 N N . LYS A 1 294 ? 36.224 16.215 -56.393 1.00 86.88 294 LYS A N 1
ATOM 2340 C CA . LYS A 1 294 ? 37.382 16.010 -57.276 1.00 86.88 294 LYS A CA 1
ATOM 2341 C C . LYS A 1 294 ? 37.119 14.974 -58.365 1.00 86.88 294 LYS A C 1
ATOM 2343 O O . LYS A 1 294 ? 37.433 15.238 -59.524 1.00 86.88 294 LYS A O 1
ATOM 2348 N N . GLN A 1 295 ? 36.502 13.842 -58.028 1.00 91.00 295 GLN A N 1
ATOM 2349 C CA . GLN A 1 295 ? 36.115 12.802 -58.980 1.00 91.00 295 GLN A CA 1
ATOM 2350 C C . GLN A 1 295 ? 35.211 13.390 -60.070 1.00 91.00 295 GLN A C 1
ATOM 2352 O O . GLN A 1 295 ? 35.489 13.224 -61.254 1.00 91.00 295 GLN A O 1
ATOM 2357 N N . LYS A 1 296 ? 34.164 14.141 -59.702 1.00 91.50 296 LYS A N 1
ATOM 2358 C CA . LYS A 1 296 ? 33.277 14.794 -60.682 1.00 91.50 296 LYS A CA 1
ATOM 2359 C C . LYS A 1 296 ? 34.029 15.758 -61.596 1.00 91.50 296 LYS A C 1
ATOM 2361 O O . LYS A 1 296 ? 33.818 15.749 -62.810 1.00 91.50 296 LYS A O 1
ATOM 2366 N N . THR A 1 297 ? 34.919 16.561 -61.019 1.00 90.50 297 THR A N 1
ATOM 2367 C CA . THR A 1 297 ? 35.725 17.530 -61.767 1.00 90.50 297 THR A CA 1
ATOM 2368 C C . THR A 1 297 ? 36.629 16.824 -62.776 1.00 90.50 297 THR A C 1
ATOM 2370 O O . THR A 1 297 ? 36.556 17.109 -63.971 1.00 90.50 297 THR A O 1
ATOM 2373 N N . HIS A 1 298 ? 37.438 15.855 -62.338 1.00 91.75 298 HIS A N 1
ATOM 2374 C CA . HIS A 1 298 ? 38.337 15.124 -63.233 1.00 91.75 298 HIS A CA 1
ATOM 2375 C C . HIS A 1 298 ? 37.586 14.262 -64.252 1.00 91.75 298 HIS A C 1
ATOM 2377 O O . HIS A 1 298 ? 38.037 14.183 -65.387 1.00 91.75 298 HIS A O 1
ATOM 2383 N N . GLY A 1 299 ? 36.421 13.704 -63.911 1.00 91.06 299 GLY A N 1
ATOM 2384 C CA . GLY A 1 299 ? 35.574 12.976 -64.861 1.00 91.06 299 GLY A CA 1
ATOM 2385 C C . GLY A 1 299 ? 35.014 13.878 -65.962 1.00 91.06 299 GLY A C 1
ATOM 2386 O O . GLY A 1 299 ? 35.044 13.519 -67.136 1.00 91.06 299 GLY A O 1
ATOM 2387 N N . THR A 1 300 ? 34.580 15.091 -65.607 1.00 92.81 300 THR A N 1
ATOM 2388 C CA . THR A 1 300 ? 34.119 16.086 -66.591 1.00 92.81 300 THR A CA 1
ATOM 2389 C C . THR A 1 300 ? 35.251 16.472 -67.541 1.00 92.81 300 THR A C 1
ATOM 2391 O O . THR A 1 300 ? 35.081 16.433 -68.757 1.00 92.81 300 THR A O 1
ATOM 2394 N N . TRP A 1 301 ? 36.431 16.779 -66.999 1.00 91.56 301 TRP A N 1
ATOM 2395 C CA . TRP A 1 301 ? 37.607 17.106 -67.806 1.00 91.56 301 TRP A CA 1
ATOM 2396 C C . TRP A 1 301 ? 38.122 15.921 -68.630 1.00 91.56 301 TRP A C 1
ATOM 2398 O O . TRP A 1 301 ? 38.543 16.129 -69.763 1.00 91.56 301 TRP A O 1
ATOM 2408 N N . SER A 1 302 ? 38.044 14.692 -68.114 1.00 92.12 302 SER A N 1
ATOM 2409 C CA . SER A 1 302 ? 38.365 13.472 -68.866 1.00 92.12 302 SER A CA 1
ATOM 2410 C C . SER A 1 302 ? 37.458 13.348 -70.091 1.00 92.12 302 SER A C 1
ATOM 2412 O O . SER A 1 302 ? 37.946 13.189 -71.204 1.00 92.12 302 SER A O 1
ATOM 2414 N N . ASN A 1 303 ? 36.147 13.554 -69.938 1.00 92.19 303 ASN A N 1
ATOM 2415 C CA . ASN A 1 303 ? 35.220 13.527 -71.072 1.00 92.19 303 ASN A CA 1
ATOM 2416 C C . ASN A 1 303 ? 35.532 14.620 -72.109 1.00 92.19 303 ASN A C 1
ATOM 2418 O O . ASN A 1 303 ? 35.532 14.343 -73.308 1.00 92.19 303 ASN A O 1
ATOM 2422 N N . VAL A 1 304 ? 35.836 15.845 -71.659 1.00 93.75 304 VAL A N 1
ATOM 2423 C CA . VAL A 1 304 ? 36.212 16.958 -72.549 1.00 93.75 304 VAL A CA 1
ATOM 2424 C C . VAL A 1 304 ? 37.492 16.629 -73.317 1.00 93.75 304 VAL A C 1
ATOM 2426 O O . VAL A 1 304 ? 37.492 16.648 -74.546 1.00 93.75 304 VAL A O 1
ATOM 2429 N N . TRP A 1 305 ? 38.577 16.279 -72.624 1.00 92.56 305 TRP A N 1
ATOM 2430 C CA . TRP A 1 305 ? 39.857 15.969 -73.263 1.00 92.56 305 TRP A CA 1
ATOM 2431 C C . TRP A 1 305 ? 39.813 14.685 -74.091 1.00 92.56 305 TRP A C 1
ATOM 2433 O O . TRP A 1 305 ? 40.511 14.596 -75.099 1.00 92.56 305 TRP A O 1
ATOM 2443 N N . GLY A 1 306 ? 38.974 13.717 -73.726 1.00 92.38 306 GLY A N 1
ATOM 2444 C CA . GLY A 1 306 ? 38.719 12.513 -74.512 1.00 92.38 306 GLY A CA 1
ATOM 2445 C C . GLY A 1 306 ? 38.044 12.842 -75.843 1.00 92.38 306 GLY A C 1
ATOM 2446 O O . GLY A 1 306 ? 38.512 12.404 -76.895 1.00 92.38 306 GLY A O 1
ATOM 2447 N N . ALA A 1 307 ? 37.013 13.693 -75.822 1.00 94.12 307 ALA A N 1
ATOM 2448 C CA . ALA A 1 307 ? 36.367 14.183 -77.039 1.00 94.12 307 ALA A CA 1
ATOM 2449 C C . ALA A 1 307 ? 37.337 14.999 -77.911 1.00 94.12 307 ALA A C 1
ATOM 2451 O O . ALA A 1 307 ? 37.432 14.756 -79.115 1.00 94.12 307 ALA A O 1
ATOM 2452 N N . VAL A 1 308 ? 38.111 15.912 -77.309 1.00 94.69 308 VAL A N 1
ATOM 2453 C CA . VAL A 1 308 ? 39.137 16.701 -78.017 1.00 94.69 308 VAL A CA 1
ATOM 2454 C C . VAL A 1 308 ? 40.223 15.798 -78.606 1.00 94.69 308 VAL A C 1
ATOM 2456 O O . VAL A 1 308 ? 40.643 16.023 -79.735 1.00 94.69 308 VAL A O 1
ATOM 2459 N N . SER A 1 309 ? 40.646 14.747 -77.897 1.00 92.50 309 SER A N 1
ATOM 2460 C CA . SER A 1 309 ? 41.620 13.770 -78.402 1.00 92.50 309 SER A CA 1
ATOM 2461 C C . SER A 1 309 ? 41.080 13.014 -79.613 1.00 92.50 309 SER A C 1
ATOM 2463 O O . SER A 1 309 ? 41.770 12.910 -80.624 1.00 92.50 309 SER A O 1
ATOM 2465 N N . PHE A 1 310 ? 39.841 12.518 -79.542 1.00 94.00 310 PHE A N 1
ATOM 2466 C CA . PHE A 1 310 ? 39.218 11.783 -80.642 1.00 94.00 310 PHE A CA 1
ATOM 2467 C C . PHE A 1 310 ? 39.043 12.667 -81.883 1.00 94.00 310 PHE A C 1
ATOM 2469 O O . PHE A 1 310 ? 39.477 12.297 -82.974 1.00 94.00 310 PHE A O 1
ATOM 2476 N N . LEU A 1 311 ? 38.487 13.870 -81.707 1.00 95.38 311 LEU A N 1
ATOM 2477 C CA . LEU A 1 311 ? 38.356 14.852 -82.785 1.00 95.38 311 LEU A CA 1
ATOM 2478 C C . LEU A 1 311 ? 39.723 15.284 -83.327 1.00 95.38 311 LEU A C 1
ATOM 2480 O O . LEU A 1 311 ? 39.877 15.439 -84.535 1.00 95.38 311 LEU A O 1
ATOM 2484 N N . GLY A 1 312 ? 40.725 15.427 -82.458 1.00 92.31 312 GLY A N 1
ATOM 2485 C CA . GLY A 1 312 ? 42.098 15.751 -82.828 1.00 92.31 312 GLY A CA 1
ATOM 2486 C C . GLY A 1 312 ? 42.751 14.667 -83.682 1.00 92.31 312 GLY A C 1
ATOM 2487 O O . GLY A 1 312 ? 43.369 14.992 -84.690 1.00 92.31 312 GLY A O 1
ATOM 2488 N N . ILE A 1 313 ? 42.570 13.385 -83.343 1.00 94.19 313 ILE A N 1
ATOM 2489 C CA . ILE A 1 313 ? 43.062 12.252 -84.145 1.00 94.19 313 ILE A CA 1
ATOM 2490 C C . ILE A 1 313 ? 42.371 12.222 -85.512 1.00 94.19 313 ILE A C 1
ATOM 2492 O O . ILE A 1 313 ? 43.047 12.128 -86.535 1.00 94.19 313 ILE A O 1
ATOM 2496 N N . VAL A 1 314 ? 41.038 12.332 -85.545 1.00 95.25 314 VAL A N 1
ATOM 2497 C CA . VAL A 1 314 ? 40.264 12.337 -86.800 1.00 95.25 314 VAL A CA 1
ATOM 2498 C C . VAL A 1 314 ? 40.656 13.530 -87.674 1.00 95.25 314 VAL A C 1
ATOM 2500 O O . VAL A 1 314 ? 40.876 13.369 -88.876 1.00 95.25 314 VAL A O 1
ATOM 2503 N N . GLY A 1 315 ? 40.796 14.715 -87.078 1.00 93.38 315 GLY A N 1
ATOM 2504 C CA . GLY A 1 315 ? 41.229 15.934 -87.756 1.00 93.38 315 GLY A CA 1
ATOM 2505 C C . GLY A 1 315 ? 42.662 15.839 -88.277 1.00 93.38 315 GLY A C 1
ATOM 2506 O O . GLY A 1 315 ? 42.910 16.183 -89.428 1.00 93.38 315 GLY A O 1
ATOM 2507 N N . ALA A 1 316 ? 43.589 15.302 -87.480 1.00 93.25 316 ALA A N 1
ATOM 2508 C CA . ALA A 1 316 ? 44.970 15.054 -87.886 1.00 93.25 316 ALA A CA 1
ATOM 2509 C C . ALA A 1 316 ? 45.052 14.069 -89.057 1.00 93.25 316 ALA A C 1
ATOM 2511 O O . ALA A 1 316 ? 45.725 14.349 -90.047 1.00 93.25 316 ALA A O 1
ATOM 2512 N N . ALA A 1 317 ? 44.338 12.942 -88.978 1.00 93.31 317 ALA A N 1
ATOM 2513 C CA . ALA A 1 317 ? 44.299 11.944 -90.043 1.00 93.31 317 ALA A CA 1
ATOM 2514 C C . ALA A 1 317 ? 43.694 12.518 -91.333 1.00 93.31 317 ALA A C 1
ATOM 2516 O O . ALA A 1 317 ? 44.262 12.343 -92.410 1.00 93.31 317 ALA A O 1
ATOM 2517 N N . SER A 1 318 ? 42.586 13.258 -91.221 1.00 93.94 318 SER A N 1
ATOM 2518 C CA . SER A 1 318 ? 41.918 13.893 -92.364 1.00 93.94 318 SER A CA 1
ATOM 2519 C C . SER A 1 318 ? 42.784 14.989 -92.990 1.00 93.94 318 SER A C 1
ATOM 2521 O O . SER A 1 318 ? 42.925 15.040 -94.209 1.00 93.94 318 SER A O 1
ATOM 2523 N N . GLY A 1 319 ? 43.404 15.841 -92.168 1.00 92.81 319 GLY A N 1
ATOM 2524 C CA . GLY A 1 319 ? 44.273 16.929 -92.612 1.00 92.81 319 GLY A CA 1
ATOM 2525 C C . GLY A 1 319 ? 45.554 16.424 -93.271 1.00 92.81 319 GLY A C 1
ATOM 2526 O O . GLY A 1 319 ? 45.878 16.849 -94.376 1.00 92.81 319 GLY A O 1
ATOM 2527 N N . LEU A 1 320 ? 46.253 15.466 -92.653 1.00 92.75 320 LEU A N 1
ATOM 2528 C CA . LEU A 1 320 ? 47.431 14.839 -93.263 1.00 92.75 320 LEU A CA 1
ATOM 2529 C C . LEU A 1 320 ? 47.059 14.076 -94.539 1.00 92.75 320 LEU A C 1
ATOM 2531 O O . LEU A 1 320 ? 47.767 14.190 -95.537 1.00 92.75 320 LEU A O 1
ATOM 2535 N N . GLY A 1 321 ? 45.929 13.361 -94.543 1.00 92.56 321 GLY A N 1
ATOM 2536 C CA . GLY A 1 321 ? 45.404 12.688 -95.731 1.00 92.56 321 GLY A CA 1
ATOM 2537 C C . GLY A 1 321 ? 45.118 13.659 -96.879 1.00 92.56 321 GLY A C 1
ATOM 2538 O O . GLY A 1 321 ? 45.504 13.389 -98.015 1.00 92.56 321 GLY A O 1
ATOM 2539 N N . PHE A 1 322 ? 44.523 14.819 -96.584 1.00 93.62 322 PHE A N 1
ATOM 2540 C CA . PHE A 1 322 ? 44.300 15.880 -97.565 1.00 93.62 322 PHE A CA 1
ATOM 2541 C C . PHE A 1 322 ? 45.618 16.433 -98.124 1.00 93.62 322 PHE A C 1
ATOM 2543 O O . PHE A 1 322 ? 45.760 16.534 -99.340 1.00 93.62 322 PHE A O 1
ATOM 2550 N N . GLN A 1 323 ? 46.604 16.719 -97.267 1.00 90.19 323 GLN A N 1
ATOM 2551 C CA . GLN A 1 323 ? 47.917 17.223 -97.694 1.00 90.19 323 GLN A CA 1
ATOM 2552 C C . GLN A 1 323 ? 48.675 16.205 -98.561 1.00 90.19 323 GLN A C 1
ATOM 2554 O O . GLN A 1 323 ? 49.307 16.581 -99.547 1.00 90.19 323 GLN A O 1
ATOM 2559 N N . ILE A 1 324 ? 48.592 14.912 -98.229 1.00 90.88 324 ILE A N 1
ATOM 2560 C CA . ILE A 1 324 ? 49.161 13.826 -99.042 1.00 90.88 324 ILE A CA 1
ATOM 2561 C C . ILE A 1 324 ? 48.444 13.738 -100.394 1.00 90.88 324 ILE A C 1
ATOM 2563 O O . ILE A 1 324 ? 49.098 13.640 -101.431 1.00 90.88 324 ILE A O 1
ATOM 2567 N N . HIS A 1 325 ? 47.111 13.794 -100.399 1.00 90.75 325 HIS A N 1
ATOM 2568 C CA . HIS A 1 325 ? 46.320 13.764 -101.626 1.00 90.75 325 HIS A CA 1
ATOM 2569 C C . HIS A 1 325 ? 46.632 14.963 -102.538 1.00 90.75 325 HIS A C 1
ATOM 2571 O O . HIS A 1 325 ? 46.826 14.773 -103.738 1.00 90.75 325 HIS A O 1
ATOM 2577 N N . ASP A 1 326 ? 46.730 16.179 -101.991 1.00 89.06 326 ASP A N 1
ATOM 2578 C CA . ASP A 1 326 ? 47.117 17.379 -102.745 1.00 89.06 326 ASP A CA 1
ATOM 2579 C C . ASP A 1 326 ? 48.541 17.269 -103.313 1.00 89.06 326 ASP A C 1
ATOM 2581 O O . ASP A 1 326 ? 48.772 17.558 -104.490 1.00 89.06 326 ASP A O 1
ATOM 2585 N N . LEU A 1 327 ? 49.492 16.767 -102.516 1.00 88.19 327 LEU A N 1
ATOM 2586 C CA . LEU A 1 327 ? 50.860 16.517 -102.968 1.00 88.19 327 LEU A CA 1
ATOM 2587 C C . LEU A 1 327 ? 50.895 15.556 -104.166 1.00 88.19 327 LEU A C 1
ATOM 2589 O O . LEU A 1 327 ? 51.543 15.857 -105.171 1.00 88.19 327 LEU A O 1
ATOM 2593 N N . LEU A 1 328 ? 50.196 14.421 -104.063 1.00 86.31 328 LEU A N 1
ATOM 2594 C CA . LEU A 1 328 ? 50.141 13.385 -105.098 1.00 86.31 328 LEU A CA 1
ATOM 2595 C C . LEU A 1 328 ? 49.418 13.865 -106.361 1.00 86.31 328 LEU A C 1
ATOM 2597 O O . LEU A 1 328 ? 49.906 13.630 -107.461 1.00 86.31 328 LEU A O 1
ATOM 2601 N N . LYS A 1 329 ? 48.287 14.569 -106.221 1.00 87.62 329 LYS A N 1
ATOM 2602 C CA . LYS A 1 329 ? 47.528 15.117 -107.355 1.00 87.62 329 LYS A CA 1
ATOM 2603 C C . LYS A 1 329 ? 48.334 16.155 -108.139 1.00 87.62 329 LYS A C 1
ATOM 2605 O O . LYS A 1 329 ? 48.255 16.194 -109.363 1.00 87.62 329 LYS A O 1
ATOM 2610 N N . ASN A 1 330 ? 49.102 16.987 -107.437 1.00 82.69 330 ASN A N 1
ATOM 2611 C CA . ASN A 1 330 ? 49.893 18.068 -108.028 1.00 82.69 330 ASN A CA 1
ATOM 2612 C C . ASN A 1 330 ? 51.308 17.625 -108.448 1.00 82.69 330 ASN A C 1
ATOM 2614 O O . ASN A 1 330 ? 52.159 18.478 -108.696 1.00 82.69 330 ASN A O 1
ATOM 2618 N N . THR A 1 331 ? 51.578 16.316 -108.510 1.00 84.81 331 THR A N 1
ATOM 2619 C CA . THR A 1 331 ? 52.852 15.758 -108.984 1.00 84.81 331 THR A CA 1
ATOM 2620 C C . THR A 1 331 ? 52.613 14.968 -110.284 1.00 84.81 331 THR A C 1
ATOM 2622 O O . THR A 1 331 ? 51.749 14.089 -110.299 1.00 84.81 331 THR A O 1
ATOM 2625 N N . PRO A 1 332 ? 53.338 15.245 -111.389 1.00 79.31 332 PRO A N 1
ATOM 2626 C CA . PRO A 1 332 ? 53.175 14.524 -112.653 1.00 79.31 332 PRO A CA 1
ATOM 2627 C C . PRO A 1 332 ? 53.425 13.018 -112.508 1.00 79.31 332 PRO A C 1
ATOM 2629 O O . PRO A 1 332 ? 54.335 12.591 -111.790 1.00 79.31 332 PRO A O 1
ATOM 2632 N N . ALA A 1 333 ? 52.656 12.206 -113.239 1.00 76.12 333 ALA A N 1
ATOM 2633 C CA . ALA A 1 333 ? 52.818 10.755 -113.232 1.00 76.12 333 ALA A CA 1
ATOM 2634 C C . ALA A 1 333 ? 54.265 10.358 -113.589 1.00 76.12 333 ALA A C 1
ATOM 2636 O O . ALA A 1 333 ? 54.839 10.875 -114.547 1.00 76.12 333 ALA A O 1
ATOM 2637 N N . ASN A 1 334 ? 54.835 9.418 -112.826 1.00 75.94 334 ASN A N 1
ATOM 2638 C CA . ASN A 1 334 ? 56.205 8.907 -112.982 1.00 75.94 334 ASN A CA 1
ATOM 2639 C C . ASN A 1 334 ? 57.345 9.879 -112.592 1.00 75.94 334 ASN A C 1
ATOM 2641 O O . ASN A 1 334 ? 58.499 9.641 -112.946 1.00 75.94 334 ASN A O 1
ATOM 2645 N N . THR A 1 335 ? 57.048 10.947 -111.839 1.00 78.19 335 THR A N 1
ATOM 2646 C CA . THR A 1 335 ? 58.055 11.851 -111.248 1.00 78.19 335 THR A CA 1
ATOM 2647 C C . THR A 1 335 ? 57.953 11.884 -109.722 1.00 78.19 335 THR A C 1
ATOM 2649 O O . THR A 1 335 ? 56.875 11.692 -109.161 1.00 78.19 335 THR A O 1
ATOM 2652 N N . ALA A 1 336 ? 59.080 12.090 -109.033 1.00 78.31 336 ALA A N 1
ATOM 2653 C CA . ALA A 1 336 ? 59.086 12.245 -107.580 1.00 78.31 336 ALA A CA 1
ATOM 2654 C C . ALA A 1 336 ? 58.622 13.665 -107.187 1.00 78.31 336 ALA A C 1
ATOM 2656 O O . ALA A 1 336 ? 59.030 14.624 -107.848 1.00 78.31 336 ALA A O 1
ATOM 2657 N N . PRO A 1 337 ? 57.816 13.830 -106.118 1.00 82.25 337 PRO A N 1
ATOM 2658 C CA . PRO A 1 337 ? 57.460 15.149 -105.598 1.00 82.25 337 PRO A CA 1
ATOM 2659 C C . PRO A 1 337 ? 58.694 15.963 -105.187 1.00 82.25 337 PRO A C 1
ATOM 2661 O O . PRO A 1 337 ? 59.717 15.403 -104.793 1.00 82.25 337 PRO A O 1
ATOM 2664 N N . GLU A 1 338 ? 58.580 17.293 -105.207 1.00 84.62 338 GLU A N 1
ATOM 2665 C CA . GLU A 1 338 ? 59.664 18.186 -104.786 1.00 84.62 338 GLU A CA 1
ATOM 2666 C C . GLU A 1 338 ? 60.085 17.922 -103.328 1.00 84.62 338 GLU A C 1
ATOM 2668 O O . GLU A 1 338 ? 59.262 17.936 -102.406 1.00 84.62 338 GLU A O 1
ATOM 2673 N N . THR A 1 339 ? 61.388 17.732 -103.104 1.00 86.12 339 THR A N 1
ATOM 2674 C CA . THR A 1 339 ? 61.954 17.309 -101.812 1.00 86.12 339 THR A CA 1
ATOM 2675 C C . THR A 1 339 ? 61.588 18.237 -100.650 1.00 86.12 339 THR A C 1
ATOM 2677 O O . THR A 1 339 ? 61.351 17.767 -99.538 1.00 86.12 339 THR A O 1
ATOM 2680 N N . TRP A 1 340 ? 61.488 19.551 -100.881 1.00 83.88 340 TRP A N 1
ATOM 2681 C CA . TRP A 1 340 ? 61.124 20.511 -99.832 1.00 83.88 340 TRP A CA 1
ATOM 2682 C C . TRP A 1 340 ? 59.661 20.360 -99.379 1.00 83.88 340 TRP A C 1
ATOM 2684 O O . TRP A 1 340 ? 59.379 20.505 -98.191 1.00 83.88 340 TRP A O 1
ATOM 2694 N N . ARG A 1 341 ? 58.737 19.996 -100.285 1.00 85.94 341 ARG A N 1
ATOM 2695 C CA . ARG A 1 341 ? 57.321 19.742 -99.953 1.00 85.94 341 ARG A CA 1
ATOM 2696 C C . ARG A 1 341 ? 57.185 18.492 -99.091 1.00 85.94 341 ARG A C 1
ATOM 2698 O O . ARG A 1 341 ? 56.429 18.497 -98.123 1.00 85.94 341 ARG A O 1
ATOM 2705 N N . LEU A 1 342 ? 57.964 17.452 -99.398 1.00 87.50 342 LEU A N 1
ATOM 2706 C CA . LEU A 1 342 ? 58.061 16.245 -98.573 1.00 87.50 342 LEU A CA 1
ATOM 2707 C C . LEU A 1 342 ? 58.652 16.549 -97.190 1.00 87.50 342 LEU A C 1
ATOM 2709 O O . LEU A 1 342 ? 58.129 16.065 -96.189 1.00 87.50 342 LEU A O 1
ATOM 2713 N N . ALA A 1 343 ? 59.695 17.382 -97.119 1.00 87.75 343 ALA A N 1
ATOM 2714 C CA . ALA A 1 343 ? 60.303 17.788 -95.853 1.00 87.75 343 ALA A CA 1
ATOM 2715 C C . ALA A 1 343 ? 59.326 18.580 -94.966 1.00 87.75 343 ALA A C 1
ATOM 2717 O O . ALA A 1 343 ? 59.200 18.286 -93.778 1.00 87.75 343 ALA A O 1
ATOM 2718 N N . VAL A 1 344 ? 58.583 19.534 -95.540 1.00 89.12 344 VAL A N 1
ATOM 2719 C CA . VAL A 1 344 ? 57.543 20.287 -94.818 1.00 89.12 344 VAL A CA 1
ATOM 2720 C C . VAL A 1 344 ? 56.402 19.367 -94.379 1.00 89.12 344 VAL A C 1
ATOM 2722 O O . VAL A 1 344 ? 55.965 19.457 -93.235 1.00 89.12 344 VAL A O 1
ATOM 2725 N N . LEU A 1 345 ? 55.948 18.443 -95.234 1.00 90.88 345 LEU A N 1
ATOM 2726 C CA . LEU A 1 345 ? 54.911 17.470 -94.877 1.00 90.88 345 LEU A CA 1
ATOM 2727 C C . LEU A 1 345 ? 55.351 16.574 -93.712 1.00 90.88 345 LEU A C 1
ATOM 2729 O O . LEU A 1 345 ? 54.583 16.376 -92.773 1.00 90.88 345 LEU A O 1
ATOM 2733 N N . ALA A 1 346 ? 56.586 16.068 -93.746 1.00 89.50 346 ALA A N 1
ATOM 2734 C CA . ALA A 1 346 ? 57.150 15.267 -92.664 1.00 89.50 346 ALA A CA 1
ATOM 2735 C C . ALA A 1 346 ? 57.233 16.068 -91.356 1.00 89.50 346 ALA A C 1
ATOM 2737 O O . ALA A 1 346 ? 56.833 15.569 -90.306 1.00 89.50 346 ALA A O 1
ATOM 2738 N N . LEU A 1 347 ? 57.674 17.329 -91.418 1.00 92.44 347 LEU A N 1
ATOM 2739 C CA . LEU A 1 347 ? 57.725 18.222 -90.260 1.00 92.44 347 LEU A CA 1
ATOM 2740 C C . LEU A 1 347 ? 56.328 18.450 -89.658 1.00 92.44 347 LEU A C 1
ATOM 2742 O O . LEU A 1 347 ? 56.138 18.290 -88.453 1.00 92.44 347 LEU A O 1
ATOM 2746 N N . VAL A 1 348 ? 55.336 18.765 -90.498 1.00 91.38 348 VAL A N 1
ATOM 2747 C CA . VAL A 1 348 ? 53.938 18.955 -90.078 1.00 91.38 348 VAL A CA 1
ATOM 2748 C C . VAL A 1 348 ? 53.366 17.671 -89.482 1.00 91.38 348 VAL A C 1
ATOM 2750 O O . VAL A 1 348 ? 52.706 17.730 -88.445 1.00 91.38 348 VAL A O 1
ATOM 2753 N N . ALA A 1 349 ? 53.642 16.509 -90.077 1.00 90.75 349 ALA A N 1
ATOM 2754 C CA . ALA A 1 349 ? 53.208 15.220 -89.546 1.00 90.75 349 ALA A CA 1
ATOM 2755 C C . ALA A 1 349 ? 53.797 14.950 -88.153 1.00 90.75 349 ALA A C 1
ATOM 2757 O O . ALA A 1 349 ? 53.052 14.588 -87.242 1.00 90.75 349 ALA A O 1
ATOM 2758 N N . VAL A 1 350 ? 55.096 15.199 -87.955 1.00 93.44 350 VAL A N 1
ATOM 2759 C CA . VAL A 1 350 ? 55.763 15.038 -86.651 1.00 93.44 350 VAL A CA 1
ATOM 2760 C C . VAL A 1 350 ? 55.130 15.941 -85.591 1.00 93.44 350 VAL A C 1
ATOM 2762 O O . VAL A 1 350 ? 54.740 15.446 -84.533 1.00 93.44 350 VAL A O 1
ATOM 2765 N N . PHE A 1 351 ? 54.960 17.237 -85.872 1.00 92.25 351 PHE A N 1
ATOM 2766 C CA . PHE A 1 351 ? 54.337 18.164 -84.918 1.00 92.25 351 PHE A CA 1
ATOM 2767 C C . PHE A 1 351 ? 52.862 17.847 -84.655 1.00 92.25 351 PHE A C 1
ATOM 2769 O O . PHE A 1 351 ? 52.404 17.985 -83.522 1.00 92.25 351 PHE A O 1
ATOM 2776 N N . THR A 1 352 ? 52.127 17.373 -85.663 1.00 90.56 352 THR A N 1
ATOM 2777 C CA . THR A 1 352 ? 50.720 16.973 -85.515 1.00 90.56 352 THR A CA 1
ATOM 2778 C C . THR A 1 352 ? 50.597 15.757 -84.600 1.00 90.56 352 THR A C 1
ATOM 2780 O O . THR A 1 352 ? 49.823 15.778 -83.644 1.00 90.56 352 THR A O 1
ATOM 2783 N N . VAL A 1 353 ? 51.396 14.711 -84.839 1.00 90.88 353 VAL A N 1
ATOM 2784 C CA . VAL A 1 353 ? 51.417 13.506 -83.994 1.00 90.88 353 VAL A CA 1
ATOM 2785 C C . VAL A 1 353 ? 51.855 13.852 -82.571 1.00 90.88 353 VAL A C 1
ATOM 2787 O O . VAL A 1 353 ? 51.253 13.374 -81.610 1.00 90.88 353 VAL A O 1
ATOM 2790 N N . TRP A 1 354 ? 52.863 14.714 -82.416 1.00 93.50 354 TRP A N 1
ATOM 2791 C CA . TRP A 1 354 ? 53.317 15.178 -81.106 1.00 93.50 354 TRP A CA 1
ATOM 2792 C C . TRP A 1 354 ? 52.239 15.982 -80.359 1.00 93.50 354 TRP A C 1
ATOM 2794 O O . TRP A 1 354 ? 51.989 15.720 -79.182 1.00 93.50 354 TRP A O 1
ATOM 2804 N N . GLY A 1 355 ? 51.539 16.893 -81.042 1.00 90.50 355 GLY A N 1
ATOM 2805 C CA . GLY A 1 355 ? 50.439 17.671 -80.468 1.00 90.50 355 GLY A CA 1
ATOM 2806 C C . GLY A 1 355 ? 49.263 16.794 -80.033 1.00 90.50 355 GLY A C 1
ATOM 2807 O O . GLY A 1 355 ? 48.795 16.902 -78.901 1.00 90.50 355 GLY A O 1
ATOM 2808 N N . VAL A 1 356 ? 48.838 15.852 -80.883 1.00 90.50 356 VAL A N 1
ATOM 2809 C CA . VAL A 1 356 ? 47.799 14.867 -80.535 1.00 90.50 356 VAL A CA 1
ATOM 2810 C C . VAL A 1 356 ? 48.230 14.014 -79.339 1.00 90.50 356 VAL A C 1
ATOM 2812 O O . VAL A 1 356 ? 47.437 13.798 -78.423 1.00 90.50 356 VAL A O 1
ATOM 2815 N N . ARG A 1 357 ? 49.498 13.581 -79.286 1.00 89.06 357 ARG A N 1
ATOM 2816 C CA . ARG A 1 357 ? 50.047 12.830 -78.146 1.00 89.06 357 ARG A CA 1
ATOM 2817 C C . ARG A 1 357 ? 49.949 13.616 -76.836 1.00 89.06 357 ARG A C 1
ATOM 2819 O O . ARG A 1 357 ? 49.650 13.013 -75.807 1.00 89.06 357 ARG A O 1
ATOM 2826 N N . LEU A 1 358 ? 50.180 14.929 -76.853 1.00 90.50 358 LEU A N 1
ATOM 2827 C CA . LEU A 1 358 ? 50.048 15.771 -75.661 1.00 90.50 358 LEU A CA 1
ATOM 2828 C C . LEU A 1 358 ? 48.594 15.826 -75.164 1.00 90.50 358 LEU A C 1
ATOM 2830 O O . LEU A 1 358 ? 48.351 15.659 -73.971 1.00 90.50 358 LEU A O 1
ATOM 2834 N N . ILE A 1 359 ? 47.626 15.975 -76.073 1.00 88.94 359 ILE A N 1
ATOM 2835 C CA . ILE A 1 359 ? 46.193 15.998 -75.732 1.00 88.94 359 ILE A CA 1
ATOM 2836 C C . ILE A 1 359 ? 45.747 14.641 -75.163 1.00 88.94 359 ILE A C 1
ATOM 2838 O O . ILE A 1 359 ? 45.094 14.596 -74.120 1.00 88.94 359 ILE A O 1
ATOM 2842 N N . VAL A 1 360 ? 46.163 13.529 -75.781 1.00 90.00 360 VAL A N 1
ATOM 2843 C CA . VAL A 1 360 ? 45.868 12.176 -75.274 1.00 90.00 360 VAL A CA 1
ATOM 2844 C C . VAL A 1 360 ? 46.464 11.969 -73.877 1.00 90.00 360 VAL A C 1
ATOM 2846 O O . VAL A 1 360 ? 45.819 11.375 -73.016 1.00 90.00 360 VAL A O 1
ATOM 2849 N N . ARG A 1 361 ? 47.666 12.493 -73.606 1.00 89.00 361 ARG A N 1
ATOM 2850 C CA . ARG A 1 361 ? 48.266 12.451 -72.261 1.00 89.00 361 ARG A CA 1
ATOM 2851 C C . ARG A 1 361 ? 47.445 13.234 -71.231 1.00 89.00 361 ARG A C 1
ATOM 2853 O O . ARG A 1 361 ? 47.275 12.741 -70.119 1.00 89.00 361 ARG A O 1
ATOM 2860 N N . LEU A 1 362 ? 46.896 14.396 -71.593 1.00 87.81 362 LEU A N 1
ATOM 2861 C CA . LEU A 1 362 ? 45.993 15.153 -70.714 1.00 87.81 362 LEU A CA 1
ATOM 2862 C C . LEU A 1 362 ? 44.709 14.370 -70.411 1.00 87.81 362 LEU A C 1
ATOM 2864 O O . LEU A 1 362 ? 44.295 14.301 -69.253 1.00 87.81 362 LEU A O 1
ATOM 2868 N N . PHE A 1 363 ? 44.120 13.723 -71.422 1.00 90.50 363 PHE A N 1
ATOM 2869 C CA . PHE A 1 363 ? 42.981 12.820 -71.233 1.00 90.50 363 PHE A CA 1
ATOM 2870 C C . PHE A 1 363 ? 43.310 11.690 -70.247 1.00 90.50 363 PHE A C 1
ATOM 2872 O O . PHE A 1 363 ? 42.606 11.514 -69.253 1.00 90.50 363 PHE A O 1
ATOM 2879 N N . LEU A 1 364 ? 44.410 10.966 -70.480 1.00 89.19 364 LEU A N 1
ATOM 2880 C CA . LEU A 1 364 ? 44.823 9.854 -69.621 1.00 89.19 364 LEU A CA 1
ATOM 2881 C C . LEU A 1 364 ? 45.118 10.312 -68.186 1.00 89.19 364 LEU A C 1
ATOM 2883 O O . LEU A 1 364 ? 44.732 9.625 -67.245 1.00 89.19 364 LEU A O 1
ATOM 2887 N N . SER A 1 365 ? 45.733 11.484 -67.996 1.00 88.75 365 SER A N 1
ATOM 2888 C CA . SER A 1 365 ? 45.978 12.048 -66.661 1.00 88.75 365 SER A CA 1
ATOM 2889 C C . SER A 1 365 ? 44.668 12.321 -65.912 1.00 88.75 365 SER A C 1
ATOM 2891 O O . SER A 1 365 ? 44.484 11.849 -64.788 1.00 88.75 365 SER A O 1
ATOM 2893 N N . HIS A 1 366 ? 43.698 12.985 -66.551 1.00 89.56 366 HIS A N 1
ATOM 2894 C CA . HIS A 1 366 ? 42.385 13.209 -65.943 1.00 89.56 366 HIS A CA 1
ATOM 2895 C C . HIS A 1 366 ? 41.633 11.900 -65.658 1.00 89.56 366 HIS A C 1
ATOM 2897 O O . HIS A 1 366 ? 40.974 11.800 -64.622 1.00 89.56 366 HIS A O 1
ATOM 2903 N N . GLN A 1 367 ? 41.770 10.883 -66.512 1.00 90.12 367 GLN A N 1
ATOM 2904 C CA . GLN A 1 367 ? 41.172 9.565 -66.292 1.00 90.12 367 GLN A CA 1
ATOM 2905 C C . GLN A 1 367 ? 41.813 8.809 -65.115 1.00 90.12 367 GLN A C 1
ATOM 2907 O O . GLN A 1 367 ? 41.107 8.179 -64.322 1.00 90.12 367 GLN A O 1
ATOM 2912 N N . HIS A 1 368 ? 43.134 8.898 -64.957 1.00 89.88 368 HIS A N 1
ATOM 2913 C CA . HIS A 1 368 ? 43.833 8.340 -63.800 1.00 89.88 368 HIS A CA 1
ATOM 2914 C C . HIS A 1 368 ? 43.422 9.040 -62.503 1.00 89.88 368 HIS A C 1
ATOM 2916 O O . HIS A 1 368 ? 43.092 8.361 -61.535 1.00 89.88 368 HIS A O 1
ATOM 2922 N N . LEU A 1 369 ? 43.360 10.376 -62.489 1.00 88.75 369 LEU A N 1
ATOM 2923 C CA . LEU A 1 369 ? 42.926 11.148 -61.318 1.00 88.75 369 LEU A CA 1
ATOM 2924 C C . LEU A 1 369 ? 41.453 10.896 -60.961 1.00 88.75 369 LEU A C 1
ATOM 2926 O O . LEU A 1 369 ? 41.102 10.858 -59.783 1.00 88.75 369 LEU A O 1
ATOM 2930 N N . TYR A 1 370 ? 40.592 10.690 -61.962 1.00 91.06 370 TYR A N 1
ATOM 2931 C CA . TYR A 1 370 ? 39.212 10.248 -61.752 1.00 91.06 370 TYR A CA 1
ATOM 2932 C C . TYR A 1 370 ? 39.158 8.890 -61.039 1.00 91.06 370 TYR A C 1
ATOM 2934 O O . TYR A 1 370 ? 38.440 8.742 -60.048 1.00 91.06 370 TYR A O 1
ATOM 2942 N N . THR A 1 371 ? 39.939 7.923 -61.525 1.00 88.94 371 THR A N 1
ATOM 2943 C CA . THR A 1 371 ? 39.979 6.559 -60.980 1.00 88.94 371 THR A CA 1
ATOM 2944 C C . THR A 1 371 ? 40.568 6.546 -59.566 1.00 88.94 371 THR A C 1
ATOM 2946 O O . THR A 1 371 ? 39.975 5.954 -58.672 1.00 88.94 371 THR A O 1
ATOM 2949 N N . ASP A 1 372 ? 41.649 7.291 -59.316 1.00 87.62 372 ASP A N 1
ATOM 2950 C CA . ASP A 1 372 ? 42.253 7.436 -57.980 1.00 87.62 372 ASP A CA 1
ATOM 2951 C C . ASP A 1 372 ? 41.262 8.049 -56.973 1.00 87.62 372 ASP A C 1
ATOM 2953 O O . ASP A 1 372 ? 41.106 7.553 -55.856 1.00 87.62 372 ASP A O 1
ATOM 2957 N N . ALA A 1 373 ? 40.510 9.082 -57.373 1.00 88.12 373 ALA A N 1
ATOM 2958 C CA . ALA A 1 373 ? 39.467 9.656 -56.525 1.00 88.12 373 ALA A CA 1
ATOM 2959 C C . ALA A 1 373 ? 38.331 8.651 -56.239 1.00 88.12 373 ALA A C 1
ATOM 2961 O O . ALA A 1 373 ? 37.843 8.578 -55.110 1.00 88.12 373 ALA A O 1
ATOM 2962 N N . GLN A 1 374 ? 37.932 7.848 -57.231 1.00 88.81 374 GLN A N 1
ATOM 2963 C CA . GLN A 1 374 ? 36.919 6.800 -57.075 1.00 88.81 374 GLN A CA 1
ATOM 2964 C C . GLN A 1 374 ? 37.367 5.688 -56.114 1.00 88.81 374 GLN A C 1
ATOM 2966 O O . GLN A 1 374 ? 36.592 5.261 -55.251 1.00 88.81 374 GLN A O 1
ATOM 2971 N N . GLU A 1 375 ? 38.614 5.237 -56.236 1.00 87.94 375 GLU A N 1
ATOM 2972 C CA . GLU A 1 375 ? 39.215 4.238 -55.351 1.00 87.94 375 GLU A CA 1
ATOM 2973 C C . GLU A 1 375 ? 39.256 4.748 -53.906 1.00 87.94 375 GLU A C 1
ATOM 2975 O O . GLU A 1 375 ? 38.825 4.043 -52.993 1.00 87.94 375 GLU A O 1
ATOM 2980 N N . ARG A 1 376 ? 39.666 6.006 -53.684 1.00 86.69 376 ARG A N 1
ATOM 2981 C CA . ARG A 1 376 ? 39.670 6.630 -52.348 1.00 86.69 376 ARG A CA 1
ATOM 2982 C C . ARG A 1 376 ? 38.279 6.707 -51.728 1.00 86.69 376 ARG A C 1
ATOM 2984 O O . ARG A 1 376 ? 38.130 6.381 -50.554 1.00 86.69 376 ARG A O 1
ATOM 2991 N N . ILE A 1 377 ? 37.253 7.092 -52.490 1.00 86.69 377 ILE A N 1
ATOM 2992 C CA . ILE A 1 377 ? 35.864 7.122 -51.995 1.00 86.69 377 ILE A CA 1
ATOM 2993 C C . ILE A 1 377 ? 35.415 5.721 -51.577 1.00 86.69 377 ILE A C 1
ATOM 2995 O O . ILE A 1 377 ? 34.865 5.554 -50.488 1.00 86.69 377 ILE A O 1
ATOM 2999 N N . THR A 1 378 ? 35.689 4.718 -52.413 1.00 86.56 378 THR A N 1
ATOM 3000 C CA . THR A 1 378 ? 35.327 3.321 -52.143 1.00 86.56 378 THR A CA 1
ATOM 3001 C C . THR A 1 378 ? 36.038 2.805 -50.893 1.00 86.56 378 THR A C 1
ATOM 3003 O O . THR A 1 378 ? 35.403 2.182 -50.045 1.00 86.56 378 THR A O 1
ATOM 3006 N N . MET A 1 379 ? 37.325 3.124 -50.715 1.00 83.75 379 MET A N 1
ATOM 3007 C CA . MET A 1 379 ? 38.083 2.777 -49.509 1.00 83.75 379 MET A CA 1
ATOM 3008 C C . MET A 1 379 ? 37.508 3.433 -48.248 1.00 83.75 379 MET A C 1
ATOM 3010 O O . MET A 1 379 ? 37.344 2.742 -47.245 1.00 83.75 379 MET A O 1
ATOM 3014 N N . VAL A 1 380 ? 37.149 4.726 -48.286 1.00 83.38 380 VAL A N 1
ATOM 3015 C CA . VAL A 1 380 ? 36.523 5.402 -47.130 1.00 83.38 380 VAL A CA 1
ATOM 3016 C C . VAL A 1 380 ? 35.174 4.776 -46.793 1.00 83.38 380 VAL A C 1
ATOM 3018 O O . VAL A 1 380 ? 34.918 4.484 -45.632 1.00 83.38 380 VAL A O 1
ATOM 3021 N N . GLN A 1 381 ? 34.321 4.528 -47.786 1.00 81.81 381 GLN A N 1
ATOM 3022 C CA . GLN A 1 381 ? 33.011 3.905 -47.563 1.00 81.81 381 GLN A CA 1
ATOM 3023 C C . GLN A 1 381 ? 33.136 2.479 -47.023 1.00 81.81 381 GLN A C 1
ATOM 3025 O O . GLN A 1 381 ? 32.420 2.106 -46.098 1.00 81.81 381 GLN A O 1
ATOM 3030 N N . THR A 1 382 ? 34.088 1.707 -47.549 1.00 82.38 382 THR A N 1
ATOM 3031 C CA . THR A 1 382 ? 34.381 0.357 -47.057 1.00 82.38 382 THR A CA 1
ATOM 3032 C C . THR A 1 382 ? 34.871 0.412 -45.611 1.00 82.38 382 THR A C 1
ATOM 3034 O O . THR A 1 382 ? 34.375 -0.331 -44.770 1.00 82.38 382 THR A O 1
ATOM 3037 N N . TYR A 1 383 ? 35.777 1.337 -45.284 1.00 78.50 383 TYR A N 1
ATOM 3038 C CA . TYR A 1 383 ? 36.249 1.547 -43.915 1.00 78.50 383 TYR A CA 1
ATOM 3039 C C . TYR A 1 383 ? 35.108 1.907 -42.950 1.00 78.50 383 TYR A C 1
ATOM 3041 O O . TYR A 1 383 ? 35.022 1.314 -41.878 1.00 78.50 383 TYR A O 1
ATOM 3049 N N . LEU A 1 384 ? 34.203 2.810 -43.347 1.00 76.88 384 LEU A N 1
ATOM 3050 C CA . LEU A 1 384 ? 33.021 3.169 -42.553 1.00 76.88 384 LEU A CA 1
ATOM 3051 C C . LEU A 1 384 ? 32.102 1.958 -42.325 1.00 76.88 384 LEU A C 1
ATOM 3053 O O . LEU A 1 384 ? 31.751 1.667 -41.186 1.00 76.88 384 LEU A O 1
ATOM 3057 N N . SER A 1 385 ? 31.814 1.177 -43.371 1.00 77.88 385 SER A N 1
ATOM 3058 C CA . SER A 1 385 ? 30.981 -0.031 -43.244 1.00 77.88 385 SER A CA 1
ATOM 3059 C C . SER A 1 385 ? 31.599 -1.107 -42.338 1.00 77.88 385 SER A C 1
ATOM 3061 O O . SER A 1 385 ? 30.896 -1.785 -41.591 1.00 77.88 385 SER A O 1
ATOM 3063 N N . LEU A 1 386 ? 32.930 -1.249 -42.355 1.00 76.38 386 LEU A N 1
ATOM 3064 C CA . LEU A 1 386 ? 33.652 -2.188 -41.495 1.00 76.38 386 LEU A CA 1
ATOM 3065 C C . LEU A 1 386 ? 33.741 -1.702 -40.040 1.00 76.38 386 LEU A C 1
ATOM 3067 O O . LEU A 1 386 ? 33.857 -2.522 -39.127 1.00 76.38 386 LEU A O 1
ATOM 3071 N N . MET A 1 387 ? 33.689 -0.386 -39.816 1.00 72.50 387 MET A N 1
ATOM 3072 C CA . MET A 1 387 ? 33.589 0.186 -38.476 1.00 72.50 387 MET A CA 1
ATOM 3073 C C . MET A 1 387 ? 32.212 -0.046 -37.849 1.00 72.50 387 MET A C 1
ATOM 3075 O O . MET A 1 387 ? 32.154 -0.444 -36.686 1.00 72.50 387 MET A O 1
ATOM 3079 N N . GLU A 1 388 ? 31.128 0.155 -38.603 1.00 67.62 388 GLU A N 1
ATOM 3080 C CA . GLU A 1 388 ? 29.754 -0.073 -38.125 1.00 67.62 388 GLU A CA 1
ATOM 3081 C C . GLU A 1 388 ? 29.529 -1.531 -37.671 1.00 67.62 388 GLU A C 1
ATOM 3083 O O . GLU A 1 388 ? 28.846 -1.775 -36.677 1.00 67.62 388 GLU A O 1
ATOM 3088 N N . GLY A 1 389 ? 30.155 -2.504 -38.346 1.00 66.44 389 GLY A N 1
ATOM 3089 C CA . GLY A 1 389 ? 30.056 -3.935 -38.025 1.00 66.44 389 GLY A CA 1
ATOM 3090 C C . GLY A 1 389 ? 30.975 -4.455 -36.905 1.00 66.44 389 GLY A C 1
ATOM 3091 O O . GLY A 1 389 ? 31.053 -5.665 -36.716 1.00 66.44 389 GLY A O 1
ATOM 3092 N N . GLU A 1 390 ? 31.715 -3.596 -36.189 1.00 62.22 390 GLU A N 1
ATOM 3093 C CA . GLU A 1 390 ? 32.782 -3.981 -35.232 1.00 62.22 390 GLU A CA 1
ATOM 3094 C C . GLU A 1 390 ? 33.912 -4.862 -35.817 1.00 62.22 390 GLU A C 1
ATOM 3096 O O . GLU A 1 390 ? 34.697 -5.464 -35.086 1.00 62.22 390 GLU A O 1
ATOM 3101 N N . HIS A 1 391 ? 34.066 -4.925 -37.141 1.00 61.31 391 HIS A N 1
ATOM 3102 C CA . HIS A 1 391 ? 35.046 -5.805 -37.795 1.00 61.31 391 HIS A CA 1
ATOM 3103 C C . HIS A 1 391 ? 36.483 -5.239 -37.813 1.00 61.31 391 HIS A C 1
ATOM 3105 O O . HIS A 1 391 ? 37.403 -5.903 -38.284 1.00 61.31 391 HIS A O 1
ATOM 3111 N N . LEU A 1 392 ? 36.705 -4.035 -37.263 1.00 62.16 392 LEU A N 1
ATOM 3112 C CA . LEU A 1 392 ? 38.006 -3.347 -37.177 1.00 62.16 392 LEU A CA 1
ATOM 3113 C C . LEU A 1 392 ? 38.465 -3.145 -35.720 1.00 62.16 392 LEU A C 1
ATOM 3115 O O . LEU A 1 392 ? 38.650 -2.014 -35.246 1.00 62.16 392 LEU A O 1
ATOM 3119 N N . ALA A 1 393 ? 38.646 -4.255 -34.999 1.00 56.91 393 ALA A N 1
ATOM 3120 C CA . ALA A 1 393 ? 38.999 -4.266 -33.576 1.00 56.91 393 ALA A CA 1
ATOM 3121 C C . ALA A 1 393 ? 40.450 -3.821 -33.276 1.00 56.91 393 ALA A C 1
ATOM 3123 O O . ALA A 1 393 ? 40.738 -3.352 -32.174 1.00 56.91 393 ALA A O 1
ATOM 3124 N N . SER A 1 394 ? 41.381 -3.931 -34.233 1.00 67.50 394 SER A N 1
ATOM 3125 C CA . SER A 1 394 ? 42.803 -3.631 -34.010 1.00 67.50 394 SER A CA 1
ATOM 3126 C C . SER A 1 394 ? 43.210 -2.248 -34.525 1.00 67.50 394 SER A C 1
ATOM 3128 O O . SER A 1 394 ? 42.979 -1.884 -35.678 1.00 67.50 394 SER A O 1
ATOM 3130 N N . ARG A 1 395 ? 43.932 -1.487 -33.690 1.00 69.25 395 ARG A N 1
ATOM 3131 C CA . ARG A 1 395 ? 44.557 -0.200 -34.064 1.00 69.25 395 ARG A CA 1
ATOM 3132 C C . ARG A 1 395 ? 45.506 -0.337 -35.267 1.00 69.25 395 ARG A C 1
ATOM 3134 O O . ARG A 1 395 ? 45.659 0.618 -36.023 1.00 69.25 395 ARG A O 1
ATOM 3141 N N . LYS A 1 396 ? 46.118 -1.515 -35.455 1.00 74.25 396 LYS A N 1
ATOM 3142 C CA . LYS A 1 396 ? 47.003 -1.804 -36.597 1.00 74.25 396 LYS A CA 1
ATOM 3143 C C . LYS A 1 396 ? 46.234 -1.850 -37.919 1.00 74.25 396 LYS A C 1
ATOM 3145 O O . LYS A 1 396 ? 46.710 -1.288 -38.899 1.00 74.25 396 LYS A O 1
ATOM 3150 N N . ASP A 1 397 ? 45.036 -2.431 -37.923 1.00 72.06 397 ASP A N 1
ATOM 3151 C CA . ASP A 1 397 ? 44.205 -2.545 -39.129 1.00 72.06 397 ASP A CA 1
ATOM 3152 C C . ASP A 1 397 ? 43.707 -1.162 -39.561 1.00 72.06 397 ASP A C 1
ATOM 3154 O O . ASP A 1 397 ? 43.788 -0.796 -40.733 1.00 72.06 397 ASP A O 1
ATOM 3158 N N . ARG A 1 398 ? 43.313 -0.331 -38.584 1.00 74.19 398 ARG A N 1
ATOM 3159 C CA . ARG A 1 398 ? 42.964 1.080 -38.818 1.00 74.19 398 ARG A CA 1
ATOM 3160 C C . ARG A 1 398 ? 44.141 1.868 -39.399 1.00 74.19 398 ARG A C 1
ATOM 3162 O O . ARG A 1 398 ? 43.969 2.613 -40.359 1.00 74.19 398 ARG A O 1
ATOM 3169 N N . GLN A 1 399 ? 45.345 1.686 -38.855 1.00 79.12 399 GLN A N 1
ATOM 3170 C CA . GLN A 1 399 ? 46.549 2.357 -39.352 1.00 79.12 399 GLN A CA 1
ATOM 3171 C C . GLN A 1 399 ? 46.890 1.946 -40.792 1.00 79.12 399 GLN A C 1
ATOM 3173 O O . GLN A 1 399 ? 47.257 2.805 -41.592 1.00 79.12 399 GLN A O 1
ATOM 3178 N N . LEU A 1 400 ? 46.741 0.664 -41.134 1.00 76.06 400 LEU A N 1
ATOM 3179 C CA . LEU A 1 400 ? 47.017 0.148 -42.474 1.00 76.06 400 LEU A CA 1
ATOM 3180 C C . LEU A 1 400 ? 46.061 0.741 -43.521 1.00 76.06 400 LEU A C 1
ATOM 3182 O O . LEU A 1 400 ? 46.505 1.189 -44.579 1.00 76.06 400 LEU A O 1
ATOM 3186 N N . ILE A 1 401 ? 44.766 0.827 -43.201 1.00 72.69 401 ILE A N 1
ATOM 3187 C CA . ILE A 1 401 ? 43.763 1.413 -44.103 1.00 72.69 401 ILE A CA 1
ATOM 3188 C C . ILE A 1 401 ? 43.973 2.927 -44.254 1.00 72.69 401 ILE A C 1
ATOM 3190 O O . ILE A 1 401 ? 43.926 3.446 -45.370 1.00 72.69 401 ILE A O 1
ATOM 3194 N N . LEU A 1 402 ? 44.281 3.642 -43.166 1.00 76.38 402 LEU A N 1
ATOM 3195 C CA . LEU A 1 402 ? 44.584 5.076 -43.233 1.00 76.38 402 LEU A CA 1
ATOM 3196 C C . LEU A 1 402 ? 45.846 5.358 -44.065 1.00 76.38 402 LEU A C 1
ATOM 3198 O O . LEU A 1 402 ? 45.860 6.300 -44.855 1.00 76.38 402 LEU A O 1
ATOM 3202 N N . GLN A 1 403 ? 46.889 4.532 -43.953 1.00 79.94 403 GLN A N 1
ATOM 3203 C CA . GLN A 1 403 ? 48.086 4.664 -44.792 1.00 79.94 403 GLN A CA 1
ATOM 3204 C C . GLN A 1 403 ? 47.787 4.435 -46.278 1.00 79.94 403 GLN A C 1
ATOM 3206 O O . GLN A 1 403 ? 48.298 5.176 -47.119 1.00 79.94 403 GLN A O 1
ATOM 3211 N N . ALA A 1 404 ? 46.937 3.459 -46.608 1.00 72.56 404 ALA A N 1
ATOM 3212 C CA . ALA A 1 404 ? 46.485 3.247 -47.980 1.00 72.56 404 ALA A CA 1
ATOM 3213 C C . ALA A 1 404 ? 45.683 4.453 -48.512 1.00 72.56 404 ALA A C 1
ATOM 3215 O O . ALA A 1 404 ? 45.889 4.876 -49.651 1.00 72.56 404 ALA A O 1
ATOM 3216 N N . LEU A 1 405 ? 44.836 5.059 -47.671 1.00 71.69 405 LEU A N 1
ATOM 3217 C CA . LEU A 1 405 ? 43.992 6.201 -48.029 1.00 71.69 405 LEU A CA 1
ATOM 3218 C C . LEU A 1 405 ? 44.783 7.501 -48.280 1.00 71.69 405 LEU A C 1
ATOM 3220 O O . LEU A 1 405 ? 44.434 8.283 -49.169 1.00 71.69 405 LEU A O 1
ATOM 3224 N N . PHE A 1 406 ? 45.856 7.734 -47.519 1.00 70.69 406 PHE A N 1
ATOM 3225 C CA . PHE A 1 406 ? 46.690 8.940 -47.615 1.00 70.69 406 PHE A CA 1
ATOM 3226 C C . PHE A 1 406 ? 47.907 8.798 -48.540 1.00 70.69 406 PHE A C 1
ATOM 3228 O O . PHE A 1 406 ? 48.782 9.667 -48.549 1.00 70.69 406 PHE A O 1
ATOM 3235 N N . ARG A 1 407 ? 47.980 7.742 -49.358 1.00 76.38 4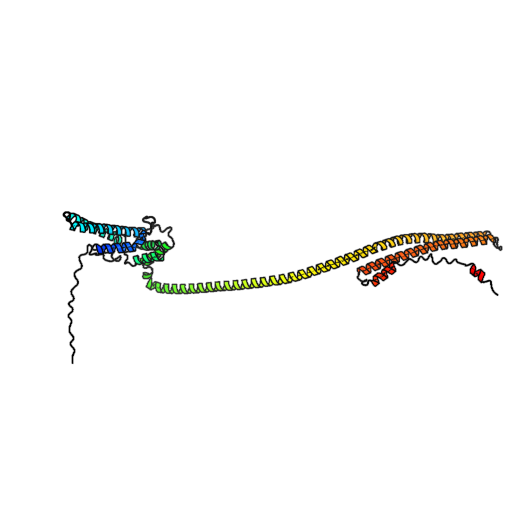07 ARG A N 1
ATOM 3236 C CA . ARG A 1 407 ? 49.074 7.584 -50.322 1.00 76.38 407 ARG A CA 1
ATOM 3237 C C . ARG A 1 407 ? 49.085 8.746 -51.341 1.00 76.38 407 ARG A C 1
ATOM 3239 O O . ARG A 1 407 ? 48.020 9.124 -51.848 1.00 76.38 407 ARG A O 1
ATOM 3246 N N . PRO A 1 408 ? 50.262 9.304 -51.687 1.00 68.12 408 PRO A N 1
ATOM 3247 C CA . PRO A 1 408 ? 50.378 10.276 -52.771 1.00 68.12 408 PRO A CA 1
ATOM 3248 C C . PRO A 1 408 ? 49.875 9.681 -54.090 1.00 68.12 408 PRO A C 1
ATOM 3250 O O . PRO A 1 408 ? 50.213 8.542 -54.420 1.00 68.12 408 PRO A O 1
ATOM 3253 N N . ALA A 1 409 ? 49.078 10.441 -54.843 1.00 62.56 409 ALA A N 1
ATOM 3254 C CA . ALA A 1 409 ? 48.672 10.032 -56.182 1.00 62.56 409 ALA A CA 1
ATOM 3255 C C . ALA A 1 409 ? 49.908 10.010 -57.092 1.00 62.56 409 ALA A C 1
ATOM 3257 O O . ALA A 1 409 ? 50.656 10.986 -57.169 1.00 62.56 409 ALA A O 1
ATOM 3258 N N . SER A 1 410 ? 50.144 8.889 -57.771 1.00 56.72 410 SER A N 1
ATOM 3259 C CA . SER A 1 410 ? 51.157 8.816 -58.819 1.00 56.72 410 SER A CA 1
ATOM 3260 C C . SER A 1 410 ? 50.587 9.458 -60.079 1.00 56.72 410 SER A C 1
ATOM 3262 O O . SER A 1 410 ? 49.898 8.787 -60.845 1.00 56.72 410 SER A O 1
ATOM 3264 N N . ASP A 1 411 ? 50.837 10.749 -60.289 1.00 55.00 411 ASP A N 1
ATOM 3265 C CA . ASP A 1 411 ? 50.550 11.362 -61.584 1.00 55.00 411 ASP A CA 1
ATOM 3266 C C . ASP A 1 411 ? 51.521 10.773 -62.617 1.00 55.00 411 ASP A C 1
ATOM 3268 O O . ASP A 1 411 ? 52.744 10.920 -62.514 1.00 55.00 411 ASP A O 1
ATOM 3272 N N . GLY A 1 412 ? 50.975 10.038 -63.587 1.00 53.41 412 GLY A N 1
ATOM 3273 C CA . GLY A 1 412 ? 51.737 9.384 -64.653 1.00 53.41 412 GLY A CA 1
ATOM 3274 C C . GLY A 1 412 ? 52.475 10.365 -65.570 1.00 53.41 412 GLY A C 1
ATOM 3275 O O . GLY A 1 412 ? 53.233 9.934 -66.434 1.00 53.41 412 GLY A O 1
ATOM 3276 N N . LEU A 1 413 ? 52.284 11.674 -65.382 1.00 54.84 413 LEU A N 1
ATOM 3277 C CA . LEU A 1 413 ? 52.866 12.723 -66.211 1.00 54.84 413 LEU A CA 1
ATOM 3278 C C . LEU A 1 413 ? 54.370 12.957 -65.967 1.00 54.84 413 LEU A C 1
ATOM 3280 O O . LEU A 1 413 ? 55.086 13.301 -66.900 1.00 54.84 413 LEU A O 1
ATOM 3284 N N . VAL A 1 414 ? 54.874 12.748 -64.743 1.00 50.38 414 VAL A N 1
ATOM 3285 C CA . VAL A 1 414 ? 56.233 13.197 -64.350 1.00 50.38 414 VAL A CA 1
ATOM 3286 C C . VAL A 1 414 ? 57.337 12.182 -64.688 1.00 50.38 414 VAL A C 1
ATOM 3288 O O . VAL A 1 414 ? 58.512 12.533 -64.737 1.00 50.38 414 VAL A O 1
ATOM 3291 N N . LYS A 1 415 ? 56.998 10.915 -64.952 1.00 47.91 415 LYS A N 1
ATOM 3292 C CA . LYS A 1 415 ? 58.003 9.862 -65.213 1.00 47.91 415 LYS A CA 1
ATOM 3293 C C . LYS A 1 415 ? 58.335 9.647 -66.691 1.00 47.91 415 LYS A C 1
ATOM 3295 O O . LYS A 1 415 ? 59.284 8.934 -66.992 1.00 47.91 415 LYS A O 1
ATOM 3300 N N . ASP A 1 416 ? 57.588 10.272 -67.594 1.00 46.81 416 ASP A N 1
ATOM 3301 C CA . ASP A 1 416 ? 57.531 9.887 -69.009 1.00 46.81 416 ASP A CA 1
ATOM 3302 C C . ASP A 1 416 ? 58.097 10.967 -69.963 1.00 46.81 416 ASP A C 1
ATOM 3304 O O . ASP A 1 416 ? 57.849 10.948 -71.175 1.00 46.81 416 ASP A O 1
ATOM 3308 N N . GLU A 1 417 ? 58.887 11.898 -69.405 1.00 43.50 417 GLU A N 1
ATOM 3309 C CA . GLU A 1 417 ? 59.744 12.906 -70.071 1.00 43.50 417 GLU A CA 1
ATOM 3310 C C . GLU A 1 417 ? 60.996 12.270 -70.727 1.00 43.50 417 GLU A C 1
ATOM 3312 O O . GLU A 1 417 ? 62.0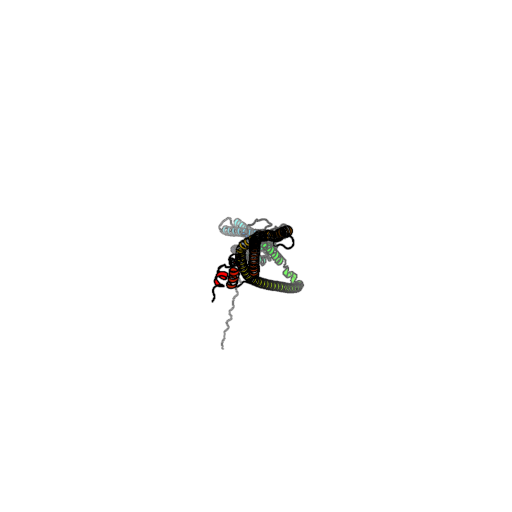34 12.902 -70.914 1.00 43.50 417 GLU A O 1
ATOM 3317 N N . GLY A 1 418 ? 60.919 10.992 -71.104 1.00 41.28 418 GLY A N 1
ATOM 3318 C CA . GLY A 1 418 ? 61.892 10.370 -71.993 1.00 41.28 418 GLY A CA 1
ATOM 3319 C C . GLY A 1 418 ? 61.673 10.886 -73.411 1.00 41.28 418 GLY A C 1
ATOM 3320 O O . GLY A 1 418 ? 60.820 10.376 -74.138 1.00 41.28 418 GLY A O 1
ATOM 3321 N N . VAL A 1 419 ? 62.417 11.923 -73.792 1.00 42.75 419 VAL A N 1
ATOM 3322 C CA . VAL A 1 419 ? 62.507 12.425 -75.170 1.00 42.75 419 VAL A CA 1
ATOM 3323 C C . VAL A 1 419 ? 62.758 11.233 -76.113 1.00 42.75 419 VAL A C 1
ATOM 3325 O O . VAL A 1 419 ? 63.755 10.530 -75.932 1.00 42.75 419 VAL A O 1
ATOM 3328 N N . PRO A 1 420 ? 61.888 10.940 -77.099 1.00 45.34 420 PRO A N 1
ATOM 3329 C CA . PRO A 1 420 ? 62.169 9.878 -78.051 1.00 45.34 420 PRO A CA 1
ATOM 3330 C C . PRO A 1 420 ? 63.258 10.389 -79.005 1.00 45.34 420 PRO A C 1
ATOM 3332 O O . PRO A 1 420 ? 63.099 11.454 -79.593 1.00 45.34 420 PRO A O 1
ATOM 3335 N N . PHE A 1 421 ? 64.338 9.615 -79.150 1.00 47.56 421 PHE A N 1
ATOM 3336 C CA . PHE A 1 421 ? 65.568 9.906 -79.909 1.00 47.56 421 PHE A CA 1
ATOM 3337 C C . PHE A 1 421 ? 66.563 10.857 -79.224 1.00 47.56 421 PHE A C 1
ATOM 3339 O O . PHE A 1 421 ? 66.656 12.046 -79.521 1.00 47.56 421 PHE A O 1
ATOM 3346 N N . SER A 1 422 ? 67.403 10.286 -78.356 1.00 49.41 422 SER A N 1
ATOM 3347 C CA . SER A 1 422 ? 68.654 10.918 -77.939 1.00 49.41 422 SER A CA 1
ATOM 3348 C C . SER A 1 422 ? 69.626 10.961 -79.124 1.00 49.41 422 SER A C 1
ATOM 3350 O O . SER A 1 422 ? 70.129 9.930 -79.569 1.00 49.41 422 SER A O 1
ATOM 3352 N N . LEU A 1 423 ? 69.944 12.161 -79.617 1.00 53.16 423 LEU A N 1
ATOM 3353 C CA . LEU A 1 423 ? 71.010 12.389 -80.608 1.00 53.16 423 LEU A CA 1
ATOM 3354 C C . LEU A 1 423 ? 72.378 11.826 -80.156 1.00 53.16 423 LEU A C 1
ATOM 3356 O O . LEU A 1 423 ? 73.247 11.575 -80.990 1.00 53.16 423 LEU A O 1
ATOM 3360 N N . ALA A 1 424 ? 72.561 11.561 -78.856 1.00 56.97 424 ALA A N 1
ATOM 3361 C CA . ALA A 1 424 ? 73.770 10.941 -78.315 1.00 56.97 424 ALA A CA 1
ATOM 3362 C C . ALA A 1 424 ? 73.951 9.470 -78.747 1.00 56.97 424 ALA A C 1
ATOM 3364 O O . ALA A 1 424 ? 75.079 8.979 -78.807 1.00 56.97 424 ALA A O 1
ATOM 3365 N N . GLU A 1 425 ? 72.873 8.764 -79.098 1.00 56.84 425 GLU A N 1
ATOM 3366 C CA . GLU A 1 425 ? 72.930 7.352 -79.504 1.00 56.84 425 GLU A CA 1
ATOM 3367 C C . GLU A 1 425 ? 73.376 7.181 -80.971 1.00 56.84 425 GLU A C 1
ATOM 3369 O O . GLU A 1 425 ? 73.986 6.180 -81.343 1.00 56.84 425 GLU A O 1
ATOM 3374 N N . VAL A 1 426 ? 73.159 8.201 -81.809 1.00 64.12 426 VAL A N 1
ATOM 3375 C CA . VAL A 1 426 ? 73.630 8.221 -83.207 1.00 64.12 426 VAL A CA 1
ATOM 3376 C C . VAL A 1 426 ? 75.119 8.580 -83.287 1.00 64.12 426 VAL A C 1
ATOM 3378 O O . VAL A 1 426 ? 75.849 7.993 -84.084 1.00 64.12 426 VAL A O 1
ATOM 3381 N N . ILE A 1 427 ? 75.601 9.475 -82.417 1.00 60.34 427 ILE A N 1
ATOM 3382 C CA . ILE A 1 427 ? 77.016 9.894 -82.373 1.00 60.34 427 ILE A CA 1
ATOM 3383 C C . ILE A 1 427 ? 77.924 8.784 -81.820 1.00 60.34 427 ILE A C 1
ATOM 3385 O O . ILE A 1 427 ? 79.072 8.652 -82.234 1.00 60.34 427 ILE A O 1
ATOM 3389 N N . THR A 1 428 ? 77.412 7.928 -80.938 1.00 64.50 428 THR A N 1
ATOM 3390 C CA . THR A 1 428 ? 78.198 6.836 -80.337 1.00 64.50 428 THR A CA 1
ATOM 3391 C C . THR A 1 428 ? 78.267 5.574 -81.201 1.00 64.50 428 THR A C 1
ATOM 3393 O O . THR A 1 428 ? 79.103 4.709 -80.947 1.00 64.50 428 THR A O 1
ATOM 3396 N N . ARG A 1 429 ? 77.455 5.469 -82.263 1.00 56.00 429 ARG A N 1
ATOM 3397 C CA . ARG A 1 429 ? 77.406 4.281 -83.133 1.00 56.00 429 ARG A CA 1
ATOM 3398 C C . ARG A 1 429 ? 78.323 4.348 -84.366 1.00 56.00 429 ARG A C 1
ATOM 3400 O O . ARG A 1 429 ? 78.539 3.315 -84.991 1.00 56.00 429 ARG A O 1
ATOM 3407 N N . GLN A 1 430 ? 78.897 5.508 -84.702 1.00 53.25 430 GLN A N 1
ATOM 3408 C CA . GLN A 1 430 ? 79.816 5.669 -85.851 1.00 53.25 430 GLN A CA 1
ATOM 3409 C C . GLN A 1 430 ? 81.316 5.723 -85.493 1.00 53.25 430 GLN A C 1
ATOM 3411 O O . GLN A 1 430 ? 82.139 6.006 -86.357 1.00 53.25 430 GLN A O 1
ATOM 3416 N N . GLY A 1 431 ? 81.700 5.404 -84.254 1.00 53.75 431 GLY A N 1
ATOM 3417 C CA . GLY A 1 431 ? 83.105 5.327 -83.836 1.00 53.75 431 GLY A CA 1
ATOM 3418 C C . GLY A 1 431 ? 83.576 3.898 -83.559 1.00 53.75 431 GLY A C 1
ATOM 3419 O O . GLY A 1 431 ? 83.673 3.525 -82.393 1.00 53.75 431 GLY A O 1
ATOM 3420 N N . LYS A 1 432 ? 83.835 3.102 -84.605 1.00 41.59 432 LYS A N 1
ATOM 3421 C CA . LYS A 1 432 ? 84.790 1.968 -84.620 1.00 41.59 432 LYS A CA 1
ATOM 3422 C C . LYS A 1 432 ? 84.943 1.423 -86.050 1.00 41.59 432 LYS A C 1
ATOM 3424 O O . LYS A 1 432 ? 83.937 1.379 -86.762 1.00 41.59 432 LYS A O 1
ATOM 3429 N N . PRO A 1 433 ? 86.123 0.928 -86.468 1.00 44.66 433 PRO A N 1
ATOM 3430 C CA . PRO A 1 433 ? 87.327 0.649 -85.676 1.00 44.66 433 PRO A CA 1
ATOM 3431 C C . PRO A 1 433 ? 88.166 1.876 -85.316 1.00 44.66 433 PRO A C 1
ATOM 3433 O O . PRO A 1 433 ? 88.366 2.743 -86.194 1.00 44.66 433 PRO A O 1
#

Radius of gyration: 78.59 Å; chains: 1; bounding box: 142×70×220 Å